Protein 9WLP (pdb70)

Radius of gyration: 29.11 Å; Cα contacts (8 Å, |Δi|>4): 1128; chains: 6; bounding box: 83×74×90 Å

Organism: Monkeypox virus (NCBI:txid10244)

Nearest PDB structures (foldseek):
  8gqo-assembly1_A  TM=7.089E-01  e=2.204E-12  Vaccinia virus WR
  4gl9-assembly1_E  TM=3.227E-01  e=1.413E+00  Mus musculus
  6gz4-assembly1_Ag  TM=1.878E-01  e=4.663E+00  Oryctolagus cuniculus
  8gqo-assembly1_A  TM=6.929E-01  e=1.423E-12  Vaccinia virus WR
  8qfd-assembly1_g  TM=1.644E-01  e=2.831E+00  Homo sapiens

Secondary structure (DSSP, 8-state):
---HHHHHHHHHHHHHHHHHHHHHHHHHHHHHHTTT-TTTTS-EEEE-SSEEEEEEE-TTT--EEEEB-TTSSB--EE-SSSS-HHHHHHHHHHHHHSTTSEEETTHHHHHHHS--SSSSSS-HHHHH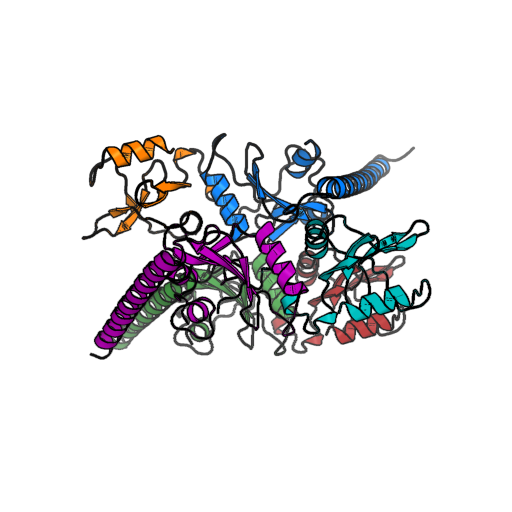HH-/-------TTS--GGGT---GGGS-EEEE-SSSSEEEEETTEEEEEE-TTS-EEE--BSSHHHHHHHHTS-----EEE-TTSSSS--HHHHHHHHHH-/-HHHHHHHHHHHHHHHHHHHHHHHHHHHH-SSTTS-EEEE-SSEEEEEEE-TTT--EEEEB-TTSSB--EE-SSSS-HHHHHHHHHHHHHSTTSEEETTHHHHHHHS--SSSSSS-HHHHHH-/----TTS--GGGT---GGGS-EEEE-TTS-EEEEETTEEEEEE-TTS-EEE--BSSHHHHHHHHTSSS----EE-TTSSSS--HHHHHHHHHH-/-HHHHHHHHHHHHHHHHHHHHHHHHHHHHHHHSS-TTTTS-EEEE-SSEEEEEEE-TTT--EEEEB-TTSSB--EE-SSSS-HHHHHHHHHHHHHSTTSEEETTHHHHHHHS--SSSSSS-HHHHHH-/----TTS--GGGT--SGGGS-EEEE-TTSSEEEEETTEEEEEEETTTEEEE--BSSHHHHHHHHTSSS----EE-TTSSSS--HHHHHHHHHH-

B-factor: mean 54.7, std 18.81, range [21.96, 144.3]

Foldseek 3Di:
DDDPVVVVVVVVVVVVVVLVVVLLVQLVVLCVVVVDDPCQQAWDWDDPQQWIWTWHADPPRSFIKTQCDDLDGTDTQGAPDSDRVPRRVVNVVCSVPRRVRMATAGVRCCVRPVDRQCPDPPGPRVVVVVD/DDDDDDDPVDDDPVPPDPDPQQAWAWDQPPVAGIFTAGLQATWWDQDDDRHTDHDHDNDSVVRVVVRPDPDDPIDHDALCDPDNNDPVSNVVRVVVD/DVVVVVVVVVVLVVVLLVQLVVLVVVVVPDDCQQAWDWDDPQQWIWTWHADPVRSFIKTQCDPLDGTDTQGAPDSDRVPRRVVNVVCSVPRVPHMATAGPRCCVRPNHRQCPDPPGPRVVVVD/DDDDCVDDDPVVPDPDPQQAWAWDQDVPFAIFTAGPQATQFDQDPPRDTDTDHDNYRVVRVCVRPDPDDGDHHDHQCDDDNHDPVSNVVRVVVD/DVVVVVVVVVVVVVVVLVVVLLVQLVVLVVVPVPDPCQQAWDWDDPQQWIWTWHADPVRSFIKTQCDPLDGTDTQGAPDSDRVPRRVVNVVCSVPRRPRMATAGPRCCVRPVDRQCPDPPGPRVVVVD/DDDDVVDDDPVPPDPPPQQAWAWDQPVVAAIFTAGPQATQFDQDDVRDTHTDHDNHNVVRVCVRPDPDDRDDGDHCCDPDNNDPVSNVVRVVVD

Sequence (667 aa):
ELTRYMRIKNTVNDWKSLTDSKTKLESDRGRLLAAGKDDIFEFKCVDFGAYFIAMRLDKKTYLPQAIRRGTGDAWMVKKAAKVDPSAQQFCQYLIKHKSNNVITCGNEMLNELGYSGYFMSPHWCSDLSNMGGTPALDRRVQDVNDTISDVKQKWRCVVYPGNGFVSASIFGFQAEVGPNNTRSIRKFNTMRQCIDFTFSDVINIDIYNPCIAPNINNTECQFLKSVLIKNTVNDWKSLTDSKTKLESDRGRLLAAGKDDIFEFKCVDFGAYFIAMRLDKKTYLPQAIRRGTGDAWMVKKAAKVDPSAQQFCQYLIKHKSNNVITCGNEMLNELGYSGYFMSPHWCSDLSNPALDRRVQDVNDTISDVKQKWRCVVYPGNGFVSASIFGFQAEVGPNNTRSIRKFNTMRQCIDFTFSDVINIDIYNPCIAPNINNTECQFLKSVLTRYMRIKNTVNDWKSLTDSKTKLESDRGRLLAAGKDDIFEFKCVDFGAYFIAMRLDKKTYLPQAIRRGTGDAWMVKKAAKVDPSAQQFCQYLIKHKSNNVITCGNEMLNELGYSGYFMSPHWCSDLSNPALDRRVQDVNDTISDVKQKWRCVVYPGNGFVSASIFGFQAEVGPNNTRSIRKFNTMRQCIDFTFSDVINIDIYNPCIAPNINNTECQFLKSVL

InterPro domains:
  IPR005023 Viral late protein H2 [PF03356] (1-187)

Solvent-accessible surface area: 36953 Å² total; per-residue (Å²): 202,70,72,186,158,100,121,89,122,62,72,84,88,88,135,136,68,82,13,55,69,36,22,142,90,15,19,66,89,6,134,144,87,12,88,74,108,73,74,24,21,88,25,83,34,50,74,40,48,69,33,18,0,0,15,74,16,27,90,144,54,23,7,13,5,0,1,7,8,14,36,4,2,5,10,40,0,98,20,29,41,183,104,5,46,4,0,50,12,20,0,69,15,1,48,52,18,62,42,143,36,9,0,4,1,0,60,24,0,69,106,50,35,59,43,9,1,12,73,10,81,105,4,0,0,6,42,33,20,117,172,85,49,119,59,38,92,14,178,124,40,154,13,110,6,42,118,40,95,68,29,97,70,5,57,7,3,22,86,26,105,62,84,30,42,0,1,0,0,74,99,0,0,8,2,75,110,11,136,115,147,51,110,40,12,59,97,26,114,41,70,76,36,0,10,33,36,17,35,15,82,32,117,144,43,60,67,21,40,0,39,93,77,107,90,102,57,111,101,36,11,126,40,2,136,83,48,55,151,168,96,73,86,101,93,135,138,67,82,14,56,71,37,21,142,89,17,13,64,96,4,113,144,98,17,71,32,112,22,32,30,28,27,26,104,28,46,74,38,48,68,31,12,0,2,21,48,12,3,27,144,53,40,4,12,4,0,0,23,8,21,86,4,2,6,11,52,0,96,18,30,40,185,116,4,48,4,0,67,14,18,0,79,25,0,47,49,50,87,37,92,56,41,0,3,1,0,80,61,0,73,131,93,38,57,47,9,1,12,90,50,97,110,4,0,0,6,54,63,18,151,114,40,97,15,176,186,41,150,12,106,7,41,115,42,98,67,27,88,70,4,57,6,3,21,87,27,92,78,80,27,28,0,1,0,0,76,99,0,0,4,1,64,108,8,136,125,144,49,100,42,19,64,90,24,106,22,66,61,24,0,11,26,46,16,33,35,137,107,158,46,145,40,59,21,42,0,38,107,73,120,75,96,56,114,98,29,15,125,37,3,135,85,49,45,119,188,154,111,163,77,111,62,60,86,88,87,139,136,67,80,14,53,70,38,27,134,90,16,12,58,100,9,122,144,101,14,78,85,116,142,60,18,58,111,26,92,30,44,71,41,48,67,33,15,0,1,16,67,16,20,150,174,52,48,6,17,12,0,1,14,8,20,35,4,2,5,11,49,0,114,16,33,40,190,119,4,45,3,0,56,13,19,0,63,11,1,49,97,50,61,44,146,53,43,0,6,1,0,75,62,0,76,76,14,19,56,43,10,1,11,85,48,100,114,4,0,0,10,54,64,18,152,122,38,85,16,189,133,41,153,13,102,4,63,118,46,94,71,24,90,73,5,56,5,3,23,82,28,106,57,77,33,43,0,0,0,0,75,105,0,0,3,0,71,99,1,139,118,132,66,118,46,15,65,98,25,129,60,66,145,81,0,9,35,48,10,32,36,80,70,108,45,137,36,63,23,49,0,45,106,71,109,86,98,60,110,98,30,13,124,38,2,136,80,45,46

Structure (mmCIF, N/CA/C/O backbone):
data_9WLP
#
_entry.id   9WLP
#
_cell.length_a   60.410
_cell.length_b   116.210
_cell.length_c   125.190
_cell.angle_alpha   90.00
_cell.angle_beta   90.00
_cell.angle_gamma   90.00
#
_symmetry.space_group_name_H-M   'P 2 21 21'
#
loop_
_entity.id
_entity.type
_entity.pdbx_description
1 polymer MPXVgp092
2 polymer 'Envelope protein OPG155'
3 water water
#
loop_
_atom_site.group_PDB
_atom_site.id
_atom_site.type_symbol
_atom_site.label_atom_id
_atom_site.label_alt_id
_atom_site.label_comp_id
_atom_site.label_asym_id
_atom_site.label_entity_id
_atom_site.label_seq_id
_atom_site.pdbx_PDB_ins_code
_atom_site.Cartn_x
_atom_site.Cartn_y
_atom_site.Cartn_z
_atom_site.occupancy
_atom_site.B_iso_or_equiv
_atom_site.auth_seq_id
_atom_site.auth_comp_id
_atom_site.auth_asym_id
_atom_site.auth_atom_id
_atom_site.pdbx_PDB_model_num
ATOM 1 N N . GLU A 1 12 ? -11.519 -42.760 -17.157 1.00 79.58 58 GLU A N 1
ATOM 2 C CA . GLU A 1 12 ? -10.859 -41.848 -16.185 1.00 77.41 58 GLU A CA 1
ATOM 3 C C . GLU A 1 12 ? -11.082 -42.387 -14.769 1.00 93.42 58 GLU A C 1
ATOM 4 O O . GLU A 1 12 ? -10.586 -43.490 -14.486 1.00 79.59 58 GLU A O 1
ATOM 10 N N . LEU A 1 13 ? -11.830 -41.661 -13.933 1.00 87.55 59 LEU A N 1
ATOM 11 C CA . LEU A 1 13 ? -11.977 -42.049 -12.507 1.00 83.79 59 LEU A CA 1
ATOM 12 C C . LEU A 1 13 ? -13.145 -43.018 -12.327 1.00 75.77 59 LEU A C 1
ATOM 13 O O . LEU A 1 13 ? -14.091 -42.955 -13.126 1.00 75.54 59 LEU A O 1
ATOM 18 N N . THR A 1 14 ? -13.063 -43.877 -11.312 1.00 68.09 60 THR A N 1
ATOM 19 C CA . THR A 1 14 ? -14.191 -44.789 -11.001 1.00 69.07 60 THR A CA 1
ATOM 20 C C . THR A 1 14 ? -15.277 -43.975 -10.303 1.00 63.05 60 THR A C 1
ATOM 21 O O . THR A 1 14 ? -14.959 -42.906 -9.769 1.00 56.27 60 THR A O 1
ATOM 25 N N . ARG A 1 15 ? -16.506 -44.473 -10.315 1.00 56.47 61 ARG A N 1
ATOM 26 C CA . ARG A 1 15 ? -17.593 -43.781 -9.629 1.00 64.90 61 ARG A CA 1
ATOM 27 C C . ARG A 1 15 ? -17.236 -43.488 -8.177 1.00 57.13 61 ARG A C 1
ATOM 28 O O . ARG A 1 15 ? -17.605 -42.432 -7.641 1.00 61.36 61 ARG A O 1
ATOM 36 N N . TYR A 1 16 ? -16.479 -44.389 -7.543 1.00 58.71 62 TYR A N 1
ATOM 37 C CA . TYR A 1 16 ? -16.093 -44.213 -6.146 1.00 63.17 62 TYR A CA 1
ATOM 38 C C . TYR A 1 16 ? -15.150 -43.026 -5.966 1.00 59.11 62 TYR A C 1
ATOM 39 O O . TYR A 1 16 ? -15.312 -42.232 -5.027 1.00 54.00 62 TYR A O 1
ATOM 48 N N . MET A 1 17 ? -14.156 -42.892 -6.847 1.00 55.98 63 MET A N 1
ATOM 49 C CA . MET A 1 17 ? -13.235 -41.763 -6.752 1.00 62.89 63 MET A CA 1
ATOM 50 C C . MET A 1 17 ? -13.965 -40.437 -6.929 1.00 53.16 63 MET A C 1
ATOM 51 O O . MET A 1 17 ? -13.662 -39.458 -6.237 1.00 53.57 63 MET A O 1
ATOM 56 N N . ARG A 1 18 ? -14.949 -40.391 -7.833 1.00 46.17 64 ARG A N 1
ATOM 57 C CA . ARG A 1 18 ? -15.707 -39.158 -8.027 1.00 56.74 64 ARG A CA 1
ATOM 58 C C . ARG A 1 18 ? -16.575 -38.847 -6.811 1.00 55.00 64 ARG A C 1
ATOM 59 O O . ARG A 1 18 ? -16.714 -37.679 -6.415 1.00 58.00 64 ARG A O 1
ATOM 67 N N . ILE A 1 19 ? -17.161 -39.881 -6.198 1.00 55.72 65 ILE A N 1
ATOM 68 C CA . ILE A 1 19 ? -17.929 -39.674 -4.972 1.00 55.00 65 ILE A CA 1
ATOM 69 C C . ILE A 1 19 ? -17.035 -39.082 -3.880 1.00 54.95 65 ILE A C 1
ATOM 70 O O . ILE A 1 19 ? -17.408 -38.107 -3.203 1.00 45.35 65 ILE A O 1
ATOM 75 N N . LYS A 1 20 ? -15.819 -39.625 -3.725 1.00 45.53 66 LYS A N 1
ATOM 76 C CA . LYS A 1 20 ? -14.915 -39.084 -2.710 1.00 49.35 66 LYS A CA 1
ATOM 77 C C . LYS A 1 20 ? -14.515 -37.652 -3.045 1.00 46.48 66 LYS A C 1
ATOM 78 O O . LYS A 1 20 ? -14.371 -36.814 -2.142 1.00 49.08 66 LYS A O 1
ATOM 84 N N . ASN A 1 21 ? -14.326 -37.354 -4.337 1.00 47.66 67 ASN A N 1
ATOM 85 C CA . ASN A 1 21 ? -14.053 -35.977 -4.730 1.00 47.60 67 ASN A CA 1
ATOM 86 C C . ASN A 1 21 ? -15.175 -35.067 -4.262 1.00 50.99 67 ASN A C 1
ATOM 87 O O . ASN A 1 21 ? -14.927 -33.959 -3.774 1.00 51.70 67 ASN A O 1
ATOM 92 N N . THR A 1 22 ? -16.417 -35.549 -4.332 1.00 44.17 68 THR A N 1
ATOM 93 C CA . THR A 1 22 ? -17.515 -34.681 -3.926 1.00 51.26 68 THR A CA 1
ATOM 94 C C . THR A 1 22 ? -17.578 -34.518 -2.412 1.00 49.83 68 THR A C 1
ATOM 95 O O . THR A 1 22 ? -17.994 -33.457 -1.930 1.00 47.41 68 THR A O 1
ATOM 99 N N . VAL A 1 23 ? -17.097 -35.498 -1.641 1.00 40.29 69 VAL A N 1
ATOM 100 C CA . VAL A 1 23 ? -17.123 -35.258 -0.195 1.00 46.75 69 VAL A CA 1
ATOM 101 C C . VAL A 1 23 ? -15.996 -34.299 0.200 1.00 44.15 69 VAL A C 1
ATOM 102 O O . VAL A 1 23 ? -16.175 -33.434 1.073 1.00 51.04 69 VAL A O 1
ATOM 106 N N . ASN A 1 24 ? -14.837 -34.397 -0.461 1.00 47.86 70 ASN A N 1
ATOM 107 C CA . ASN A 1 24 ? -13.804 -33.373 -0.274 1.00 49.83 70 ASN A CA 1
ATOM 108 C C . ASN A 1 24 ? -14.316 -31.989 -0.661 1.00 48.33 70 ASN A C 1
ATOM 109 O O . ASN A 1 24 ? -14.011 -30.991 0.009 1.00 50.13 70 ASN A O 1
ATOM 114 N N . ASP A 1 25 ? -15.117 -31.917 -1.729 1.00 41.47 71 ASP A N 1
ATOM 115 C CA . ASP A 1 25 ? -15.652 -30.636 -2.170 1.00 44.73 71 ASP A CA 1
ATOM 116 C C . ASP A 1 25 ? -16.618 -30.074 -1.143 1.00 51.80 71 ASP A C 1
ATOM 117 O O . ASP A 1 25 ? -16.622 -28.865 -0.887 1.00 49.83 71 ASP A O 1
ATOM 122 N N . TRP A 1 26 ? -17.456 -30.936 -0.559 1.00 44.81 72 TRP A N 1
ATOM 123 C CA . TRP A 1 26 ? -18.336 -30.490 0.516 1.00 50.35 72 TRP A CA 1
ATOM 124 C C . TRP A 1 26 ? -17.538 -29.946 1.692 1.00 48.56 72 TRP A C 1
ATOM 125 O O . TRP A 1 26 ? -17.903 -28.915 2.269 1.00 46.35 72 TRP A O 1
ATOM 136 N N . LYS A 1 27 ? -16.441 -30.615 2.057 1.00 48.54 73 LYS A N 1
ATOM 137 C CA . LYS A 1 27 ? -15.627 -30.109 3.160 1.00 47.64 73 LYS A CA 1
ATOM 138 C C . LYS A 1 27 ? -15.094 -28.715 2.841 1.00 50.85 73 LYS A C 1
ATOM 139 O O . LYS A 1 27 ? -15.186 -27.793 3.665 1.00 43.82 73 LYS A O 1
ATOM 145 N N . SER A 1 28 ? -14.530 -28.546 1.642 1.00 46.19 74 SER A N 1
ATOM 146 C CA . SER A 1 28 ? -13.979 -27.244 1.269 1.00 47.46 74 SER A CA 1
ATOM 147 C C . SER A 1 28 ? -15.067 -26.169 1.222 1.00 40.84 74 SER A C 1
ATOM 148 O O . SER A 1 28 ? -14.842 -25.024 1.640 1.00 40.85 74 SER A O 1
ATOM 151 N N . LEU A 1 29 ? -16.263 -26.530 0.751 1.00 48.29 75 LEU A N 1
ATOM 152 C CA . LEU A 1 29 ? -17.359 -25.568 0.661 1.00 47.15 75 LEU A CA 1
ATOM 153 C C . LEU A 1 29 ? -17.838 -25.145 2.042 1.00 42.57 75 LEU A C 1
ATOM 154 O O . LEU A 1 29 ? -18.078 -23.959 2.290 1.00 43.51 75 LEU A O 1
ATOM 159 N N . THR A 1 30 ? -18.012 -26.114 2.947 1.00 46.29 76 THR A N 1
ATOM 160 C CA . THR A 1 30 ? -18.429 -25.801 4.309 1.00 41.32 76 THR A CA 1
ATOM 161 C C . THR A 1 30 ? -17.402 -24.922 5.009 1.00 44.27 76 THR A C 1
ATOM 162 O O . THR A 1 30 ? -17.768 -23.969 5.708 1.00 42.26 76 THR A O 1
ATOM 166 N N . ASP A 1 31 ? -16.112 -25.234 4.846 1.00 48.53 77 ASP A N 1
ATOM 167 C CA . ASP A 1 31 ? -15.068 -24.390 5.426 1.00 48.78 77 ASP A CA 1
ATOM 168 C C . ASP A 1 31 ? -15.144 -22.963 4.883 1.00 39.00 77 ASP A C 1
ATOM 169 O O . ASP A 1 31 ? -15.089 -21.990 5.649 1.00 56.87 77 ASP A O 1
ATOM 174 N N . SER A 1 32 ? -15.287 -22.821 3.559 1.00 39.41 78 SER A N 1
ATOM 175 C CA . SER A 1 32 ? -15.390 -21.493 2.955 1.00 39.88 78 SER A CA 1
ATOM 176 C C . SER A 1 32 ? -16.592 -20.727 3.496 1.00 49.01 78 SER A C 1
ATOM 177 O O . SER A 1 32 ? -16.499 -19.526 3.797 1.00 48.10 78 SER A O 1
ATOM 180 N N . LYS A 1 33 ? -17.726 -21.415 3.643 1.00 45.69 79 LYS A N 1
ATOM 181 C CA . LYS A 1 33 ? -18.945 -20.772 4.117 1.00 47.19 79 LYS A CA 1
ATOM 182 C C . LYS A 1 33 ? -18.800 -20.322 5.563 1.00 44.67 79 LYS A C 1
ATOM 183 O O . LYS A 1 33 ? -19.189 -19.203 5.920 1.00 45.26 79 LYS A O 1
ATOM 189 N N . THR A 1 34 ? -18.257 -21.196 6.412 1.00 42.65 80 THR A N 1
ATOM 190 C CA . THR A 1 34 ? -18.016 -20.835 7.805 1.00 47.50 80 THR A CA 1
ATOM 191 C C . THR A 1 34 ? -17.111 -19.614 7.921 1.00 54.23 80 THR A C 1
ATOM 192 O O . THR A 1 34 ? -17.388 -18.706 8.712 1.00 47.03 80 THR A O 1
ATOM 196 N N . LYS A 1 35 ? -16.016 -19.572 7.148 1.00 47.71 81 LYS A N 1
ATOM 197 C CA . LYS A 1 35 ? -15.123 -18.417 7.258 1.00 55.18 81 LYS A CA 1
ATOM 198 C C . LYS A 1 35 ? -15.809 -17.136 6.791 1.00 51.65 81 LYS A C 1
ATOM 199 O O . LYS A 1 35 ? -15.669 -16.076 7.425 1.00 51.12 81 LYS A O 1
ATOM 205 N N . LEU A 1 36 ? -16.564 -17.216 5.691 1.00 53.11 82 LEU A N 1
ATOM 206 C CA . LEU A 1 36 ? -17.292 -16.044 5.220 1.00 57.66 82 LEU A CA 1
ATOM 207 C C . LEU A 1 36 ? -18.264 -15.546 6.282 1.00 51.77 82 LEU A C 1
ATOM 208 O O . LEU A 1 36 ? -18.356 -14.341 6.540 1.00 52.56 82 LEU A O 1
ATOM 213 N N . GLU A 1 37 ? -19.007 -16.464 6.904 1.00 56.84 83 GLU A N 1
ATOM 214 C CA . GLU A 1 37 ? -19.994 -16.055 7.899 1.00 59.95 83 GLU A CA 1
ATOM 215 C C . GLU A 1 37 ? -19.329 -15.512 9.160 1.00 55.90 83 GLU A C 1
ATOM 216 O O . GLU A 1 37 ? -19.859 -14.593 9.792 1.00 49.54 83 GLU A O 1
ATOM 222 N N . SER A 1 38 ? -18.172 -16.058 9.541 1.00 45.78 84 SER A N 1
ATOM 223 C CA . SER A 1 38 ? -17.396 -15.470 10.632 1.00 51.96 84 SER A CA 1
ATOM 224 C C . SER A 1 38 ? -17.055 -14.011 10.339 1.00 62.09 84 SER A C 1
ATOM 225 O O . SER A 1 38 ? -17.254 -13.125 11.187 1.00 56.67 84 SER A O 1
ATOM 228 N N . ASP A 1 39 ? -16.526 -13.756 9.146 1.00 59.58 85 ASP A N 1
ATOM 229 C CA . ASP A 1 39 ? -16.088 -12.384 8.793 1.00 62.72 85 ASP A CA 1
ATOM 230 C C . ASP A 1 39 ? -17.308 -11.462 8.734 1.00 56.71 85 ASP A C 1
ATOM 231 O O . ASP A 1 39 ? -17.203 -10.317 9.178 1.00 69.76 85 ASP A O 1
ATOM 236 N N . ARG A 1 40 ? -18.418 -11.959 8.210 1.00 51.12 86 ARG A N 1
ATOM 237 C CA . ARG A 1 40 ? -19.640 -11.128 8.111 1.00 70.06 86 ARG A CA 1
ATOM 238 C C . ARG A 1 40 ? -20.132 -10.832 9.527 1.00 62.18 86 ARG A C 1
ATOM 239 O O . ARG A 1 40 ? -20.619 -9.717 9.753 1.00 62.40 86 ARG A O 1
ATOM 247 N N . GLY A 1 41 ? -19.934 -11.758 10.459 1.00 54.78 87 GLY A N 1
ATOM 248 C CA . GLY A 1 41 ? -20.319 -11.510 11.859 1.00 61.30 87 GLY A CA 1
ATOM 249 C C . GLY A 1 41 ? -19.519 -10.376 12.465 1.00 70.81 87 GLY A C 1
ATOM 250 O O . GLY A 1 41 ? -20.124 -9.492 13.089 1.00 61.74 87 GLY A O 1
ATOM 251 N N . ARG A 1 42 ? -18.200 -10.407 12.293 1.00 71.94 88 ARG A N 1
ATOM 252 C CA . ARG A 1 42 ? -17.353 -9.290 12.773 1.00 71.28 88 ARG A CA 1
ATOM 253 C C . ARG A 1 42 ? -17.885 -7.993 12.151 1.00 70.92 88 ARG A C 1
ATOM 254 O O . ARG A 1 42 ? -18.005 -7.002 12.883 1.00 77.36 88 ARG A O 1
ATOM 262 N N . LEU A 1 43 ? -18.204 -8.009 10.857 1.00 65.96 89 LEU A N 1
ATOM 263 C CA . LEU A 1 43 ? -18.674 -6.776 10.231 1.00 72.13 89 LEU A CA 1
ATOM 264 C C . LEU A 1 43 ? -20.005 -6.330 10.823 1.00 82.86 89 LEU A C 1
ATOM 265 O O . LEU A 1 43 ? -20.244 -5.130 11.003 1.00 86.51 89 LEU A O 1
ATOM 270 N N . LEU A 1 44 ? -20.831 -7.297 11.210 1.00 79.52 90 LEU A N 1
ATOM 271 C CA . LEU A 1 44 ? -22.154 -6.973 11.797 1.00 83.32 90 LEU A CA 1
ATOM 272 C C . LEU A 1 44 ? -21.964 -6.498 13.238 1.00 85.49 90 LEU A C 1
ATOM 273 O O . LEU A 1 44 ? -22.653 -5.547 13.629 1.00 89.25 90 LEU A O 1
ATOM 278 N N . ALA A 1 45 ? -21.044 -7.110 13.980 1.00 71.26 91 ALA A N 1
ATOM 279 C CA . ALA A 1 45 ? -20.874 -6.768 15.411 1.00 78.01 91 ALA A CA 1
ATOM 280 C C . ALA A 1 45 ? -19.958 -5.554 15.581 1.00 93.05 91 ALA A C 1
ATOM 281 O O . ALA A 1 45 ? -19.566 -5.269 16.725 1.00 92.70 91 ALA A O 1
ATOM 283 N N . ALA A 1 46 ? -19.628 -4.864 14.494 1.00 94.55 92 ALA A N 1
ATOM 284 C CA . ALA A 1 46 ? -18.662 -3.748 14.584 1.00 97.02 92 ALA A CA 1
ATOM 285 C C . ALA A 1 46 ? -19.093 -2.744 15.650 1.00 105.47 92 ALA A C 1
ATOM 286 O O . ALA A 1 46 ? -18.315 -2.525 16.597 1.00 114.74 92 ALA A O 1
ATOM 288 N N . GLY A 1 47 ? -20.280 -2.154 15.502 1.00 97.53 93 GLY A N 1
ATOM 289 C CA . GLY A 1 47 ? -20.682 -1.097 16.447 1.00 97.48 93 GLY A CA 1
ATOM 290 C C . GLY A 1 47 ? -22.023 -1.390 17.075 1.00 97.44 93 GLY A C 1
ATOM 291 O O . GLY A 1 47 ? -22.950 -0.584 16.886 1.00 99.50 93 GLY A O 1
ATOM 292 N N . LYS A 1 48 ? -22.116 -2.500 17.804 1.00 98.61 94 LYS A N 1
ATOM 293 C CA . LYS A 1 48 ? -23.424 -2.900 18.374 1.00 97.96 94 LYS A CA 1
ATOM 294 C C . LYS A 1 48 ? -23.226 -3.524 19.753 1.00 96.16 94 LYS A C 1
ATOM 295 O O . LYS A 1 48 ? -22.562 -4.570 19.826 1.00 95.65 94 LYS A O 1
ATOM 301 N N . ASP A 1 49 ? -23.748 -2.890 20.808 1.00 93.37 95 ASP A N 1
ATOM 302 C CA . ASP A 1 49 ? -23.708 -3.521 22.104 1.00 93.96 95 ASP A CA 1
ATOM 303 C C . ASP A 1 49 ? -24.737 -4.647 22.047 1.00 94.56 95 ASP A C 1
ATOM 304 O O . ASP A 1 49 ? -25.394 -4.853 21.023 1.00 95.61 95 ASP A O 1
ATOM 309 N N . ASP A 1 50 ? -24.807 -5.429 23.123 1.00 85.32 96 ASP A N 1
ATOM 310 C CA . ASP A 1 50 ? -25.693 -6.583 23.315 1.00 83.05 96 ASP A CA 1
ATOM 311 C C . ASP A 1 50 ? -25.693 -7.561 22.128 1.00 81.10 96 ASP A C 1
ATOM 312 O O . ASP A 1 50 ? -26.569 -8.432 22.046 1.00 72.36 96 ASP A O 1
ATOM 317 N N . ILE A 1 51 ? -24.709 -7.473 21.218 1.00 80.70 97 ILE A N 1
ATOM 318 C CA . ILE A 1 51 ? -24.646 -8.424 20.111 1.00 60.35 97 ILE A CA 1
ATOM 319 C C . ILE A 1 51 ? -24.335 -9.816 20.629 1.00 64.26 97 ILE A C 1
ATOM 320 O O . ILE A 1 51 ? -24.734 -10.810 20.017 1.00 70.93 97 ILE A O 1
ATOM 325 N N . PHE A 1 52 ? -23.595 -9.919 21.740 1.00 62.78 98 PHE A N 1
ATOM 326 C CA . PHE A 1 52 ? -23.216 -11.204 22.322 1.00 60.56 98 PHE A CA 1
ATOM 327 C C . PHE A 1 52 ? -24.203 -11.683 23.381 1.00 52.47 98 PHE A C 1
ATOM 328 O O . PHE A 1 52 ? -23.921 -12.664 24.077 1.00 50.40 98 PHE A O 1
ATOM 336 N N . GLU A 1 53 ? -25.346 -11.017 23.515 1.00 49.80 99 GLU A N 1
ATOM 337 C CA . GLU A 1 53 ? -26.351 -11.346 24.516 1.00 64.35 99 GLU A CA 1
ATOM 338 C C . GLU A 1 53 ? -27.598 -11.885 23.828 1.00 55.06 99 GLU A C 1
ATOM 339 O O . GLU A 1 53 ? -27.998 -11.388 22.771 1.00 45.64 99 GLU A O 1
ATOM 345 N N . PHE A 1 54 ? -28.198 -12.908 24.433 1.00 53.80 100 PHE A N 1
ATOM 346 C CA . PHE A 1 54 ? -29.338 -13.591 23.836 1.00 42.67 100 PHE A CA 1
ATOM 347 C C . PHE A 1 54 ? -30.522 -12.655 23.654 1.00 50.62 100 PHE A C 1
ATOM 348 O O . PHE A 1 54 ? -30.890 -11.905 24.562 1.00 52.86 100 PHE A O 1
ATOM 356 N N . LYS A 1 55 ? -31.112 -12.710 22.466 1.00 51.77 101 LYS A N 1
ATOM 357 C CA . LYS A 1 55 ? -32.329 -11.997 22.126 1.00 47.66 101 LYS A CA 1
ATOM 358 C C . LYS A 1 55 ? -33.281 -12.988 21.477 1.00 48.78 101 LYS A C 1
ATOM 359 O O . LYS A 1 55 ? -32.844 -13.907 20.774 1.00 47.16 101 LYS A O 1
ATOM 365 N N . CYS A 1 56 ? -34.575 -12.818 21.731 1.00 40.26 102 CYS A N 1
ATOM 366 C CA . CYS A 1 56 ? -35.580 -13.666 21.104 1.00 43.02 102 CYS A CA 1
ATOM 367 C C . CYS A 1 56 ? -35.913 -13.121 19.728 1.00 41.98 102 CYS A C 1
ATOM 368 O O . CYS A 1 56 ? -36.396 -11.991 19.598 1.00 51.23 102 CYS A O 1
ATOM 371 N N . VAL A 1 57 ? -35.662 -13.926 18.704 1.00 47.43 103 VAL A N 1
ATOM 372 C CA . VAL A 1 57 ? -35.845 -13.523 17.321 1.00 59.18 103 VAL A CA 1
ATOM 373 C C . VAL A 1 57 ? -36.991 -14.329 16.731 1.00 49.94 103 VAL A C 1
ATOM 374 O O . VAL A 1 57 ? -37.084 -15.552 16.925 1.00 41.88 103 VAL A O 1
ATOM 378 N N . ASP A 1 58 ? -37.854 -13.629 16.001 1.00 55.25 104 ASP A N 1
ATOM 379 C CA . ASP A 1 58 ? -39.028 -14.203 15.362 1.00 43.97 104 ASP A CA 1
ATOM 380 C C . ASP A 1 58 ? -38.650 -14.642 13.955 1.00 49.97 104 ASP A C 1
ATOM 381 O O . ASP A 1 58 ? -38.248 -13.816 13.128 1.00 49.87 104 ASP A O 1
ATOM 386 N N . PHE A 1 59 ? -38.754 -15.942 13.694 1.00 48.07 105 PHE A N 1
ATOM 387 C CA . PHE A 1 59 ? -38.501 -16.491 12.371 1.00 41.01 105 PHE A CA 1
ATOM 388 C C . PHE A 1 59 ? -39.787 -16.778 11.609 1.00 48.72 105 PHE A C 1
ATOM 389 O O . PHE A 1 59 ? -39.758 -17.493 10.603 1.00 49.50 105 PHE A O 1
ATOM 397 N N . GLY A 1 60 ? -40.912 -16.236 12.063 1.00 44.02 106 GLY A N 1
ATOM 398 C CA . GLY A 1 60 ? -42.175 -16.493 11.409 1.00 44.72 106 GLY A CA 1
ATOM 399 C C . GLY A 1 60 ? -42.909 -17.639 12.066 1.00 44.04 106 GLY A C 1
ATOM 400 O O . GLY A 1 60 ? -43.900 -17.430 12.771 1.00 52.93 106 GLY A O 1
ATOM 401 N N . ALA A 1 61 ? -42.418 -18.859 11.851 1.00 38.19 107 ALA A N 1
ATOM 402 C CA . ALA A 1 61 ? -43.053 -20.048 12.405 1.00 44.10 107 ALA A CA 1
ATOM 403 C C . ALA A 1 61 ? -42.612 -20.364 13.827 1.00 39.99 107 ALA A C 1
ATOM 404 O O . ALA A 1 61 ? -43.271 -21.168 14.498 1.00 39.06 107 ALA A O 1
ATOM 406 N N . TYR A 1 62 ? -41.522 -19.764 14.301 1.00 38.44 108 TYR A N 1
ATOM 407 C CA . TYR A 1 62 ? -40.994 -20.105 15.614 1.00 40.31 108 TYR A CA 1
ATOM 408 C C . TYR A 1 62 ? -40.126 -18.963 16.121 1.00 38.78 108 TYR A C 1
ATOM 409 O O . TYR A 1 62 ? -39.659 -18.120 15.349 1.00 34.77 108 TYR A O 1
ATOM 418 N N . PHE A 1 63 ? -39.919 -18.949 17.435 1.00 38.44 109 PHE A N 1
ATOM 419 C CA . PHE A 1 63 ? -38.924 -18.082 18.046 1.00 42.09 109 PHE A CA 1
ATOM 420 C C . PHE A 1 63 ? -37.646 -18.855 18.331 1.00 46.80 109 PHE A C 1
ATOM 421 O O . PHE A 1 63 ? -37.668 -20.065 18.578 1.00 39.02 109 PHE A O 1
ATOM 429 N N . ILE A 1 64 ? -36.529 -18.135 18.307 1.00 40.33 110 ILE A N 1
ATOM 430 C CA . ILE A 1 64 ? -35.242 -18.694 18.703 1.00 37.65 110 ILE A CA 1
ATOM 431 C C . ILE A 1 64 ? -34.509 -17.659 19.540 1.00 44.99 110 ILE A C 1
ATOM 432 O O . ILE A 1 64 ? -34.468 -16.476 19.186 1.00 46.63 110 ILE A O 1
ATOM 437 N N . ALA A 1 65 ? -33.926 -18.101 20.651 1.00 34.68 111 ALA A N 1
ATOM 438 C CA . ALA A 1 65 ? -33.082 -17.238 21.470 1.00 37.31 111 ALA A CA 1
ATOM 439 C C . ALA A 1 65 ? -31.657 -17.338 20.940 1.00 40.94 111 ALA A C 1
ATOM 440 O O . ALA A 1 65 ? -31.026 -18.397 21.037 1.00 44.73 111 ALA A O 1
ATOM 442 N N . MET A 1 66 ? -31.144 -16.243 20.377 1.00 40.81 112 MET A N 1
ATOM 443 C CA . MET A 1 66 ? -29.851 -16.298 19.704 1.00 50.15 112 MET A CA 1
ATOM 444 C C . MET A 1 66 ? -29.010 -15.065 20.011 1.00 47.43 112 MET A C 1
ATOM 445 O O . MET A 1 66 ? -29.501 -14.040 20.492 1.00 44.82 112 MET A O 1
ATOM 450 N N . ARG A 1 67 ? -27.727 -15.189 19.691 1.00 37.53 113 ARG A N 1
ATOM 451 C CA . ARG A 1 67 ? -26.722 -14.144 19.839 1.00 42.17 113 ARG A CA 1
ATOM 452 C C . ARG A 1 67 ? -25.580 -14.489 18.890 1.00 44.97 113 ARG A C 1
ATOM 453 O O . ARG A 1 67 ? -25.667 -15.440 18.106 1.00 51.72 113 ARG A O 1
ATOM 461 N N . LEU A 1 68 ? -24.493 -13.739 18.977 1.00 51.05 114 LEU A N 1
ATOM 462 C CA . LEU A 1 68 ? -23.269 -14.095 18.279 1.00 55.67 114 LEU A CA 1
ATOM 463 C C . LEU A 1 68 ? -22.292 -14.734 19.261 1.00 54.09 114 LEU A C 1
ATOM 464 O O . LEU A 1 68 ? -22.156 -14.278 20.401 1.00 44.42 114 LEU A O 1
ATOM 469 N N . ASP A 1 69 ? -21.652 -15.823 18.833 1.00 44.95 115 ASP A N 1
ATOM 470 C CA . ASP A 1 69 ? -20.570 -16.407 19.617 1.00 50.54 115 ASP A CA 1
ATOM 471 C C . ASP A 1 69 ? -19.409 -15.420 19.712 1.00 56.57 115 ASP A C 1
ATOM 472 O O . ASP A 1 69 ? -19.101 -14.703 18.755 1.00 58.05 115 ASP A O 1
ATOM 477 N N . LYS A 1 70 ? -18.782 -15.356 20.887 1.00 55.98 116 LYS A N 1
ATOM 478 C CA . LYS A 1 70 ? -17.726 -14.367 21.074 1.00 66.10 116 LYS A CA 1
ATOM 479 C C . LYS A 1 70 ? -16.407 -14.784 20.434 1.00 56.51 116 LYS A C 1
ATOM 480 O O . LYS A 1 70 ? -15.638 -13.916 20.000 1.00 57.22 116 LYS A O 1
ATOM 486 N N . LYS A 1 71 ? -16.107 -16.089 20.390 1.00 51.87 117 LYS A N 1
ATOM 487 C CA . LYS A 1 71 ? -14.899 -16.537 19.699 1.00 65.40 117 LYS A CA 1
ATOM 488 C C . LYS A 1 71 ? -15.046 -16.431 18.181 1.00 67.22 117 LYS A C 1
ATOM 489 O O . LYS A 1 71 ? -14.233 -15.783 17.514 1.00 68.35 117 LYS A O 1
ATOM 495 N N . THR A 1 72 ? -16.088 -17.045 17.615 1.00 58.07 118 THR A N 1
ATOM 496 C CA . THR A 1 72 ? -16.176 -17.216 16.167 1.00 54.04 118 THR A CA 1
ATOM 497 C C . THR A 1 72 ? -17.024 -16.158 15.467 1.00 64.52 118 THR A C 1
ATOM 498 O O . THR A 1 72 ? -16.934 -16.034 14.239 1.00 66.52 118 THR A O 1
ATOM 502 N N . TYR A 1 73 ? -17.847 -15.408 16.206 1.00 58.64 119 TYR A N 1
ATOM 503 C CA . TYR A 1 73 ? -18.771 -14.426 15.631 1.00 62.41 119 TYR A CA 1
ATOM 504 C C . TYR A 1 73 ? -19.819 -15.093 14.745 1.00 58.94 119 TYR A C 1
ATOM 505 O O . TYR A 1 73 ? -20.353 -14.474 13.824 1.00 54.11 119 TYR A O 1
ATOM 514 N N . LEU A 1 74 ? -20.116 -16.356 15.015 1.00 47.70 120 LEU A N 1
ATOM 515 C CA . LEU A 1 74 ? -21.125 -17.118 14.301 1.00 51.64 120 LEU A CA 1
ATOM 516 C C . LEU A 1 74 ? -22.426 -17.133 15.091 1.00 47.15 120 LEU A C 1
ATOM 517 O O . LEU A 1 74 ? -22.423 -16.963 16.313 1.00 47.19 120 LEU A O 1
ATOM 522 N N . PRO A 1 75 ? -23.565 -17.324 14.429 1.00 53.35 121 PRO A N 1
ATOM 523 C CA . PRO A 1 75 ? -24.837 -17.345 15.161 1.00 46.27 121 PRO A CA 1
ATOM 524 C C . PRO A 1 75 ? -24.870 -18.491 16.157 1.00 46.03 121 PRO A C 1
ATOM 525 O O . PRO A 1 75 ? -24.355 -19.582 15.899 1.00 52.70 121 PRO A O 1
ATOM 529 N N . GLN A 1 76 ? -25.493 -18.236 17.302 1.00 41.99 122 GLN A N 1
ATOM 530 C CA . GLN A 1 76 ? -25.492 -19.188 18.401 1.00 49.59 122 GLN A CA 1
ATOM 531 C C . GLN A 1 76 ? -26.836 -19.104 19.101 1.00 42.42 122 GLN A C 1
ATOM 532 O O . GLN A 1 76 ? -27.292 -18.007 19.433 1.00 45.38 122 GLN A O 1
ATOM 538 N N . ALA A 1 77 ? -27.463 -20.253 19.328 1.00 35.04 123 ALA A N 1
ATOM 539 C CA . ALA A 1 77 ? -28.796 -20.304 19.902 1.00 37.47 123 ALA A CA 1
ATOM 540 C C . ALA A 1 77 ? -28.816 -21.140 21.173 1.00 41.30 123 ALA A C 1
ATOM 541 O O . ALA A 1 77 ? -27.961 -22.003 21.400 1.00 42.14 123 ALA A O 1
ATOM 543 N N . ILE A 1 78 ? -29.817 -20.859 22.007 1.00 33.69 124 ILE A N 1
ATOM 544 C CA . ILE A 1 78 ? -30.125 -21.757 23.107 1.00 32.18 124 ILE A CA 1
ATOM 545 C C . ILE A 1 78 ? -30.572 -23.088 22.533 1.00 40.22 124 ILE A C 1
ATOM 546 O O . ILE A 1 78 ? -31.452 -23.148 21.666 1.00 45.02 124 ILE A O 1
ATOM 551 N N . ARG A 1 79 ? -29.964 -24.163 23.014 1.00 38.36 125 ARG A N 1
ATOM 552 C CA . ARG A 1 79 ? -30.131 -25.487 22.441 1.00 39.72 125 ARG A CA 1
ATOM 553 C C . ARG A 1 79 ? -31.208 -26.257 23.195 1.00 35.17 125 ARG A C 1
ATOM 554 O O . ARG A 1 79 ? -31.408 -26.068 24.397 1.00 43.85 125 ARG A O 1
ATOM 562 N N . ARG A 1 80 ? -31.902 -27.131 22.478 1.00 38.56 126 ARG A N 1
ATOM 563 C CA . ARG A 1 80 ? -32.948 -27.965 23.065 1.00 41.94 126 ARG A CA 1
ATOM 564 C C . ARG A 1 80 ? -32.377 -29.364 23.276 1.00 38.17 126 ARG A C 1
ATOM 565 O O . ARG A 1 80 ? -32.331 -30.176 22.350 1.00 38.16 126 ARG A O 1
ATOM 573 N N . GLY A 1 81 ? -31.930 -29.629 24.501 1.00 43.87 127 GLY A N 1
ATOM 574 C CA . GLY A 1 81 ? -31.367 -30.929 24.833 1.00 36.44 127 GLY A CA 1
ATOM 575 C C . GLY A 1 81 ? -30.081 -31.185 24.072 1.00 38.11 127 GLY A C 1
ATOM 576 O O . GLY A 1 81 ? -29.142 -30.384 24.101 1.00 43.34 127 GLY A O 1
ATOM 577 N N . THR A 1 82 ? -30.040 -32.311 23.364 1.00 34.62 128 THR A N 1
ATOM 578 C CA . THR A 1 82 ? -28.903 -32.672 22.528 1.00 51.06 128 THR A CA 1
ATOM 579 C C . THR A 1 82 ? -29.200 -32.483 21.048 1.00 44.91 128 THR A C 1
ATOM 580 O O . THR A 1 82 ? -28.382 -32.866 20.207 1.00 44.51 128 THR A O 1
ATOM 584 N N . GLY A 1 83 ? -30.349 -31.906 20.715 1.00 42.63 129 GLY A N 1
ATOM 585 C CA . GLY A 1 83 ? -30.729 -31.633 19.344 1.00 42.82 129 GLY A CA 1
ATOM 586 C C . GLY A 1 83 ? -30.277 -30.269 18.867 1.00 43.43 129 GLY A C 1
ATOM 587 O O . GLY A 1 83 ? -29.218 -29.763 19.253 1.00 38.11 129 GLY A O 1
ATOM 588 N N . ASP A 1 84 ? -31.095 -29.669 18.008 1.00 38.49 130 ASP A N 1
ATOM 589 C CA . ASP A 1 84 ? -30.795 -28.389 17.387 1.00 40.53 130 ASP A CA 1
ATOM 590 C C . ASP A 1 84 ? -31.247 -27.251 18.307 1.00 32.16 130 ASP A C 1
ATOM 591 O O . ASP A 1 84 ? -31.567 -27.458 19.480 1.00 35.99 130 ASP A O 1
ATOM 596 N N . ALA A 1 85 ? -31.255 -26.028 17.785 1.00 34.94 131 ALA A N 1
ATOM 597 C CA . ALA A 1 85 ? -31.733 -24.885 18.548 1.00 35.29 131 ALA A CA 1
ATOM 598 C C . ALA A 1 85 ? -33.159 -25.117 19.038 1.00 39.61 131 ALA A C 1
ATOM 599 O O . ALA A 1 85 ? -33.969 -25.777 18.379 1.00 39.05 131 ALA A O 1
ATOM 601 N N . TRP A 1 86 ? -33.460 -24.571 20.215 1.00 37.75 132 TRP A N 1
ATOM 602 C CA . TRP A 1 86 ? -34.816 -24.622 20.756 1.00 40.49 132 TRP A CA 1
ATOM 603 C C . TRP A 1 86 ? -35.714 -23.678 19.966 1.00 41.42 132 TRP A C 1
ATOM 604 O O . TRP A 1 86 ? -35.618 -22.454 20.101 1.00 39.19 132 TRP A O 1
ATOM 615 N N . MET A 1 87 ? -36.576 -24.247 19.129 1.00 33.06 133 MET A N 1
ATOM 616 C CA . MET A 1 87 ? -37.498 -23.484 18.298 1.00 41.42 133 MET A CA 1
ATOM 617 C C . MET A 1 87 ? -38.875 -23.525 18.951 1.00 39.43 133 MET A C 1
ATOM 618 O O . MET A 1 87 ? -39.529 -24.573 18.967 1.00 45.16 133 MET A O 1
ATOM 623 N N . VAL A 1 88 ? -39.308 -22.396 19.508 1.00 43.23 134 VAL A N 1
ATOM 624 C CA . VAL A 1 88 ? -40.590 -22.328 20.204 1.00 42.18 134 VAL A CA 1
ATOM 625 C C . VAL A 1 88 ? -41.689 -22.159 19.159 1.00 34.64 134 VAL A C 1
ATOM 626 O O . VAL A 1 88 ? -41.822 -21.096 18.548 1.00 36.03 134 VAL A O 1
ATOM 630 N N . LYS A 1 89 ? -42.475 -23.209 18.946 1.00 34.61 135 LYS A N 1
ATOM 631 C CA . LYS A 1 89 ? -43.469 -23.184 17.881 1.00 46.97 135 LYS A CA 1
ATOM 632 C C . LYS A 1 89 ? -44.520 -22.115 18.158 1.00 48.18 135 LYS A C 1
ATOM 633 O O . LYS A 1 89 ? -45.104 -22.062 19.244 1.00 44.52 135 LYS A O 1
ATOM 639 N N . LYS A 1 90 ? -44.746 -21.255 17.174 1.00 36.24 136 LYS A N 1
ATOM 640 C CA . LYS A 1 90 ? -45.816 -20.274 17.228 1.00 42.08 136 LYS A CA 1
ATOM 641 C C . LYS A 1 90 ? -47.100 -20.878 16.668 1.00 46.86 136 LYS A C 1
ATOM 642 O O . LYS A 1 90 ? -47.065 -21.678 15.730 1.00 40.97 136 LYS A O 1
ATOM 648 N N . ALA A 1 91 ? -48.236 -20.490 17.242 1.00 41.88 137 ALA A N 1
ATOM 649 C CA . ALA A 1 91 ? -49.526 -20.965 16.759 1.00 39.29 137 ALA A CA 1
ATOM 650 C C . ALA A 1 91 ? -50.264 -19.916 15.937 1.00 49.03 137 ALA A C 1
ATOM 651 O O . ALA A 1 91 ? -51.387 -20.170 15.494 1.00 36.28 137 ALA A O 1
ATOM 653 N N . ALA A 1 92 ? -49.653 -18.757 15.711 1.00 36.92 138 ALA A N 1
ATOM 654 C CA . ALA A 1 92 ? -50.245 -17.687 14.922 1.00 36.13 138 ALA A CA 1
ATOM 655 C C . ALA A 1 92 ? -49.144 -16.679 14.632 1.00 46.22 138 ALA A C 1
ATOM 656 O O . ALA A 1 92 ? -48.075 -16.713 15.248 1.00 46.78 138 ALA A O 1
ATOM 658 N N . LYS A 1 93 ? -49.426 -15.766 13.695 1.00 44.86 139 LYS A N 1
ATOM 659 C CA . LYS A 1 93 ? -48.461 -14.722 13.358 1.00 45.76 139 LYS A CA 1
ATOM 660 C C . LYS A 1 93 ? -48.030 -13.945 14.592 1.00 53.03 139 LYS A C 1
ATOM 661 O O . LYS A 1 93 ? -46.850 -13.613 14.752 1.00 54.89 139 LYS A O 1
ATOM 667 N N . VAL A 1 94 ? -48.971 -13.658 15.480 1.00 43.27 140 VAL A N 1
ATOM 668 C CA . VAL A 1 94 ? -48.695 -12.985 16.739 1.00 45.24 140 VAL A CA 1
ATOM 669 C C . VAL A 1 94 ? -48.959 -13.996 17.843 1.00 48.61 140 VAL A C 1
ATOM 670 O O . VAL A 1 94 ? -50.090 -14.473 18.000 1.00 49.12 140 VAL A O 1
ATOM 674 N N . ASP A 1 95 ? -47.909 -14.355 18.580 1.00 35.51 141 ASP A N 1
ATOM 675 C CA . ASP A 1 95 ? -47.988 -15.394 19.606 1.00 40.91 141 ASP A CA 1
ATOM 676 C C . ASP A 1 95 ? -47.196 -14.922 20.821 1.00 43.24 141 ASP A C 1
ATOM 677 O O . ASP A 1 95 ? -46.046 -15.314 21.026 1.00 40.71 141 ASP A O 1
ATOM 682 N N . PRO A 1 96 ? -47.812 -14.083 21.660 1.00 43.17 142 PRO A N 1
ATOM 683 C CA . PRO A 1 96 ? -47.070 -13.541 22.813 1.00 39.40 142 PRO A CA 1
ATOM 684 C C . PRO A 1 96 ? -46.624 -14.605 23.796 1.00 34.70 142 PRO A C 1
ATOM 685 O O . PRO A 1 96 ? -45.592 -14.435 24.457 1.00 39.94 142 PRO A O 1
ATOM 689 N N . SER A 1 97 ? -47.354 -15.714 23.886 1.00 33.91 143 SER A N 1
ATOM 690 C CA . SER A 1 97 ? -46.974 -16.792 24.793 1.00 42.69 143 SER A CA 1
ATOM 691 C C . SER A 1 97 ? -45.674 -17.460 24.364 1.00 42.40 143 SER A C 1
ATOM 692 O O . SER A 1 97 ? -44.805 -17.736 25.198 1.00 39.41 143 SER A O 1
ATOM 695 N N . ALA A 1 98 ? -45.552 -17.788 23.074 1.00 33.90 144 ALA A N 1
ATOM 696 C CA . ALA A 1 98 ? -44.318 -18.388 22.572 1.00 41.48 144 ALA A CA 1
ATOM 697 C C . ALA A 1 98 ? -43.122 -17.462 22.778 1.00 38.38 144 ALA A C 1
ATOM 698 O O . ALA A 1 98 ? -42.041 -17.911 23.182 1.00 36.43 144 ALA A O 1
ATOM 700 N N . GLN A 1 99 ? -43.291 -16.169 22.493 1.00 31.50 145 GLN A N 1
ATOM 701 C CA . GLN A 1 99 ? -42.220 -15.206 22.734 1.00 42.75 145 GLN A CA 1
ATOM 702 C C . GLN A 1 99 ? -41.853 -15.140 24.220 1.00 43.76 145 GLN A C 1
ATOM 703 O O . GLN A 1 99 ? -40.671 -15.025 24.576 1.00 50.93 145 GLN A O 1
ATOM 709 N N . GLN A 1 100 ? -42.847 -15.221 25.107 1.00 35.23 146 GLN A N 1
ATOM 710 C CA . GLN A 1 100 ? -42.532 -15.137 26.527 1.00 48.01 146 GLN A CA 1
ATOM 711 C C . GLN A 1 100 ? -41.845 -16.407 27.018 1.00 41.36 146 GLN A C 1
ATOM 712 O O . GLN A 1 100 ? -40.975 -16.341 27.893 1.00 46.46 146 GLN A O 1
ATOM 718 N N . PHE A 1 101 ? -42.218 -17.565 26.474 1.00 34.06 147 PHE A N 1
ATOM 719 C CA . PHE A 1 101 ? -41.487 -18.790 26.784 1.00 37.17 147 PHE A CA 1
ATOM 720 C C . PHE A 1 101 ? -40.052 -18.710 26.282 1.00 36.31 147 PHE A C 1
ATOM 721 O O . PHE A 1 101 ? -39.131 -19.235 26.917 1.00 37.75 147 PHE A O 1
ATOM 729 N N . CYS A 1 102 ? -39.846 -18.075 25.129 1.00 33.56 148 CYS A N 1
ATOM 730 C CA . CYS A 1 102 ? -38.487 -17.835 24.658 1.00 40.64 148 CYS A CA 1
ATOM 731 C C . CYS A 1 102 ? -37.706 -16.961 25.644 1.00 45.19 148 CYS A C 1
ATOM 732 O O . CYS A 1 102 ? -36.523 -17.215 25.921 1.00 42.29 148 CYS A O 1
ATOM 735 N N . GLN A 1 103 ? -38.357 -15.932 26.194 1.00 41.87 149 GLN A N 1
ATOM 736 C CA . GLN A 1 103 ? -37.712 -15.128 27.233 1.00 41.18 149 GLN A CA 1
ATOM 737 C C . GLN A 1 103 ? -37.372 -15.980 28.453 1.00 41.41 149 GLN A C 1
ATOM 738 O O . GLN A 1 103 ? -36.287 -15.848 29.040 1.00 40.93 149 GLN A O 1
ATOM 744 N N . TYR A 1 104 ? -38.296 -16.859 28.846 1.00 35.36 150 TYR A N 1
ATOM 745 C CA . TYR A 1 104 ? -38.042 -17.791 29.941 1.00 32.93 150 TYR A CA 1
ATOM 746 C C . TYR A 1 104 ? -36.824 -18.665 29.650 1.00 42.40 150 TYR A C 1
ATOM 747 O O . TYR A 1 104 ? -36.017 -18.938 30.545 1.00 40.29 150 TYR A O 1
ATOM 756 N N . LEU A 1 105 ? -36.692 -19.134 28.408 1.00 38.42 151 LEU A N 1
ATOM 757 C CA . LEU A 1 105 ? -35.499 -19.878 28.017 1.00 40.81 151 LEU A CA 1
ATOM 758 C C . LEU A 1 105 ? -34.244 -19.044 28.219 1.00 43.37 151 LEU A C 1
ATOM 759 O O . LEU A 1 105 ? -33.229 -19.547 28.717 1.00 36.20 151 LEU A O 1
ATOM 764 N N . ILE A 1 106 ? -34.287 -17.772 27.814 1.00 45.41 152 ILE A N 1
ATOM 765 C CA . ILE A 1 106 ? -33.124 -16.906 28.008 1.00 41.71 152 ILE A CA 1
ATOM 766 C C . ILE A 1 106 ? -32.773 -16.823 29.489 1.00 45.66 152 ILE A C 1
ATOM 767 O O . ILE A 1 106 ? -31.596 -16.842 29.869 1.00 36.96 152 ILE A O 1
ATOM 772 N N . LYS A 1 107 ? -33.791 -16.791 30.346 1.00 40.07 153 LYS A N 1
ATOM 773 C CA . LYS A 1 107 ? -33.554 -16.626 31.776 1.00 41.56 153 LYS A CA 1
ATOM 774 C C . LYS A 1 107 ? -33.060 -17.906 32.454 1.00 42.22 153 LYS A C 1
ATOM 775 O O . LYS A 1 107 ? -32.230 -17.831 33.367 1.00 45.17 153 LYS A O 1
ATOM 781 N N . HIS A 1 108 ? -33.531 -19.081 32.026 1.00 35.72 154 HIS A N 1
ATOM 782 C CA . HIS A 1 108 ? -33.328 -20.314 32.779 1.00 33.02 154 HIS A CA 1
ATOM 783 C C . HIS A 1 108 ? -32.552 -21.408 32.053 1.00 44.47 154 HIS A C 1
ATOM 784 O O . HIS A 1 108 ? -32.082 -22.338 32.719 1.00 39.72 154 HIS A O 1
ATOM 791 N N . LYS A 1 109 ? -32.426 -21.352 30.722 1.00 40.37 155 LYS A N 1
ATOM 792 C CA . LYS A 1 109 ? -31.880 -22.474 29.961 1.00 36.11 155 LYS A CA 1
ATOM 793 C C . LYS A 1 109 ? -30.699 -22.066 29.086 1.00 33.80 155 LYS A C 1
ATOM 794 O O . LYS A 1 109 ? -30.366 -22.785 28.141 1.00 39.38 155 LYS A O 1
ATOM 800 N N . SER A 1 110 ? -30.050 -20.943 29.381 1.00 35.92 156 SER A N 1
ATOM 801 C CA . SER A 1 110 ? -29.107 -20.344 28.444 1.00 36.26 156 SER A CA 1
ATOM 802 C C . SER A 1 110 ? -27.716 -20.976 28.467 1.00 42.43 156 SER A C 1
ATOM 803 O O . SER A 1 110 ? -26.848 -20.536 27.706 1.00 45.50 156 SER A O 1
ATOM 806 N N . ASN A 1 111 ? -27.468 -21.982 29.298 1.00 42.23 157 ASN A N 1
ATOM 807 C CA . ASN A 1 111 ? -26.146 -22.590 29.346 1.00 51.90 157 ASN A CA 1
ATOM 808 C C . ASN A 1 111 ? -26.015 -23.819 28.447 1.00 59.09 157 ASN A C 1
ATOM 809 O O . ASN A 1 111 ? -24.921 -24.387 28.355 1.00 53.67 157 ASN A O 1
ATOM 814 N N . ASN A 1 112 ? -27.091 -24.248 27.788 1.00 44.84 158 ASN A N 1
ATOM 815 C CA . ASN A 1 112 ? -27.021 -25.288 26.767 1.00 40.71 158 ASN A CA 1
ATOM 816 C C . ASN A 1 112 ? -27.194 -24.604 25.415 1.00 44.10 158 ASN A C 1
ATOM 817 O O . ASN A 1 112 ? -28.312 -24.233 25.044 1.00 42.29 158 ASN A O 1
ATOM 822 N N . VAL A 1 113 ? -26.091 -24.450 24.673 1.00 48.61 159 VAL A N 1
ATOM 823 C CA . VAL A 1 113 ? -26.080 -23.656 23.451 1.00 41.20 159 VAL A CA 1
ATOM 824 C C . VAL A 1 113 ? -25.581 -24.494 22.281 1.00 43.35 159 VAL A C 1
ATOM 825 O O . VAL A 1 113 ? -24.974 -25.554 22.449 1.00 45.47 159 VAL A O 1
ATOM 829 N N . ILE A 1 114 ? -25.860 -23.996 21.078 1.00 39.54 160 ILE A N 1
ATOM 830 C CA . ILE A 1 114 ? -25.463 -24.645 19.833 1.00 41.39 160 ILE A CA 1
ATOM 831 C C . ILE A 1 114 ? -25.109 -23.556 18.825 1.00 44.81 160 ILE A C 1
ATOM 832 O O . ILE A 1 114 ? -25.771 -22.515 18.759 1.00 43.67 160 ILE A O 1
ATOM 837 N N . THR A 1 115 ? -24.043 -23.779 18.062 1.00 50.31 161 THR A N 1
ATOM 838 C CA . THR A 1 115 ? -23.503 -22.775 17.152 1.00 50.53 161 THR A CA 1
ATOM 839 C C . THR A 1 115 ? -23.518 -23.298 15.722 1.00 39.48 161 THR A C 1
ATOM 840 O O . THR A 1 115 ? -23.125 -24.442 15.474 1.00 51.89 161 THR A O 1
ATOM 844 N N . CYS A 1 116 ? -23.972 -22.458 14.792 1.00 48.77 162 CYS A N 1
ATOM 845 C CA . CYS A 1 116 ? -23.874 -22.773 13.372 1.00 49.38 162 CYS A CA 1
ATOM 846 C C . CYS A 1 116 ? -22.429 -23.068 12.983 1.00 50.50 162 CYS A C 1
ATOM 847 O O . CYS A 1 116 ? -21.478 -22.554 13.582 1.00 55.62 162 CYS A O 1
ATOM 850 N N . GLY A 1 117 ? -22.270 -23.916 11.971 1.00 49.14 163 GLY A N 1
ATOM 851 C CA . GLY A 1 117 ? -20.961 -24.193 11.422 1.00 44.59 163 GLY A CA 1
ATOM 852 C C . GLY A 1 117 ? -20.386 -25.541 11.800 1.00 55.81 163 GLY A C 1
ATOM 853 O O . GLY A 1 117 ? -21.099 -26.552 11.835 1.00 50.84 163 GLY A O 1
ATOM 854 N N . ASN A 1 118 ? -19.078 -25.558 12.075 1.00 58.00 164 ASN A N 1
ATOM 855 C CA . ASN A 1 118 ? -18.390 -26.813 12.353 1.00 63.58 164 ASN A CA 1
ATOM 856 C C . ASN A 1 118 ? -18.843 -27.417 13.672 1.00 56.08 164 ASN A C 1
ATOM 857 O O . ASN A 1 118 ? -18.824 -28.642 13.822 1.00 53.82 164 ASN A O 1
ATOM 862 N N . GLU A 1 119 ? -19.211 -26.585 14.649 1.00 50.47 165 GLU A N 1
ATOM 863 C CA . GLU A 1 119 ? -19.752 -27.121 15.894 1.00 49.25 165 GLU A CA 1
ATOM 864 C C . GLU A 1 119 ? -21.012 -27.930 15.632 1.00 56.63 165 GLU A C 1
ATOM 865 O O . GLU A 1 119 ? -21.115 -29.093 16.040 1.00 57.19 165 GLU A O 1
ATOM 871 N N . MET A 1 120 ? -21.990 -27.323 14.957 1.00 54.31 166 MET A N 1
ATOM 872 C CA . MET A 1 120 ? -23.219 -28.038 14.642 1.00 50.82 166 MET A CA 1
ATOM 873 C C . MET A 1 120 ? -22.935 -29.229 13.737 1.00 49.23 166 MET A C 1
ATOM 874 O O . MET A 1 120 ? -23.655 -30.229 13.786 1.00 57.30 166 MET A O 1
ATOM 879 N N . LEU A 1 121 ? -21.872 -29.156 12.934 1.00 49.17 167 LEU A N 1
ATOM 880 C CA . LEU A 1 121 ? -21.508 -30.279 12.076 1.00 56.43 167 LEU A CA 1
ATOM 881 C C . LEU A 1 121 ? -21.014 -31.464 12.898 1.00 61.21 167 LEU A C 1
ATOM 882 O O . LEU A 1 121 ? -21.460 -32.601 12.697 1.00 60.20 167 LEU A O 1
ATOM 887 N N . ASN A 1 122 ? -20.066 -31.221 13.806 1.00 54.58 168 ASN A N 1
ATOM 888 C CA . ASN A 1 122 ? -19.614 -32.265 14.720 1.00 54.63 168 ASN A CA 1
ATOM 889 C C . ASN A 1 122 ? -20.765 -32.820 15.550 1.00 65.76 168 ASN A C 1
ATOM 890 O O . ASN A 1 122 ? -20.852 -34.034 15.769 1.00 68.07 168 ASN A O 1
ATOM 895 N N . GLU A 1 123 ? -21.658 -31.950 16.028 1.00 60.93 169 GLU A N 1
ATOM 896 C CA . GLU A 1 123 ? -22.625 -32.393 17.026 1.00 47.69 169 GLU A CA 1
ATOM 897 C C . GLU A 1 123 ? -23.839 -33.065 16.399 1.00 50.19 169 GLU A C 1
ATOM 898 O O . GLU A 1 123 ? -24.416 -33.974 17.004 1.00 69.79 169 GLU A O 1
ATOM 904 N N . LEU A 1 124 ? -24.255 -32.631 15.212 1.00 52.14 170 LEU A N 1
ATOM 905 C CA . LEU A 1 124 ? -25.507 -33.088 14.628 1.00 48.62 170 LEU A CA 1
ATOM 906 C C . LEU A 1 124 ? -25.365 -33.650 13.222 1.00 53.77 170 LEU A C 1
ATOM 907 O O . LEU A 1 124 ? -26.325 -34.248 12.721 1.00 53.58 170 LEU A O 1
ATOM 912 N N . GLY A 1 125 ? -24.217 -33.487 12.573 1.00 51.26 171 GLY A N 1
ATOM 913 C CA . GLY A 1 125 ? -24.030 -33.998 11.234 1.00 66.00 171 GLY A CA 1
ATOM 914 C C . GLY A 1 125 ? -24.484 -33.073 10.129 1.00 68.73 171 GLY A C 1
ATOM 915 O O . GLY A 1 125 ? -24.602 -33.520 8.981 1.00 60.46 171 GLY A O 1
ATOM 916 N N . TYR A 1 126 ? -24.753 -31.805 10.436 1.00 53.34 172 TYR A N 1
ATOM 917 C CA . TYR A 1 126 ? -25.010 -30.806 9.411 1.00 53.26 172 TYR A CA 1
ATOM 918 C C . TYR A 1 126 ? -24.579 -29.452 9.951 1.00 48.86 172 TYR A C 1
ATOM 919 O O . TYR A 1 126 ? -24.575 -29.226 11.163 1.00 58.27 172 TYR A O 1
ATOM 928 N N . SER A 1 127 ? -24.200 -28.557 9.043 1.00 48.98 173 SER A N 1
ATOM 929 C CA . SER A 1 127 ? -23.650 -27.268 9.442 1.00 47.23 173 SER A CA 1
ATOM 930 C C . SER A 1 127 ? -24.718 -26.206 9.659 1.00 50.63 173 SER A C 1
ATOM 931 O O . SER A 1 127 ? -24.451 -25.205 10.335 1.00 40.46 173 SER A O 1
ATOM 934 N N . GLY A 1 128 ? -25.903 -26.385 9.083 1.00 53.28 174 GLY A N 1
ATOM 935 C CA . GLY A 1 128 ? -26.983 -25.440 9.208 1.00 38.92 174 GLY A CA 1
ATOM 936 C C . GLY A 1 128 ? -27.099 -24.481 8.046 1.00 46.54 174 GLY A C 1
ATOM 937 O O . GLY A 1 128 ? -28.149 -23.852 7.877 1.00 51.36 174 GLY A O 1
ATOM 938 N N . TYR A 1 129 ? -26.055 -24.372 7.229 1.00 49.63 175 TYR A N 1
ATOM 939 C CA . TYR A 1 129 ? -25.964 -23.328 6.223 1.00 59.76 175 TYR A CA 1
ATOM 940 C C . TYR A 1 129 ? -26.417 -23.794 4.848 1.00 63.09 175 TYR A C 1
ATOM 941 O O . TYR A 1 129 ? -26.585 -22.959 3.950 1.00 51.76 175 TYR A O 1
ATOM 950 N N . PHE A 1 130 ? -26.601 -25.101 4.659 1.00 44.58 176 PHE A N 1
ATOM 951 C CA . PHE A 1 130 ? -26.998 -25.644 3.368 1.00 63.53 176 PHE A CA 1
ATOM 952 C C . PHE A 1 130 ? -28.300 -26.440 3.454 1.00 57.70 176 PHE A C 1
ATOM 953 O O . PHE A 1 130 ? -28.491 -27.407 2.713 1.00 56.17 176 PHE A O 1
ATOM 961 N N . MET A 1 131 ? -29.204 -26.047 4.353 1.00 55.33 177 MET A N 1
ATOM 962 C CA . MET A 1 131 ? -30.543 -26.620 4.397 1.00 71.03 177 MET A CA 1
ATOM 963 C C . MET A 1 131 ? -31.554 -25.506 4.601 1.00 58.60 177 MET A C 1
ATOM 964 O O . MET A 1 131 ? -31.345 -24.601 5.414 1.00 59.02 177 MET A O 1
ATOM 969 N N . SER A 1 132 ? -32.641 -25.569 3.842 1.00 68.27 178 SER A N 1
ATOM 970 C CA . SER A 1 132 ? -33.718 -24.622 3.988 1.00 62.23 178 SER A CA 1
ATOM 971 C C . SER A 1 132 ? -35.017 -25.363 4.273 1.00 60.17 178 SER A C 1
ATOM 972 O O . SER A 1 132 ? -35.282 -26.401 3.656 1.00 70.47 178 SER A O 1
ATOM 975 N N . PRO A 1 133 ? -35.831 -24.879 5.223 1.00 60.56 179 PRO A N 1
ATOM 976 C CA . PRO A 1 133 ? -35.511 -23.724 6.067 1.00 62.25 179 PRO A CA 1
ATOM 977 C C . PRO A 1 133 ? -34.658 -24.107 7.276 1.00 57.99 179 PRO A C 1
ATOM 978 O O . PRO A 1 133 ? -34.771 -25.217 7.796 1.00 61.46 179 PRO A O 1
ATOM 982 N N . HIS A 1 134 ? -33.798 -23.190 7.705 1.00 56.97 180 HIS A N 1
ATOM 983 C CA . HIS A 1 134 ? -32.997 -23.388 8.903 1.00 48.45 180 HIS A CA 1
ATOM 984 C C . HIS A 1 134 ? -32.519 -22.020 9.360 1.00 53.39 180 HIS A C 1
ATOM 985 O O . HIS A 1 134 ? -32.181 -21.171 8.531 1.00 63.36 180 HIS A O 1
ATOM 992 N N . TRP A 1 135 ? -32.532 -21.804 10.677 1.00 46.99 181 TRP A N 1
ATOM 993 C CA . TRP A 1 135 ? -32.250 -20.476 11.212 1.00 47.63 181 TRP A CA 1
ATOM 994 C C . TRP A 1 135 ? -30.895 -19.951 10.743 1.00 39.87 181 TRP A C 1
ATOM 995 O O . TRP A 1 135 ? -30.759 -18.757 10.443 1.00 45.47 181 TRP A O 1
ATOM 1006 N N . CYS A 1 136 ? -29.896 -20.831 10.625 1.00 46.92 182 CYS A N 1
ATOM 1007 C CA . CYS A 1 136 ? -28.585 -20.408 10.133 1.00 55.33 182 CYS A CA 1
ATOM 1008 C C . CYS A 1 136 ? -28.690 -19.863 8.707 1.00 59.24 182 CYS A C 1
ATOM 1009 O O . CYS A 1 136 ? -28.221 -18.753 8.409 1.00 63.72 182 CYS A O 1
ATOM 1012 N N . SER A 1 137 ? -29.329 -20.627 7.812 1.00 62.75 183 SER A N 1
ATOM 1013 C CA . SER A 1 137 ? -29.504 -20.180 6.430 1.00 59.35 183 SER A CA 1
ATOM 1014 C C . SER A 1 137 ? -30.374 -18.931 6.350 1.00 57.60 183 SER A C 1
ATOM 1015 O O . SER A 1 137 ? -30.101 -18.026 5.550 1.00 58.71 183 SER A O 1
ATOM 1018 N N . ASP A 1 138 ? -31.413 -18.851 7.188 1.00 51.84 184 ASP A N 1
ATOM 1019 C CA . ASP A 1 138 ? -32.297 -17.691 7.137 1.00 59.73 184 ASP A CA 1
ATOM 1020 C C . ASP A 1 138 ? -31.550 -16.426 7.539 1.00 63.21 184 ASP A C 1
ATOM 1021 O O . ASP A 1 138 ? -31.758 -15.362 6.945 1.00 68.02 184 ASP A O 1
ATOM 1026 N N . LEU A 1 139 ? -30.665 -16.523 8.534 1.00 63.14 185 LEU A N 1
ATOM 1027 C CA . LEU A 1 139 ? -29.832 -15.374 8.871 1.00 66.23 185 LEU A CA 1
ATOM 1028 C C . LEU A 1 139 ? -28.867 -15.045 7.738 1.00 69.82 185 LEU A C 1
ATOM 1029 O O . LEU A 1 139 ? -28.631 -13.868 7.438 1.00 76.10 185 LEU A O 1
ATOM 1034 N N . SER A 1 140 ? -28.301 -16.075 7.093 1.00 71.78 186 SER A N 1
ATOM 1035 C CA . SER A 1 140 ? -27.375 -15.827 5.988 1.00 75.58 186 SER A CA 1
ATOM 1036 C C . SER A 1 140 ? -28.063 -15.120 4.823 1.00 73.22 186 SER A C 1
ATOM 1037 O O . SER A 1 140 ? -27.403 -14.403 4.062 1.00 75.68 186 SER A O 1
ATOM 1040 N N . ASN A 1 141 ? -29.383 -15.291 4.670 1.00 79.04 187 ASN A N 1
ATOM 1041 C CA . ASN A 1 141 ? -30.071 -14.609 3.572 1.00 74.00 187 ASN A CA 1
ATOM 1042 C C . ASN A 1 141 ? -30.408 -13.163 3.918 1.00 76.67 187 ASN A C 1
ATOM 1043 O O . ASN A 1 141 ? -30.469 -12.315 3.020 1.00 84.29 187 ASN A O 1
ATOM 1048 N N . MET A 1 142 ? -30.632 -12.862 5.196 1.00 77.52 188 MET A N 1
ATOM 1049 C CA . MET A 1 142 ? -30.929 -11.494 5.630 1.00 91.23 188 MET A CA 1
ATOM 1050 C C . MET A 1 142 ? -29.901 -10.487 5.114 1.00 95.59 188 MET A C 1
ATOM 1051 O O . MET A 1 142 ? -28.776 -10.420 5.614 1.00 93.20 188 MET A O 1
ATOM 1056 N N . GLY B 2 23 ? -31.405 -29.174 1.494 1.00 30.00 50 GLY B N 1
ATOM 1057 C CA . GLY B 2 23 ? -32.436 -29.236 2.542 1.00 30.00 50 GLY B CA 1
ATOM 1058 C C . GLY B 2 23 ? -32.105 -30.296 3.572 1.00 30.00 50 GLY B C 1
ATOM 1059 O O . GLY B 2 23 ? -30.959 -30.780 3.571 1.00 30.00 50 GLY B O 1
ATOM 1060 N N . GLY B 2 24 ? -33.071 -30.643 4.422 1.00 30.00 51 GLY B N 1
ATOM 1061 C CA . GLY B 2 24 ? -32.838 -31.629 5.492 1.00 30.00 51 GLY B CA 1
ATOM 1062 C C . GLY B 2 24 ? -33.774 -31.357 6.652 1.00 30.00 51 GLY B C 1
ATOM 1063 O O . GLY B 2 24 ? -34.499 -30.348 6.592 1.00 30.00 51 GLY B O 1
ATOM 1064 N N . THR B 2 25 ? -33.773 -32.225 7.662 1.00 30.00 52 THR B N 1
ATOM 1065 C CA . THR B 2 25 ? -34.703 -32.058 8.807 1.00 30.00 52 THR B CA 1
ATOM 1066 C C . THR B 2 25 ? -33.894 -31.740 10.061 1.00 30.00 52 THR B C 1
ATOM 1067 O O . THR B 2 25 ? -32.907 -32.440 10.325 1.00 30.00 52 THR B O 1
ATOM 1071 N N . PRO B 2 26 ? -34.287 -30.717 10.835 1.00 53.81 53 PRO B N 1
ATOM 1072 C CA . PRO B 2 26 ? -33.545 -30.362 12.022 1.00 51.44 53 PRO B CA 1
ATOM 1073 C C . PRO B 2 26 ? -33.640 -31.472 13.072 1.00 51.12 53 PRO B C 1
ATOM 1074 O O . PRO B 2 26 ? -34.702 -32.017 13.246 1.00 53.55 53 PRO B O 1
ATOM 1078 N N . ALA B 2 27 ? -32.525 -31.780 13.727 1.00 47.05 54 ALA B N 1
ATOM 1079 C CA . ALA B 2 27 ? -32.527 -32.780 14.813 1.00 46.88 54 ALA B CA 1
ATOM 1080 C C . ALA B 2 27 ? -33.378 -32.258 15.966 1.00 49.25 54 ALA B C 1
ATOM 1081 O O . ALA B 2 27 ? -33.269 -31.072 16.291 1.00 56.39 54 ALA B O 1
ATOM 1083 N N . LEU B 2 28 ? -34.204 -33.121 16.542 1.00 53.54 55 LEU B N 1
ATOM 1084 C CA . LEU B 2 28 ? -35.119 -32.660 17.579 1.00 53.24 55 LEU B CA 1
ATOM 1085 C C . LEU B 2 28 ? -35.055 -33.624 18.753 1.00 57.55 55 LEU B C 1
ATOM 1086 O O . LEU B 2 28 ? -35.347 -34.814 18.602 1.00 47.24 55 LEU B O 1
ATOM 1091 N N . ASP B 2 29 ? -34.679 -33.109 19.920 1.00 48.55 56 ASP B N 1
ATOM 1092 C CA . ASP B 2 29 ? -34.601 -33.915 21.134 1.00 41.05 56 ASP B CA 1
ATOM 1093 C C . ASP B 2 29 ? -35.950 -33.798 21.835 1.00 44.27 56 ASP B C 1
ATOM 1094 O O . ASP B 2 29 ? -36.216 -32.818 22.531 1.00 52.24 56 ASP B O 1
ATOM 1099 N N . ARG B 2 30 ? -36.808 -34.803 21.657 1.00 53.24 57 ARG B N 1
ATOM 1100 C CA . ARG B 2 30 ? -38.147 -34.769 22.239 1.00 53.21 57 ARG B CA 1
ATOM 1101 C C . ARG B 2 30 ? -38.170 -35.202 23.705 1.00 54.76 57 ARG B C 1
ATOM 1102 O O . ARG B 2 30 ? -39.238 -35.162 24.323 1.00 56.48 57 ARG B O 1
ATOM 1110 N N . ARG B 2 31 ? -37.037 -35.635 24.272 1.00 53.10 58 ARG B N 1
ATOM 1111 C CA . ARG B 2 31 ? -36.969 -35.868 25.715 1.00 52.43 58 ARG B CA 1
ATOM 1112 C C . ARG B 2 31 ? -37.217 -34.584 26.495 1.00 53.54 58 ARG B C 1
ATOM 1113 O O . ARG B 2 31 ? -37.685 -34.629 27.639 1.00 48.32 58 ARG B O 1
ATOM 1121 N N . VAL B 2 32 ? -36.859 -33.443 25.909 1.00 42.28 59 VAL B N 1
ATOM 1122 C CA . VAL B 2 32 ? -37.100 -32.129 26.496 1.00 53.08 59 VAL B CA 1
ATOM 1123 C C . VAL B 2 32 ? -38.524 -31.679 26.182 1.00 54.69 59 VAL B C 1
ATOM 1124 O O . VAL B 2 32 ? -38.902 -31.562 25.011 1.00 49.89 59 VAL B O 1
ATOM 1128 N N . GLN B 2 33 ? -39.311 -31.412 27.227 1.00 55.17 60 GLN B N 1
ATOM 1129 C CA . GLN B 2 33 ? -40.713 -31.035 27.081 1.00 48.60 60 GLN B CA 1
ATOM 1130 C C . GLN B 2 33 ? -40.854 -29.578 26.655 1.00 45.64 60 GLN B C 1
ATOM 1131 O O . GLN B 2 33 ? -40.072 -28.710 27.058 1.00 55.58 60 GLN B O 1
ATOM 1137 N N . ASP B 2 34 ? -41.882 -29.310 25.850 1.00 47.27 61 ASP B N 1
ATOM 1138 C CA . ASP B 2 34 ? -42.239 -27.940 25.484 1.00 47.38 61 ASP B CA 1
ATOM 1139 C C . ASP B 2 34 ? -43.731 -27.902 25.197 1.00 50.35 61 ASP B C 1
ATOM 1140 O O . ASP B 2 34 ? -44.198 -28.558 24.261 1.00 55.15 61 ASP B O 1
ATOM 1145 N N . VAL B 2 35 ? -44.472 -27.141 26.007 1.00 45.62 62 VAL B N 1
ATOM 1146 C CA . VAL B 2 35 ? -45.923 -27.062 25.861 1.00 46.46 62 VAL B CA 1
ATOM 1147 C C . VAL B 2 35 ? -46.315 -26.525 24.487 1.00 53.76 62 VAL B C 1
ATOM 1148 O O . VAL B 2 35 ? -47.362 -26.897 23.941 1.00 45.99 62 VAL B O 1
ATOM 1152 N N . ASN B 2 36 ? -45.476 -25.675 23.891 1.00 45.57 63 ASN B N 1
ATOM 1153 C CA . ASN B 2 36 ? -45.791 -25.054 22.610 1.00 37.11 63 ASN B CA 1
ATOM 1154 C C . ASN B 2 36 ? -45.817 -26.039 21.448 1.00 45.37 63 ASN B C 1
ATOM 1155 O O . ASN B 2 36 ? -46.336 -25.695 20.379 1.00 44.76 63 ASN B O 1
ATOM 1160 N N . ASP B 2 37 ? -45.287 -27.249 21.630 1.00 54.23 64 ASP B N 1
ATOM 1161 C CA . ASP B 2 37 ? -45.283 -28.229 20.550 1.00 48.31 64 ASP B CA 1
ATOM 1162 C C . ASP B 2 37 ? -46.697 -28.594 20.125 1.00 49.91 64 ASP B C 1
ATOM 1163 O O . ASP B 2 37 ? -47.008 -28.625 18.929 1.00 57.00 64 ASP B O 1
ATOM 1168 N N . THR B 2 38 ? -47.572 -28.854 21.092 1.00 57.20 65 THR B N 1
ATOM 1169 C CA . THR B 2 38 ? -48.879 -29.429 20.806 1.00 57.41 65 THR B CA 1
ATOM 1170 C C . THR B 2 38 ? -49.995 -28.401 20.701 1.00 66.38 65 THR B C 1
ATOM 1171 O O . THR B 2 38 ? -50.907 -28.585 19.888 1.00 73.94 65 THR B O 1
ATOM 1175 N N . ILE B 2 39 ? -49.950 -27.327 21.488 1.00 67.18 66 ILE B N 1
ATOM 1176 C CA . ILE B 2 39 ? -51.033 -26.347 21.489 1.00 52.57 66 ILE B CA 1
ATOM 1177 C C . ILE B 2 39 ? -51.038 -25.624 20.147 1.00 53.48 66 ILE B C 1
ATOM 1178 O O . ILE B 2 39 ? -50.127 -24.847 19.843 1.00 52.94 66 ILE B O 1
ATOM 1183 N N . SER B 2 40 ? -52.085 -25.857 19.353 1.00 55.45 67 SER B N 1
ATOM 1184 C CA . SER B 2 40 ? -52.209 -25.250 18.037 1.00 51.87 67 SER B CA 1
ATOM 1185 C C . SER B 2 40 ? -53.113 -24.027 18.022 1.00 45.55 67 SER B C 1
ATOM 1186 O O . SER B 2 40 ? -52.999 -23.206 17.104 1.00 54.66 67 SER B O 1
ATOM 1189 N N . ASP B 2 41 ? -53.993 -23.878 19.008 1.00 44.81 68 ASP B N 1
ATOM 1190 C CA . ASP B 2 41 ? -54.836 -22.694 19.113 1.00 47.19 68 ASP B CA 1
ATOM 1191 C C . ASP B 2 41 ? -54.105 -21.656 19.955 1.00 39.85 68 ASP B C 1
ATOM 1192 O O . ASP B 2 41 ? -53.806 -21.899 21.129 1.00 43.79 68 ASP B O 1
ATOM 1197 N N . VAL B 2 42 ? -53.795 -20.510 19.347 1.00 38.93 69 VAL B N 1
ATOM 1198 C CA . VAL B 2 42 ? -52.977 -19.516 20.027 1.00 42.32 69 VAL B CA 1
ATOM 1199 C C . VAL B 2 42 ? -53.698 -18.923 21.230 1.00 42.02 69 VAL B C 1
ATOM 1200 O O . VAL B 2 42 ? -53.044 -18.488 22.184 1.00 50.79 69 VAL B O 1
ATOM 1204 N N . LYS B 2 43 ? -55.031 -18.925 21.237 1.00 48.87 70 LYS B N 1
ATOM 1205 C CA . LYS B 2 43 ? -55.762 -18.375 22.372 1.00 45.54 70 LYS B CA 1
ATOM 1206 C C . LYS B 2 43 ? -55.758 -19.311 23.570 1.00 38.41 70 LYS B C 1
ATOM 1207 O O . LYS B 2 43 ? -56.140 -18.888 24.667 1.00 35.42 70 LYS B O 1
ATOM 1213 N N . GLN B 2 44 ? -55.325 -20.558 23.392 1.00 39.58 71 GLN B N 1
ATOM 1214 C CA . GLN B 2 44 ? -55.236 -21.515 24.486 1.00 42.09 71 GLN B CA 1
ATOM 1215 C C . GLN B 2 44 ? -53.920 -21.428 25.238 1.00 35.77 71 GLN B C 1
ATOM 1216 O O . GLN B 2 44 ? -53.758 -22.104 26.257 1.00 45.44 71 GLN B O 1
ATOM 1222 N N . LYS B 2 45 ? -52.980 -20.630 24.758 1.00 43.22 72 LYS B N 1
ATOM 1223 C CA . LYS B 2 45 ? -51.692 -20.491 25.414 1.00 42.91 72 LYS B CA 1
ATOM 1224 C C . LYS B 2 45 ? -51.777 -19.418 26.486 1.00 37.82 72 LYS B C 1
ATOM 1225 O O . LYS B 2 45 ? -52.377 -18.358 26.274 1.00 36.26 72 LYS B O 1
ATOM 1231 N N . TRP B 2 46 ? -51.195 -19.714 27.646 1.00 41.31 73 TRP B N 1
ATOM 1232 C CA . TRP B 2 46 ? -51.041 -18.718 28.696 1.00 30.20 73 TRP B CA 1
ATOM 1233 C C . TRP B 2 46 ? -50.029 -17.666 28.266 1.00 32.02 73 TRP B C 1
ATOM 1234 O O . TRP B 2 46 ? -48.935 -17.997 27.802 1.00 36.05 73 TRP B O 1
ATOM 1245 N N . ARG B 2 47 ? -50.382 -16.398 28.435 1.00 24.66 74 ARG B N 1
ATOM 1246 C CA . ARG B 2 47 ? -49.421 -15.323 28.256 1.00 32.83 74 ARG B CA 1
ATOM 1247 C C . ARG B 2 47 ? -49.661 -14.302 29.354 1.00 37.66 74 ARG B C 1
ATOM 1248 O O . ARG B 2 47 ? -50.763 -14.206 29.896 1.00 36.96 74 ARG B O 1
ATOM 1256 N N . CYS B 2 48 ? -48.608 -13.582 29.716 1.00 44.26 75 CYS B N 1
ATOM 1257 C CA . CYS B 2 48 ? -48.698 -12.580 30.767 1.00 42.66 75 CYS B CA 1
ATOM 1258 C C . CYS B 2 48 ? -49.062 -11.223 30.188 1.00 46.01 75 CYS B C 1
ATOM 1259 O O . CYS B 2 48 ? -48.455 -10.771 29.209 1.00 41.50 75 CYS B O 1
ATOM 1262 N N . VAL B 2 49 ? -50.042 -10.568 30.813 1.00 38.56 76 VAL B N 1
ATOM 1263 C CA . VAL B 2 49 ? -50.528 -9.274 30.361 1.00 41.29 76 VAL B CA 1
ATOM 1264 C C . VAL B 2 49 ? -50.638 -8.329 31.548 1.00 44.03 76 VAL B C 1
ATOM 1265 O O . VAL B 2 49 ? -50.760 -8.742 32.705 1.00 45.05 76 VAL B O 1
ATOM 1269 N N . VAL B 2 50 ? -50.596 -7.035 31.237 1.00 50.19 77 VAL B N 1
ATOM 1270 C CA . VAL B 2 50 ? -50.847 -6.019 32.246 1.00 44.99 77 VAL B CA 1
ATOM 1271 C C . VAL B 2 50 ? -52.306 -6.103 32.658 1.00 32.64 77 VAL B C 1
ATOM 1272 O O . VAL B 2 50 ? -53.205 -6.100 31.809 1.00 45.39 77 VAL B O 1
ATOM 1276 N N . TYR B 2 51 ? -52.541 -6.245 33.949 1.00 42.96 78 TYR B N 1
ATOM 1277 C CA . TYR B 2 51 ? -53.875 -6.140 34.517 1.00 53.25 78 TYR B CA 1
ATOM 1278 C C . TYR B 2 51 ? -53.998 -4.685 34.945 1.00 52.42 78 TYR B C 1
ATOM 1279 O O . TYR B 2 51 ? -53.464 -4.302 35.995 1.00 52.85 78 TYR B O 1
ATOM 1288 N N . PRO B 2 52 ? -54.679 -3.847 34.143 1.00 53.26 79 PRO B N 1
ATOM 1289 C CA . PRO B 2 52 ? -54.664 -2.389 34.358 1.00 54.39 79 PRO B CA 1
ATOM 1290 C C . PRO B 2 52 ? -54.829 -1.935 35.800 1.00 58.43 79 PRO B C 1
ATOM 1291 O O . PRO B 2 52 ? -54.162 -0.990 36.239 1.00 69.24 79 PRO B O 1
ATOM 1295 N N . GLY B 2 53 ? -55.699 -2.618 36.523 1.00 56.67 80 GLY B N 1
ATOM 1296 C CA . GLY B 2 53 ? -55.884 -2.260 37.931 1.00 69.89 80 GLY B CA 1
ATOM 1297 C C . GLY B 2 53 ? -54.720 -2.702 38.789 1.00 72.93 80 GLY B C 1
ATOM 1298 O O . GLY B 2 53 ? -54.093 -1.836 39.411 1.00 87.65 80 GLY B O 1
ATOM 1299 N N . ASN B 2 54 ? -54.401 -3.993 38.777 1.00 71.17 81 ASN B N 1
ATOM 1300 C CA . ASN B 2 54 ? -53.380 -4.496 39.726 1.00 64.61 81 ASN B CA 1
ATOM 1301 C C . ASN B 2 54 ? -52.274 -5.314 39.048 1.00 50.49 81 ASN B C 1
ATOM 1302 O O . ASN B 2 54 ? -52.359 -6.545 39.074 1.00 47.32 81 ASN B O 1
ATOM 1307 N N . GLY B 2 55 ? -51.293 -4.652 38.442 1.00 45.48 82 GLY B N 1
ATOM 1308 C CA . GLY B 2 55 ? -50.089 -5.336 37.937 1.00 42.55 82 GLY B CA 1
ATOM 1309 C C . GLY B 2 55 ? -50.211 -6.258 36.750 1.00 47.87 82 GLY B C 1
ATOM 1310 O O . GLY B 2 55 ? -50.547 -5.773 35.673 1.00 61.16 82 GLY B O 1
ATOM 1311 N N . PHE B 2 56 ? -49.833 -7.523 36.927 1.00 42.62 83 PHE B N 1
ATOM 1312 C CA . PHE B 2 56 ? -49.787 -8.458 35.778 1.00 47.85 83 PHE B CA 1
ATOM 1313 C C . PHE B 2 56 ? -50.483 -9.775 36.104 1.00 47.23 83 PHE B C 1
ATOM 1314 O O . PHE B 2 56 ? -50.418 -10.221 37.250 1.00 47.37 83 PHE B O 1
ATOM 1322 N N . VAL B 2 57 ? -51.125 -10.367 35.100 1.00 44.79 84 VAL B N 1
ATOM 1323 C CA . VAL B 2 57 ? -51.849 -11.620 35.273 1.00 39.64 84 VAL B CA 1
ATOM 1324 C C . VAL B 2 57 ? -51.532 -12.570 34.123 1.00 44.79 84 VAL B C 1
ATOM 1325 O O . VAL B 2 57 ? -51.098 -12.163 33.040 1.00 33.00 84 VAL B O 1
ATOM 1329 N N . SER B 2 58 ? -51.761 -13.863 34.380 1.00 37.06 85 SER B N 1
ATOM 1330 C CA . SER B 2 58 ? -51.524 -14.935 33.415 1.00 31.17 85 SER B CA 1
ATOM 1331 C C . SER B 2 58 ? -52.853 -15.351 32.789 1.00 35.89 85 SER B C 1
ATOM 1332 O O . SER B 2 58 ? -53.698 -15.958 33.458 1.00 36.76 85 SER B O 1
ATOM 1335 N N . ALA B 2 59 ? -53.012 -15.093 31.491 1.00 35.97 86 ALA B N 1
ATOM 1336 C CA . ALA B 2 59 ? -54.308 -15.193 30.837 1.00 39.50 86 ALA B CA 1
ATOM 1337 C C . ALA B 2 59 ? -54.283 -16.140 29.643 1.00 38.63 86 ALA B C 1
ATOM 1338 O O . ALA B 2 59 ? -53.259 -16.309 28.971 1.00 44.82 86 ALA B O 1
ATOM 1340 N N . SER B 2 60 ? -55.439 -16.757 29.395 1.00 39.42 87 SER B N 1
ATOM 1341 C CA . SER B 2 60 ? -55.714 -17.494 28.170 1.00 41.85 87 SER B CA 1
ATOM 1342 C C . SER B 2 60 ? -57.218 -17.437 27.939 1.00 39.81 87 SER B C 1
ATOM 1343 O O . SER B 2 60 ? -57.949 -16.782 28.688 1.00 44.20 87 SER B O 1
ATOM 1346 N N . ILE B 2 61 ? -57.689 -18.143 26.904 1.00 39.36 88 ILE B N 1
ATOM 1347 C CA . ILE B 2 61 ? -59.124 -18.181 26.637 1.00 31.49 88 ILE B CA 1
ATOM 1348 C C . ILE B 2 61 ? -59.870 -18.835 27.793 1.00 38.18 88 ILE B C 1
ATOM 1349 O O . ILE B 2 61 ? -61.061 -18.574 27.990 1.00 35.60 88 ILE B O 1
ATOM 1354 N N . PHE B 2 62 ? -59.186 -19.660 28.587 1.00 39.70 89 PHE B N 1
ATOM 1355 C CA . PHE B 2 62 ? -59.823 -20.344 29.704 1.00 46.27 89 PHE B CA 1
ATOM 1356 C C . PHE B 2 62 ? -60.022 -19.438 30.907 1.00 40.81 89 PHE B C 1
ATOM 1357 O O . PHE B 2 62 ? -60.750 -19.811 31.833 1.00 40.30 89 PHE B O 1
ATOM 1365 N N . GLY B 2 63 ? -59.414 -18.257 30.910 1.00 33.82 90 GLY B N 1
ATOM 1366 C CA . GLY B 2 63 ? -59.539 -17.361 32.040 1.00 33.77 90 GLY B CA 1
ATOM 1367 C C . GLY B 2 63 ? -58.204 -16.908 32.586 1.00 43.67 90 GLY B C 1
ATOM 1368 O O . GLY B 2 63 ? -57.238 -16.726 31.835 1.00 35.62 90 GLY B O 1
ATOM 1369 N N . PHE B 2 64 ? -58.145 -16.700 33.894 1.00 40.89 91 PHE B N 1
ATOM 1370 C CA . PHE B 2 64 ? -56.924 -16.291 34.563 1.00 34.01 91 PHE B CA 1
ATOM 1371 C C . PHE B 2 64 ? -56.474 -17.403 35.499 1.00 38.98 91 PHE B C 1
ATOM 1372 O O . PHE B 2 64 ? -57.296 -18.126 36.071 1.00 43.45 91 PHE B O 1
ATOM 1380 N N . GLN B 2 65 ? -55.163 -17.545 35.650 1.00 38.50 92 GLN B N 1
ATOM 1381 C CA . GLN B 2 65 ? -54.650 -18.471 36.648 1.00 50.19 92 GLN B CA 1
ATOM 1382 C C . GLN B 2 65 ? -54.954 -17.910 38.034 1.00 45.98 92 GLN B C 1
ATOM 1383 O O . GLN B 2 65 ? -54.804 -16.710 38.276 1.00 49.87 92 GLN B O 1
ATOM 1389 N N . ALA B 2 66 ? -55.406 -18.774 38.942 1.00 43.39 93 ALA B N 1
ATOM 1390 C CA . ALA B 2 66 ? -56.044 -18.326 40.173 1.00 43.18 93 ALA B CA 1
ATOM 1391 C C . ALA B 2 66 ? -55.382 -18.926 41.408 1.00 52.53 93 ALA B C 1
ATOM 1392 O O . ALA B 2 66 ? -54.558 -19.839 41.330 1.00 69.24 93 ALA B O 1
ATOM 1394 N N . GLU B 2 67 ? -55.749 -18.361 42.559 1.00 57.51 94 GLU B N 1
ATOM 1395 C CA . GLU B 2 67 ? -55.394 -18.850 43.884 1.00 67.54 94 GLU B CA 1
ATOM 1396 C C . GLU B 2 67 ? -56.670 -19.036 44.699 1.00 69.95 94 GLU B C 1
ATOM 1397 O O . GLU B 2 67 ? -57.745 -18.573 44.316 1.00 63.53 94 GLU B O 1
ATOM 1403 N N . VAL B 2 68 ? -56.554 -19.772 45.807 1.00 75.72 95 VAL B N 1
ATOM 1404 C CA . VAL B 2 68 ? -57.711 -20.016 46.664 1.00 82.02 95 VAL B CA 1
ATOM 1405 C C . VAL B 2 68 ? -58.240 -18.705 47.238 1.00 89.33 95 VAL B C 1
ATOM 1406 O O . VAL B 2 68 ? -57.498 -17.912 47.833 1.00 84.13 95 VAL B O 1
ATOM 1410 N N . GLY B 2 69 ? -59.538 -18.472 47.040 1.00 99.69 96 GLY B N 1
ATOM 1411 C CA . GLY B 2 69 ? -60.248 -17.303 47.513 1.00 102.01 96 GLY B CA 1
ATOM 1412 C C . GLY B 2 69 ? -60.622 -17.385 48.982 1.00 114.19 96 GLY B C 1
ATOM 1413 O O . GLY B 2 69 ? -60.108 -18.227 49.726 1.00 109.66 96 GLY B O 1
ATOM 1414 N N . PRO B 2 70 ? -61.470 -16.452 49.444 1.00 122.95 97 PRO B N 1
ATOM 1415 C CA . PRO B 2 70 ? -61.796 -16.403 50.885 1.00 117.93 97 PRO B CA 1
ATOM 1416 C C . PRO B 2 70 ? -62.204 -17.736 51.515 1.00 116.86 97 PRO B C 1
ATOM 1417 O O . PRO B 2 70 ? -61.594 -18.142 52.513 1.00 111.59 97 PRO B O 1
ATOM 1421 N N . ASN B 2 71 ? -63.223 -18.424 50.977 1.00 118.65 98 ASN B N 1
ATOM 1422 C CA . ASN B 2 71 ? -63.670 -19.726 51.502 1.00 112.63 98 ASN B CA 1
ATOM 1423 C C . ASN B 2 71 ? -63.812 -20.758 50.375 1.00 112.57 98 ASN B C 1
ATOM 1424 O O . ASN B 2 71 ? -64.904 -20.957 49.830 1.00 102.87 98 ASN B O 1
ATOM 1429 N N . ASN B 2 72 ? -62.697 -21.395 50.009 1.00 116.06 99 ASN B N 1
ATOM 1430 C CA . ASN B 2 72 ? -62.679 -22.405 48.946 1.00 112.09 99 ASN B CA 1
ATOM 1431 C C . ASN B 2 72 ? -63.192 -21.824 47.634 1.00 111.32 99 ASN B C 1
ATOM 1432 O O . ASN B 2 72 ? -63.829 -22.518 46.833 1.00 108.29 99 ASN B O 1
ATOM 1437 N N . THR B 2 73 ? -62.934 -20.543 47.418 1.00 107.10 100 THR B N 1
ATOM 1438 C CA . THR B 2 73 ? -63.312 -19.873 46.191 1.00 99.79 100 THR B CA 1
ATOM 1439 C C . THR B 2 73 ? -62.079 -19.709 45.297 1.00 98.43 100 THR B C 1
ATOM 1440 O O . THR B 2 73 ? -61.070 -20.405 45.473 1.00 95.48 100 THR B O 1
ATOM 1444 N N . ARG B 2 74 ? -62.157 -18.786 44.335 1.00 90.42 101 ARG B N 1
ATOM 1445 C CA . ARG B 2 74 ? -61.111 -18.571 43.337 1.00 75.10 101 ARG B CA 1
ATOM 1446 C C . ARG B 2 74 ? -60.862 -17.077 43.166 1.00 71.41 101 ARG B C 1
ATOM 1447 O O . ARG B 2 74 ? -61.779 -16.339 42.798 1.00 80.31 101 ARG B O 1
ATOM 1455 N N . SER B 2 75 ? -59.626 -16.636 43.395 1.00 65.48 102 SER B N 1
ATOM 1456 C CA . SER B 2 75 ? -59.220 -15.251 43.202 1.00 54.14 102 SER B CA 1
ATOM 1457 C C . SER B 2 75 ? -58.155 -15.160 42.113 1.00 58.55 102 SER B C 1
ATOM 1458 O O . SER B 2 75 ? -57.328 -16.061 41.962 1.00 55.13 102 SER B O 1
ATOM 1461 N N . ILE B 2 76 ? -58.190 -14.095 41.317 1.00 52.61 103 ILE B N 1
ATOM 1462 C CA . ILE B 2 76 ? -57.181 -13.913 40.235 1.00 44.90 103 ILE B CA 1
ATOM 1463 C C . ILE B 2 76 ? -55.793 -13.770 40.859 1.00 52.69 103 ILE B C 1
ATOM 1464 O O . ILE B 2 76 ? -55.648 -12.960 41.783 1.00 51.74 103 ILE B O 1
ATOM 1469 N N . ARG B 2 77 ? -54.820 -14.536 40.363 1.00 50.51 104 ARG B N 1
ATOM 1470 C CA . ARG B 2 77 ? -53.426 -14.456 40.867 1.00 48.52 104 ARG B CA 1
ATOM 1471 C C . ARG B 2 77 ? -52.741 -13.256 40.220 1.00 53.65 104 ARG B C 1
ATOM 1472 O O . ARG B 2 77 ? -52.694 -13.189 38.985 1.00 50.87 104 ARG B O 1
ATOM 1480 N N . LYS B 2 78 ? -52.238 -12.344 41.041 1.00 47.26 105 LYS B N 1
ATOM 1481 C CA . LYS B 2 78 ? -51.629 -11.118 40.486 1.00 51.18 105 LYS B CA 1
ATOM 1482 C C . LYS B 2 78 ? -50.120 -11.133 40.722 1.00 50.73 105 LYS B C 1
ATOM 1483 O O . LYS B 2 78 ? -49.679 -11.818 41.647 1.00 48.24 105 LYS B O 1
ATOM 1489 N N . PHE B 2 79 ? -49.376 -10.433 39.875 1.00 40.63 106 PHE B N 1
ATOM 1490 C CA . PHE B 2 79 ? -47.929 -10.327 40.005 1.00 42.90 106 PHE B CA 1
ATOM 1491 C C . PHE B 2 79 ? -47.512 -8.876 39.807 1.00 40.23 106 PHE B C 1
ATOM 1492 O O . PHE B 2 79 ? -48.120 -8.147 39.019 1.00 46.63 106 PHE B O 1
ATOM 1500 N N . ASN B 2 80 ? -46.421 -8.479 40.457 1.00 48.46 107 ASN B N 1
ATOM 1501 C CA . ASN B 2 80 ? -45.964 -7.066 40.393 1.00 59.46 107 ASN B CA 1
ATOM 1502 C C . ASN B 2 80 ? -45.046 -6.839 39.191 1.00 56.37 107 ASN B C 1
ATOM 1503 O O . ASN B 2 80 ? -44.930 -5.688 38.762 1.00 51.98 107 ASN B O 1
ATOM 1508 N N . THR B 2 81 ? -44.423 -7.900 38.685 1.00 44.93 108 THR B N 1
ATOM 1509 C CA . THR B 2 81 ? -43.554 -7.769 37.493 1.00 48.87 108 THR B CA 1
ATOM 1510 C C . THR B 2 81 ? -43.948 -8.789 36.426 1.00 49.94 108 THR B C 1
ATOM 1511 O O . THR B 2 81 ? -44.502 -9.833 36.792 1.00 43.92 108 THR B O 1
ATOM 1515 N N . MET B 2 82 ? -43.671 -8.471 35.162 1.00 49.26 109 MET B N 1
ATOM 1516 C CA . MET B 2 82 ? -43.925 -9.421 34.055 1.00 44.50 109 MET B CA 1
ATOM 1517 C C . MET B 2 82 ? -43.039 -10.645 34.288 1.00 48.11 109 MET B C 1
ATOM 1518 O O . MET B 2 82 ? -43.491 -11.762 34.013 1.00 46.61 109 MET B O 1
ATOM 1523 N N . ARG B 2 83 ? -41.842 -10.423 34.828 1.00 50.26 110 ARG B N 1
ATOM 1524 C CA . ARG B 2 83 ? -40.899 -11.541 35.084 1.00 46.90 110 ARG B CA 1
ATOM 1525 C C . ARG B 2 83 ? -41.505 -12.576 36.031 1.00 52.57 110 ARG B C 1
ATOM 1526 O O . ARG B 2 83 ? -41.400 -13.770 35.739 1.00 55.52 110 ARG B O 1
ATOM 1534 N N . GLN B 2 84 ? -42.079 -12.126 37.138 1.00 48.17 111 GLN B N 1
ATOM 1535 C CA . GLN B 2 84 ? -42.652 -13.072 38.122 1.00 48.03 111 GLN B CA 1
ATOM 1536 C C . GLN B 2 84 ? -43.822 -13.806 37.471 1.00 45.22 111 GLN B C 1
ATOM 1537 O O . GLN B 2 84 ? -43.972 -15.002 37.733 1.00 46.26 111 GLN B O 1
ATOM 1543 N N . CYS B 2 85 ? -44.604 -13.100 36.652 1.00 47.06 112 CYS B N 1
ATOM 1544 C CA . CYS B 2 85 ? -45.707 -13.754 35.962 1.00 50.09 112 CYS B CA 1
ATOM 1545 C C . CYS B 2 85 ? -45.197 -14.782 34.959 1.00 45.91 112 CYS B C 1
ATOM 1546 O O . CYS B 2 85 ? -45.748 -15.883 34.860 1.00 35.05 112 CYS B O 1
ATOM 1549 N N . ILE B 2 86 ? -44.128 -14.455 34.227 1.00 35.74 113 ILE B N 1
ATOM 1550 C CA . ILE B 2 86 ? -43.582 -15.398 33.254 1.00 36.65 113 ILE B CA 1
ATOM 1551 C C . ILE B 2 86 ? -42.952 -16.598 33.960 1.00 45.52 113 ILE B C 1
ATOM 1552 O O . ILE B 2 86 ? -43.195 -17.754 33.584 1.00 40.78 113 ILE B O 1
ATOM 1557 N N . ASP B 2 87 ? -42.126 -16.342 34.986 1.00 39.38 114 ASP B N 1
ATOM 1558 C CA . ASP B 2 87 ? -41.530 -17.428 35.763 1.00 39.73 114 ASP B CA 1
ATOM 1559 C C . ASP B 2 87 ? -42.587 -18.367 36.323 1.00 38.90 114 ASP B C 1
ATOM 1560 O O . ASP B 2 87 ? -42.389 -19.587 36.354 1.00 49.68 114 ASP B O 1
ATOM 1565 N N . PHE B 2 88 ? -43.712 -17.823 36.791 1.00 45.15 115 PHE B N 1
ATOM 1566 C CA . PHE B 2 88 ? -44.759 -18.708 37.284 1.00 39.51 115 PHE B CA 1
ATOM 1567 C C . PHE B 2 88 ? -45.411 -19.458 36.131 1.00 50.20 115 PHE B C 1
ATOM 1568 O O . PHE B 2 88 ? -45.660 -20.667 36.226 1.00 50.68 115 PHE B O 1
ATOM 1576 N N . THR B 2 89 ? -45.683 -18.751 35.030 1.00 48.93 116 THR B N 1
ATOM 1577 C CA . THR B 2 89 ? -46.456 -19.314 33.933 1.00 42.54 116 THR B CA 1
ATOM 1578 C C . THR B 2 89 ? -45.732 -20.480 33.279 1.00 45.21 116 THR B C 1
ATOM 1579 O O . THR B 2 89 ? -46.355 -21.485 32.918 1.00 39.40 116 THR B O 1
ATOM 1583 N N . PHE B 2 90 ? -44.415 -20.389 33.144 1.00 40.03 117 PHE B N 1
ATOM 1584 C CA . PHE B 2 90 ? -43.703 -21.381 32.355 1.00 44.47 117 PHE B CA 1
ATOM 1585 C C . PHE B 2 90 ? -42.882 -22.325 33.216 1.00 52.48 117 PHE B C 1
ATOM 1586 O O . PHE B 2 90 ? -42.045 -23.063 32.690 1.00 62.80 117 PHE B O 1
ATOM 1594 N N . SER B 2 91 ? -43.099 -22.318 34.524 1.00 50.84 118 SER B N 1
ATOM 1595 C CA . SER B 2 91 ? -42.572 -23.389 35.344 1.00 62.40 118 SER B CA 1
ATOM 1596 C C . SER B 2 91 ? -43.554 -24.554 35.304 1.00 79.76 118 SER B C 1
ATOM 1597 O O . SER B 2 91 ? -44.740 -24.391 34.999 1.00 83.46 118 SER B O 1
ATOM 1600 N N . ASP B 2 92 ? -43.055 -25.729 35.601 1.00 92.85 119 ASP B N 1
ATOM 1601 C CA . ASP B 2 92 ? -43.911 -26.913 35.548 1.00 96.96 119 ASP B CA 1
ATOM 1602 C C . ASP B 2 92 ? -44.932 -26.954 36.665 1.00 92.09 119 ASP B C 1
ATOM 1603 O O . ASP B 2 92 ? -45.558 -28.019 36.766 1.00 89.00 119 ASP B O 1
ATOM 1608 N N . VAL B 2 93 ? -45.091 -25.924 37.504 1.00 88.78 120 VAL B N 1
ATOM 1609 C CA . VAL B 2 93 ? -46.065 -26.005 38.581 1.00 93.61 120 VAL B CA 1
ATOM 1610 C C . VAL B 2 93 ? -47.417 -26.391 37.999 1.00 94.28 120 VAL B C 1
ATOM 1611 O O . VAL B 2 93 ? -47.839 -25.883 36.955 1.00 103.42 120 VAL B O 1
ATOM 1615 N N . ILE B 2 94 ? -48.042 -27.347 38.678 1.00 89.19 121 ILE B N 1
ATOM 1616 C CA . ILE B 2 94 ? -49.385 -27.808 38.252 1.00 106.39 121 ILE B CA 1
ATOM 1617 C C . ILE B 2 94 ? -50.309 -27.657 39.461 1.00 110.07 121 ILE B C 1
ATOM 1618 O O . ILE B 2 94 ? -49.925 -26.933 40.396 1.00 97.53 121 ILE B O 1
ATOM 1623 N N . ASN B 2 95 ? -51.468 -28.316 39.451 1.00 123.55 122 ASN B N 1
ATOM 1624 C CA . ASN B 2 95 ? -52.466 -28.127 40.537 1.00 109.28 122 ASN B CA 1
ATOM 1625 C C . ASN B 2 95 ? -52.721 -26.622 40.661 1.00 95.69 122 ASN B C 1
ATOM 1626 O O . ASN B 2 95 ? -52.661 -26.105 41.789 1.00 88.35 122 ASN B O 1
ATOM 1631 N N . ILE B 2 96 ? -52.952 -25.955 39.527 1.00 88.52 123 ILE B N 1
ATOM 1632 C CA . ILE B 2 96 ? -53.267 -24.500 39.539 1.00 80.13 123 ILE B CA 1
ATOM 1633 C C . ILE B 2 96 ? -54.719 -24.351 39.100 1.00 85.31 123 ILE B C 1
ATOM 1634 O O . ILE B 2 96 ? -55.103 -24.965 38.095 1.00 95.07 123 ILE B O 1
ATOM 1639 N N . ASP B 2 97 ? -55.485 -23.565 39.841 1.00 64.28 124 ASP B N 1
ATOM 1640 C CA . ASP B 2 97 ? -56.916 -23.387 39.518 1.00 70.43 124 ASP B CA 1
ATOM 1641 C C . ASP B 2 97 ? -57.059 -22.216 38.548 1.00 66.07 124 ASP B C 1
ATOM 1642 O O . ASP B 2 97 ? -56.126 -21.406 38.459 1.00 55.87 124 ASP B O 1
ATOM 1647 N N . ILE B 2 98 ? -58.183 -22.157 37.841 1.00 50.91 125 ILE B N 1
ATOM 1648 C CA . ILE B 2 98 ? -58.383 -21.094 36.823 1.00 40.30 125 ILE B CA 1
ATOM 1649 C C . ILE B 2 98 ? -59.654 -20.321 37.161 1.00 49.10 125 ILE B C 1
ATOM 1650 O O . ILE B 2 98 ? -60.689 -20.957 37.372 1.00 43.00 125 ILE B O 1
ATOM 1655 N N . TYR B 2 99 ? -59.555 -18.999 37.249 1.00 39.71 126 TYR B N 1
ATOM 1656 C CA . TYR B 2 99 ? -60.778 -18.186 37.442 1.00 46.02 126 TYR B CA 1
ATOM 1657 C C . TYR B 2 99 ? -61.241 -17.713 36.070 1.00 40.02 126 TYR B C 1
ATOM 1658 O O . TYR B 2 99 ? -60.485 -17.027 35.381 1.00 44.72 126 TYR B O 1
ATOM 1667 N N . ASN B 2 100 ? -62.452 -18.097 35.695 1.00 45.56 127 ASN B N 1
ATOM 1668 C CA . ASN B 2 100 ? -62.994 -17.693 34.403 1.00 45.89 127 ASN B CA 1
ATOM 1669 C C . ASN B 2 100 ? -64.101 -16.677 34.630 1.00 45.21 127 ASN B C 1
ATOM 1670 O O . ASN B 2 100 ? -65.189 -17.043 35.099 1.00 49.54 127 ASN B O 1
ATOM 1675 N N . PRO B 2 101 ? -63.878 -15.396 34.322 1.00 43.69 128 PRO B N 1
ATOM 1676 C CA . PRO B 2 101 ? -64.888 -14.376 34.605 1.00 43.41 128 PRO B CA 1
ATOM 1677 C C . PRO B 2 101 ? -66.064 -14.386 33.646 1.00 42.68 128 PRO B C 1
ATOM 1678 O O . PRO B 2 101 ? -67.017 -13.629 33.856 1.00 44.75 128 PRO B O 1
ATOM 1682 N N . CYS B 2 102 ? -66.042 -15.226 32.617 1.00 49.36 129 CYS B N 1
ATOM 1683 C CA . CYS B 2 102 ? -67.078 -15.189 31.598 1.00 46.34 129 CYS B CA 1
ATOM 1684 C C . CYS B 2 102 ? -68.252 -16.110 31.898 1.00 52.61 129 CYS B C 1
ATOM 1685 O O . CYS B 2 102 ? -69.244 -16.079 31.164 1.00 55.51 129 CYS B O 1
ATOM 1688 N N . ILE B 2 103 ? -68.187 -16.893 32.976 1.00 5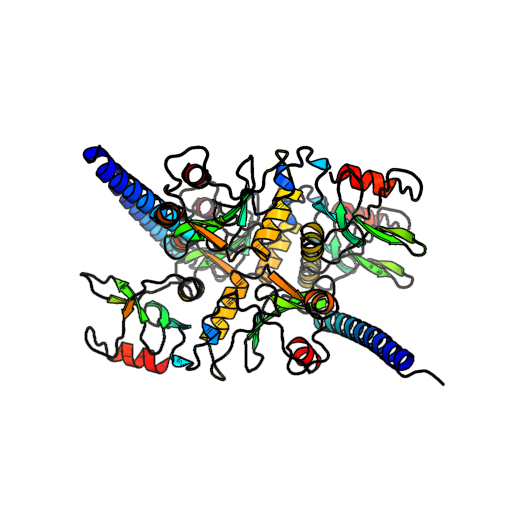0.39 130 ILE B N 1
ATOM 1689 C CA . ILE B 2 103 ? -69.232 -17.846 33.325 1.00 49.62 130 ILE B CA 1
ATOM 1690 C C . ILE B 2 103 ? -69.439 -17.858 34.832 1.00 62.89 130 ILE B C 1
ATOM 1691 O O . ILE B 2 103 ? -68.587 -17.420 35.609 1.00 65.28 130 ILE B O 1
ATOM 1696 N N . ALA B 2 104 ? -70.584 -18.384 35.235 1.00 71.54 131 ALA B N 1
ATOM 1697 C CA . ALA B 2 104 ? -70.841 -18.531 36.659 1.00 72.44 131 ALA B CA 1
ATOM 1698 C C . ALA B 2 104 ? -70.216 -19.836 37.152 1.00 81.39 131 ALA B C 1
ATOM 1699 O O . ALA B 2 104 ? -70.193 -20.828 36.416 1.00 85.82 131 ALA B O 1
ATOM 1701 N N . PRO B 2 105 ? -69.674 -19.878 38.381 1.00 83.84 132 PRO B N 1
ATOM 1702 C CA . PRO B 2 105 ? -69.800 -18.835 39.405 1.00 85.61 132 PRO B CA 1
ATOM 1703 C C . PRO B 2 105 ? -68.853 -17.654 39.215 1.00 85.75 132 PRO B C 1
ATOM 1704 O O . PRO B 2 105 ? -67.901 -17.744 38.432 1.00 90.21 132 PRO B O 1
ATOM 1708 N N . ASN B 2 106 ? -69.117 -16.568 39.940 1.00 84.79 133 ASN B N 1
ATOM 1709 C CA . ASN B 2 106 ? -68.301 -15.355 39.890 1.00 87.22 133 ASN B CA 1
ATOM 1710 C C . ASN B 2 106 ? -68.145 -14.837 38.455 1.00 82.16 133 ASN B C 1
ATOM 1711 O O . ASN B 2 106 ? -67.070 -14.879 37.853 1.00 69.24 133 ASN B O 1
ATOM 1716 N N . ILE B 2 107 ? -69.255 -14.343 37.925 1.00 65.66 134 ILE B N 1
ATOM 1717 C CA . ILE B 2 107 ? -69.275 -13.782 36.582 1.00 62.27 134 ILE B CA 1
ATOM 1718 C C . ILE B 2 107 ? -69.074 -12.281 36.725 1.00 65.11 134 ILE B C 1
ATOM 1719 O O . ILE B 2 107 ? -69.949 -11.560 37.217 1.00 75.59 134 ILE B O 1
ATOM 1724 N N . ASN B 2 108 ? -67.919 -11.799 36.253 1.00 56.21 135 ASN B N 1
ATOM 1725 C CA . ASN B 2 108 ? -67.634 -10.344 36.208 1.00 42.96 135 ASN B CA 1
ATOM 1726 C C . ASN B 2 108 ? -67.625 -9.962 34.734 1.00 43.51 135 ASN B C 1
ATOM 1727 O O . ASN B 2 108 ? -66.680 -10.359 34.047 1.00 51.73 135 ASN B O 1
ATOM 1732 N N . ASN B 2 109 ? -68.623 -9.214 34.275 1.00 38.88 136 ASN B N 1
ATOM 1733 C CA . ASN B 2 109 ? -68.748 -8.904 32.828 1.00 41.99 136 ASN B CA 1
ATOM 1734 C C . ASN B 2 109 ? -67.551 -8.099 32.318 1.00 40.50 136 ASN B C 1
ATOM 1735 O O . ASN B 2 109 ? -67.126 -8.355 31.189 1.00 47.07 136 ASN B O 1
ATOM 1740 N N . THR B 2 110 ? -67.041 -7.159 33.104 1.00 34.22 137 THR B N 1
ATOM 1741 C CA . THR B 2 110 ? -65.952 -6.276 32.612 1.00 41.66 137 THR B CA 1
ATOM 1742 C C . THR B 2 110 ? -64.654 -7.078 32.562 1.00 34.84 137 THR B C 1
ATOM 1743 O O . THR B 2 110 ? -63.924 -6.948 31.580 1.00 40.47 137 THR B O 1
ATOM 1747 N N . GLU B 2 111 ? -64.401 -7.877 33.591 1.00 40.98 138 GLU B N 1
ATOM 1748 C CA . GLU B 2 111 ? -63.224 -8.744 33.575 1.00 36.20 138 GLU B CA 1
ATOM 1749 C C . GLU B 2 111 ? -63.260 -9.695 32.381 1.00 44.19 138 GLU B C 1
ATOM 1750 O O . GLU B 2 111 ? -62.241 -9.904 31.708 1.00 38.04 138 GLU B O 1
ATOM 1756 N N . CYS B 2 112 ? -64.430 -10.280 32.110 1.00 42.77 139 CYS B N 1
ATOM 1757 C CA . CYS B 2 112 ? -64.600 -11.139 30.943 1.00 39.97 139 CYS B CA 1
ATOM 1758 C C . CYS B 2 112 ? -64.308 -10.381 29.652 1.00 41.74 139 CYS B C 1
ATOM 1759 O O . CYS B 2 112 ? -63.618 -10.887 28.754 1.00 47.76 139 CYS B O 1
ATOM 1762 N N . GLN B 2 113 ? -64.849 -9.169 29.534 1.00 40.64 140 GLN B N 1
ATOM 1763 C CA . GLN B 2 113 ? -64.618 -8.375 28.333 1.00 42.95 140 GLN B CA 1
ATOM 1764 C C . GLN B 2 113 ? -63.138 -8.031 28.163 1.00 47.65 140 GLN B C 1
ATOM 1765 O O . GLN B 2 113 ? -62.601 -8.098 27.050 1.00 46.12 140 GLN B O 1
ATOM 1771 N N . PHE B 2 114 ? -62.466 -7.659 29.257 1.00 37.94 141 PHE B N 1
ATOM 1772 C CA . PHE B 2 114 ? -61.026 -7.411 29.223 1.00 38.38 141 PHE B CA 1
ATOM 1773 C C . PHE B 2 114 ? -60.270 -8.636 28.716 1.00 45.29 141 PHE B C 1
ATOM 1774 O O . PHE B 2 114 ? -59.407 -8.536 27.828 1.00 44.25 141 PHE B O 1
ATOM 1782 N N . LEU B 2 115 ? -60.561 -9.798 29.308 1.00 36.70 142 LEU B N 1
ATOM 1783 C CA . LEU B 2 115 ? -59.959 -11.052 28.874 1.00 41.63 142 LEU B CA 1
ATOM 1784 C C . LEU B 2 115 ? -60.109 -11.244 27.371 1.00 49.03 142 LEU B C 1
ATOM 1785 O O . LEU B 2 115 ? -59.140 -11.563 26.670 1.00 43.92 142 LEU B O 1
ATOM 1790 N N . LYS B 2 116 ? -61.327 -11.046 26.860 1.00 39.92 143 LYS B N 1
ATOM 1791 C CA . LYS B 2 116 ? -61.555 -11.224 25.432 1.00 40.09 143 LYS B CA 1
ATOM 1792 C C . LYS B 2 116 ? -60.769 -10.207 24.615 1.00 44.77 143 LYS B C 1
ATOM 1793 O O . LYS B 2 116 ? -60.288 -10.525 23.522 1.00 47.36 143 LYS B O 1
ATOM 1799 N N . SER B 2 117 ? -60.612 -8.991 25.138 1.00 38.59 144 SER B N 1
ATOM 1800 C CA . SER B 2 117 ? -59.941 -7.932 24.394 1.00 45.58 144 SER B CA 1
ATOM 1801 C C . SER B 2 117 ? -58.428 -8.101 24.346 1.00 44.35 144 SER B C 1
ATOM 1802 O O . SER B 2 117 ? -57.793 -7.553 23.440 1.00 61.05 144 SER B O 1
ATOM 1805 N N . VAL B 2 118 ? -57.822 -8.821 25.297 1.00 46.31 145 VAL B N 1
ATOM 1806 C CA . VAL B 2 118 ? -56.362 -8.951 25.265 1.00 48.11 145 VAL B CA 1
ATOM 1807 C C . VAL B 2 118 ? -55.869 -10.181 24.514 1.00 52.18 145 VAL B C 1
ATOM 1808 O O . VAL B 2 118 ? -54.653 -10.321 24.316 1.00 54.95 145 VAL B O 1
ATOM 1812 N N . LEU B 2 119 ? -56.756 -11.074 24.089 1.00 52.66 146 LEU B N 1
ATOM 1813 C CA . LEU B 2 119 ? -56.314 -12.279 23.394 1.00 50.61 146 LEU B CA 1
ATOM 1814 C C . LEU B 2 119 ? -56.322 -12.098 21.878 1.00 65.40 146 LEU B C 1
ATOM 1815 O O . LEU B 2 119 ? -55.829 -12.956 21.147 1.00 66.71 146 LEU B O 1
ATOM 1821 N N . ILE C 1 19 ? -44.165 -53.388 65.314 1.00 80.24 65 ILE C N 1
ATOM 1822 C CA . ILE C 1 19 ? -45.551 -53.409 65.761 1.00 93.74 65 ILE C CA 1
ATOM 1823 C C . ILE C 1 19 ? -46.375 -52.406 64.949 1.00 106.18 65 ILE C C 1
ATOM 1824 O O . ILE C 1 19 ? -45.827 -51.491 64.328 1.00 98.77 65 ILE C O 1
ATOM 1829 N N . LYS C 1 20 ? -47.697 -52.600 64.953 1.00 112.34 66 LYS C N 1
ATOM 1830 C CA . LYS C 1 20 ? -48.598 -51.737 64.191 1.00 111.19 66 LYS C CA 1
ATOM 1831 C C . LYS C 1 20 ? -48.652 -50.323 64.758 1.00 105.81 66 LYS C C 1
ATOM 1832 O O . LYS C 1 20 ? -48.791 -49.352 64.004 1.00 103.70 66 LYS C O 1
ATOM 1838 N N . ASN C 1 21 ? -48.585 -50.192 66.084 1.00 109.13 67 ASN C N 1
ATOM 1839 C CA . ASN C 1 21 ? -48.697 -48.880 66.718 1.00 111.21 67 ASN C CA 1
ATOM 1840 C C . ASN C 1 21 ? -47.627 -47.904 66.233 1.00 103.86 67 ASN C C 1
ATOM 1841 O O . ASN C 1 21 ? -47.905 -46.713 66.050 1.00 100.89 67 ASN C O 1
ATOM 1846 N N . THR C 1 22 ? -46.400 -48.381 66.025 1.00 94.12 68 THR C N 1
ATOM 1847 C CA . THR C 1 22 ? -45.303 -47.503 65.625 1.00 91.74 68 THR C CA 1
ATOM 1848 C C . THR C 1 22 ? -45.268 -47.160 64.138 1.00 92.34 68 THR C C 1
ATOM 1849 O O . THR C 1 22 ? -44.684 -46.132 63.780 1.00 87.06 68 THR C O 1
ATOM 1853 N N . VAL C 1 23 ? -45.870 -47.967 63.261 1.00 89.14 69 VAL C N 1
ATOM 1854 C CA . VAL C 1 23 ? -45.756 -47.650 61.837 1.00 89.96 69 VAL C CA 1
ATOM 1855 C C . VAL C 1 23 ? -46.667 -46.492 61.427 1.00 84.57 69 VAL C C 1
ATOM 1856 O O . VAL C 1 23 ? -46.288 -45.680 60.570 1.00 83.13 69 VAL C O 1
ATOM 1860 N N . ASN C 1 24 ? -47.857 -46.410 62.013 1.00 84.93 70 ASN C N 1
ATOM 1861 C CA . ASN C 1 24 ? -48.743 -45.253 61.723 1.00 85.54 70 ASN C CA 1
ATOM 1862 C C . ASN C 1 24 ? -48.015 -43.979 62.142 1.00 81.13 70 ASN C C 1
ATOM 1863 O O . ASN C 1 24 ? -48.241 -42.938 61.509 1.00 77.17 70 ASN C O 1
ATOM 1868 N N . ASP C 1 25 ? -47.182 -44.075 63.179 1.00 81.24 71 ASP C N 1
ATOM 1869 C CA . ASP C 1 25 ? -46.413 -42.911 63.680 1.00 79.47 71 ASP C CA 1
ATOM 1870 C C . ASP C 1 25 ? -45.311 -42.573 62.673 1.00 70.03 71 ASP C C 1
ATOM 1871 O O . ASP C 1 25 ? -45.103 -41.384 62.420 1.00 64.51 71 ASP C O 1
ATOM 1876 N N . TRP C 1 26 ? -44.633 -43.584 62.136 1.00 68.96 72 TRP C N 1
ATOM 1877 C CA . TRP C 1 26 ? -43.617 -43.348 61.078 1.00 73.43 72 TRP C CA 1
ATOM 1878 C C . TRP C 1 26 ? -44.267 -42.626 59.896 1.00 66.50 72 TRP C C 1
ATOM 1879 O O . TRP C 1 26 ? -43.649 -41.687 59.381 1.00 62.87 72 TRP C O 1
ATOM 1890 N N . LYS C 1 27 ? -45.466 -43.047 59.495 1.00 68.11 73 LYS C N 1
ATOM 1891 C CA . LYS C 1 27 ? -46.148 -42.336 58.415 1.00 70.16 73 LYS C CA 1
ATOM 1892 C C . LYS C 1 27 ? -46.381 -40.875 58.777 1.00 61.48 73 LYS C C 1
ATOM 1893 O O . LYS C 1 27 ? -46.094 -39.972 57.981 1.00 65.99 73 LYS C O 1
ATOM 1899 N N . SER C 1 28 ? -46.925 -40.624 59.970 1.00 57.63 74 SER C N 1
ATOM 1900 C CA . SER C 1 28 ? -47.213 -39.247 60.365 1.00 57.20 74 SER C CA 1
ATOM 1901 C C . SER C 1 28 ? -45.932 -38.416 60.466 1.00 56.83 74 SER C C 1
ATOM 1902 O O . SER C 1 28 ? -45.906 -37.247 60.059 1.00 56.89 74 SER C O 1
ATOM 1905 N N . LEU C 1 29 ? -44.847 -39.017 60.963 1.00 54.05 75 LEU C N 1
ATOM 1906 C CA . LEU C 1 29 ? -43.584 -38.301 61.102 1.00 55.98 75 LEU C CA 1
ATOM 1907 C C . LEU C 1 29 ? -42.993 -37.971 59.739 1.00 52.66 75 LEU C C 1
ATOM 1908 O O . LEU C 1 29 ? -42.517 -36.850 59.508 1.00 50.88 75 LEU C O 1
ATOM 1913 N N . THR C 1 30 ? -43.009 -38.946 58.823 1.00 54.51 76 THR C N 1
ATOM 1914 C CA . THR C 1 30 ? -42.517 -38.710 57.471 1.00 47.15 76 THR C CA 1
ATOM 1915 C C . THR C 1 30 ? -43.326 -37.624 56.770 1.00 56.41 76 THR C C 1
ATOM 1916 O O . THR C 1 30 ? -42.756 -36.764 56.090 1.00 46.65 76 THR C O 1
ATOM 1920 N N . ASP C 1 31 ? -44.655 -37.660 56.903 1.00 48.32 77 ASP C N 1
ATOM 1921 C CA . ASP C 1 31 ? -45.493 -36.618 56.312 1.00 48.14 77 ASP C CA 1
ATOM 1922 C C . ASP C 1 31 ? -45.169 -35.239 56.885 1.00 49.15 77 ASP C C 1
ATOM 1923 O O . ASP C 1 31 ? -45.072 -34.256 56.138 1.00 51.46 77 ASP C O 1
ATOM 1928 N N . SER C 1 32 ? -45.025 -35.139 58.212 1.00 41.63 78 SER C N 1
ATOM 1929 C CA . SER C 1 32 ? -44.663 -33.858 58.818 1.00 40.28 78 SER C CA 1
ATOM 1930 C C . SER C 1 32 ? -43.320 -33.357 58.288 1.00 48.64 78 SER C C 1
ATOM 1931 O O . SER C 1 32 ? -43.166 -32.166 57.975 1.00 42.51 78 SER C O 1
ATOM 1934 N N . LYS C 1 33 ? -42.344 -34.260 58.155 1.00 40.10 79 LYS C N 1
ATOM 1935 C CA . LYS C 1 33 ? -41.027 -33.861 57.669 1.00 49.46 79 LYS C CA 1
ATOM 1936 C C . LYS C 1 33 ? -41.093 -33.417 56.210 1.00 42.64 79 LYS C C 1
ATOM 1937 O O . LYS C 1 33 ? -40.519 -32.387 55.835 1.00 45.22 79 LYS C O 1
ATOM 1943 N N . THR C 1 34 ? -41.789 -34.190 55.375 1.00 46.73 80 THR C N 1
ATOM 1944 C CA . THR C 1 34 ? -41.963 -33.838 53.970 1.00 43.52 80 THR C CA 1
ATOM 1945 C C . THR C 1 34 ? -42.624 -32.475 53.810 1.00 50.80 80 THR C C 1
ATOM 1946 O O . THR C 1 34 ? -42.185 -31.658 52.991 1.00 44.96 80 THR C O 1
ATOM 1950 N N . LYS C 1 35 ? -43.692 -32.211 54.573 1.00 41.96 81 LYS C N 1
ATOM 1951 C CA . LYS C 1 35 ? -44.372 -30.924 54.440 1.00 46.54 81 LYS C CA 1
ATOM 1952 C C . LYS C 1 35 ? -43.479 -29.777 54.895 1.00 52.99 81 LYS C C 1
ATOM 1953 O O . LYS C 1 35 ? -43.460 -28.706 54.265 1.00 49.63 81 LYS C O 1
ATOM 1959 N N . LEU C 1 36 ? -42.740 -29.976 55.991 1.00 46.77 82 LEU C N 1
ATOM 1960 C CA . LEU C 1 36 ? -41.804 -28.952 56.442 1.00 53.78 82 LEU C CA 1
ATOM 1961 C C . LEU C 1 36 ? -40.769 -28.649 55.364 1.00 47.81 82 LEU C C 1
ATOM 1962 O O . LEU C 1 36 ? -40.463 -27.482 55.088 1.00 45.15 82 LEU C O 1
ATOM 1967 N N . GLU C 1 37 ? -40.217 -29.696 54.746 1.00 39.32 83 GLU C N 1
ATOM 1968 C CA . GLU C 1 37 ? -39.187 -29.502 53.730 1.00 47.46 83 GLU C CA 1
ATOM 1969 C C . GLU C 1 37 ? -39.763 -28.855 52.475 1.00 50.20 83 GLU C C 1
ATOM 1970 O O . GLU C 1 37 ? -39.106 -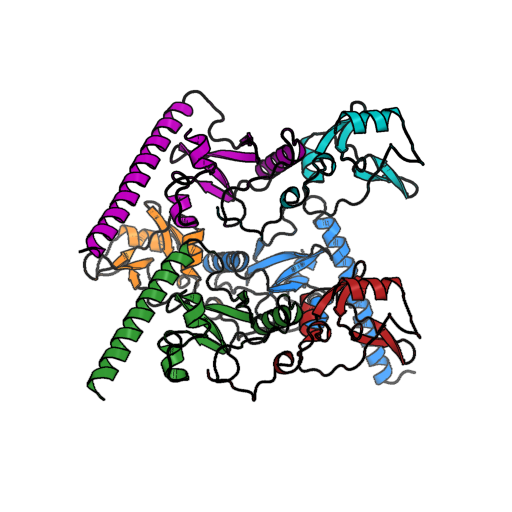28.024 51.839 1.00 42.58 83 GLU C O 1
ATOM 1976 N N . SER C 1 38 ? -40.999 -29.206 52.122 1.00 45.49 84 SER C N 1
ATOM 1977 C CA . SER C 1 38 ? -41.704 -28.534 51.037 1.00 42.15 84 SER C CA 1
ATOM 1978 C C . SER C 1 38 ? -41.819 -27.035 51.292 1.00 52.26 84 SER C C 1
ATOM 1979 O O . SER C 1 38 ? -41.509 -26.213 50.417 1.00 59.93 84 SER C O 1
ATOM 1982 N N . ASP C 1 39 ? -42.287 -26.657 52.484 1.00 46.97 85 ASP C N 1
ATOM 1983 C CA . ASP C 1 39 ? -42.476 -25.233 52.755 1.00 47.92 85 ASP C CA 1
ATOM 1984 C C . ASP C 1 39 ? -41.146 -24.497 52.869 1.00 42.46 85 ASP C C 1
ATOM 1985 O O . ASP C 1 39 ? -41.052 -23.326 52.479 1.00 53.47 85 ASP C O 1
ATOM 1990 N N . ARG C 1 40 ? -40.113 -25.149 53.404 1.00 47.33 86 ARG C N 1
ATOM 1991 C CA . ARG C 1 40 ? -38.797 -24.517 53.428 1.00 49.37 86 ARG C CA 1
ATOM 1992 C C . ARG C 1 40 ? -38.241 -24.347 52.018 1.00 54.94 86 ARG C C 1
ATOM 1993 O O . ARG C 1 40 ? -37.575 -23.342 51.729 1.00 58.87 86 ARG C O 1
ATOM 2001 N N . GLY C 1 41 ? -38.518 -25.305 51.128 1.00 50.62 87 GLY C N 1
ATOM 2002 C CA . GLY C 1 41 ? -38.176 -25.125 49.728 1.00 55.03 87 GLY C CA 1
ATOM 2003 C C . GLY C 1 41 ? -38.892 -23.938 49.116 1.00 61.82 87 GLY C C 1
ATOM 2004 O O . GLY C 1 41 ? -38.325 -23.211 48.301 1.00 58.97 87 GLY C O 1
ATOM 2005 N N . ARG C 1 42 ? -40.164 -23.752 49.468 1.00 56.49 88 ARG C N 1
ATOM 2006 C CA . ARG C 1 42 ? -40.872 -22.553 49.025 1.00 53.64 88 ARG C CA 1
ATOM 2007 C C . ARG C 1 42 ? -40.215 -21.282 49.555 1.00 65.97 88 ARG C C 1
ATOM 2008 O O . ARG C 1 42 ? -40.119 -20.278 48.838 1.00 72.76 88 ARG C O 1
ATOM 2016 N N . LEU C 1 43 ? -39.762 -21.301 50.810 1.00 50.20 89 LEU C N 1
ATOM 2017 C CA . LEU C 1 43 ? -39.101 -20.121 51.364 1.00 65.04 89 LEU C CA 1
ATOM 2018 C C . LEU C 1 43 ? -37.815 -19.789 50.618 1.00 74.29 89 LEU C C 1
ATOM 2019 O O . LEU C 1 43 ? -37.555 -18.624 50.297 1.00 80.82 89 LEU C O 1
ATOM 2024 N N . LEU C 1 44 ? -36.987 -20.800 50.348 1.00 77.01 90 LEU C N 1
ATOM 2025 C CA . LEU C 1 44 ? -35.725 -20.554 49.653 1.00 79.82 90 LEU C CA 1
ATOM 2026 C C . LEU C 1 44 ? -35.891 -20.316 48.154 1.00 83.58 90 LEU C C 1
ATOM 2027 O O . LEU C 1 44 ? -35.047 -19.639 47.556 1.00 87.19 90 LEU C O 1
ATOM 2032 N N . ALA C 1 45 ? -36.938 -20.858 47.527 1.00 83.65 91 ALA C N 1
ATOM 2033 C CA . ALA C 1 45 ? -37.090 -20.720 46.084 1.00 89.42 91 ALA C CA 1
ATOM 2034 C C . ALA C 1 45 ? -37.599 -19.346 45.666 1.00 101.23 91 ALA C C 1
ATOM 2035 O O . ALA C 1 45 ? -37.607 -19.046 44.466 1.00 103.19 91 ALA C O 1
ATOM 2037 N N . ALA C 1 46 ? -38.031 -18.514 46.619 1.00 105.39 92 ALA C N 1
ATOM 2038 C CA . ALA C 1 46 ? -38.443 -17.156 46.276 1.00 108.73 92 ALA C CA 1
ATOM 2039 C C . ALA C 1 46 ? -37.245 -16.314 45.849 1.00 105.22 92 ALA C C 1
ATOM 2040 O O . ALA C 1 46 ? -37.298 -15.616 44.828 1.00 92.76 92 ALA C O 1
ATOM 2042 N N . GLY C 1 47 ? -36.155 -16.375 46.612 1.00 91.60 93 GLY C N 1
ATOM 2043 C CA . GLY C 1 47 ? -35.003 -15.533 46.387 1.00 82.00 93 GLY C CA 1
ATOM 2044 C C . GLY C 1 47 ? -33.918 -16.110 45.512 1.00 95.32 93 GLY C C 1
ATOM 2045 O O . GLY C 1 47 ? -32.926 -15.425 45.244 1.00 87.96 93 GLY C O 1
ATOM 2046 N N . LYS C 1 48 ? -34.138 -17.322 44.961 1.00 97.45 94 LYS C N 1
ATOM 2047 C CA . LYS C 1 48 ? -33.168 -17.969 44.020 1.00 92.91 94 LYS C CA 1
ATOM 2048 C C . LYS C 1 48 ? -33.792 -18.101 42.622 1.00 90.14 94 LYS C C 1
ATOM 2049 O O . LYS C 1 48 ? -35.003 -18.361 42.555 1.00 92.90 94 LYS C O 1
ATOM 2055 N N . ASP C 1 49 ? -33.003 -17.977 41.549 1.00 85.52 95 ASP C N 1
ATOM 2056 C CA . ASP C 1 49 ? -33.552 -17.953 40.161 1.00 83.78 95 ASP C CA 1
ATOM 2057 C C . ASP C 1 49 ? -33.561 -19.341 39.521 1.00 89.56 95 ASP C C 1
ATOM 2058 O O . ASP C 1 49 ? -34.610 -19.736 38.998 1.00 103.44 95 ASP C O 1
ATOM 2063 N N . ASP C 1 50 ? -32.433 -20.043 39.544 1.00 75.61 96 ASP C N 1
ATOM 2064 C CA . ASP C 1 50 ? -32.360 -21.350 38.845 1.00 75.92 96 ASP C CA 1
ATOM 2065 C C . ASP C 1 50 ? -32.684 -22.470 39.835 1.00 69.25 96 ASP C C 1
ATOM 2066 O O . ASP C 1 50 ? -32.006 -23.499 39.807 1.00 50.03 96 ASP C O 1
ATOM 2071 N N . ILE C 1 51 ? -33.721 -22.268 40.650 1.00 74.06 97 ILE C N 1
ATOM 2072 C CA . ILE C 1 51 ? -34.013 -23.291 41.700 1.00 60.35 97 ILE C CA 1
ATOM 2073 C C . ILE C 1 51 ? -34.486 -24.601 41.064 1.00 53.31 97 ILE C C 1
ATOM 2074 O O . ILE C 1 51 ? -34.229 -25.655 41.647 1.00 49.80 97 ILE C O 1
ATOM 2079 N N . PHE C 1 52 ? -35.157 -24.531 39.923 1.00 41.03 98 PHE C N 1
ATOM 2080 C CA . PHE C 1 52 ? -35.730 -25.753 39.312 1.00 52.33 98 PHE C CA 1
ATOM 2081 C C . PHE C 1 52 ? -34.772 -26.300 38.256 1.00 47.75 98 PHE C C 1
ATOM 2082 O O . PHE C 1 52 ? -35.159 -27.209 37.522 1.00 45.27 98 PHE C O 1
ATOM 2090 N N . GLU C 1 53 ? -33.565 -25.751 38.200 1.00 36.31 99 GLU C N 1
ATOM 2091 C CA . GLU C 1 53 ? -32.575 -26.193 37.190 1.00 41.65 99 GLU C CA 1
ATOM 2092 C C . GLU C 1 53 ? -31.522 -27.061 37.877 1.00 43.11 99 GLU C C 1
ATOM 2093 O O . GLU C 1 53 ? -31.106 -26.709 38.983 1.00 37.38 99 GLU C O 1
ATOM 2099 N N . PHE C 1 54 ? -31.122 -28.155 37.230 1.00 36.06 100 PHE C N 1
ATOM 2100 C CA . PHE C 1 54 ? -30.115 -29.036 37.807 1.00 38.23 100 PHE C CA 1
ATOM 2101 C C . PHE C 1 54 ? -28.780 -28.314 37.942 1.00 38.12 100 PHE C C 1
ATOM 2102 O O . PHE C 1 54 ? -28.308 -27.673 36.999 1.00 37.32 100 PHE C O 1
ATOM 2110 N N . LYS C 1 55 ? -28.182 -28.420 39.127 1.00 43.15 101 LYS C N 1
ATOM 2111 C CA . LYS C 1 55 ? -26.847 -27.927 39.434 1.00 42.51 101 LYS C CA 1
ATOM 2112 C C . LYS C 1 55 ? -26.055 -29.022 40.139 1.00 47.19 101 LYS C C 1
ATOM 2113 O O . LYS C 1 55 ? -26.617 -29.848 40.869 1.00 39.83 101 LYS C O 1
ATOM 2119 N N . CYS C 1 56 ? -24.746 -29.037 39.904 1.00 30.92 102 CYS C N 1
ATOM 2120 C CA . CYS C 1 56 ? -23.877 -29.981 40.593 1.00 32.41 102 CYS C CA 1
ATOM 2121 C C . CYS C 1 56 ? -23.495 -29.414 41.953 1.00 45.27 102 CYS C C 1
ATOM 2122 O O . CYS C 1 56 ? -22.873 -28.351 42.043 1.00 36.92 102 CYS C O 1
ATOM 2125 N N . VAL C 1 57 ? -23.875 -30.126 43.005 1.00 37.18 103 VAL C N 1
ATOM 2126 C CA . VAL C 1 57 ? -23.674 -29.696 44.375 1.00 39.17 103 VAL C CA 1
ATOM 2127 C C . VAL C 1 57 ? -22.658 -30.635 45.004 1.00 35.17 103 VAL C C 1
ATOM 2128 O O . VAL C 1 57 ? -22.722 -31.860 44.819 1.00 44.27 103 VAL C O 1
ATOM 2132 N N . ASP C 1 58 ? -21.718 -30.046 45.739 1.00 38.29 104 ASP C N 1
ATOM 2133 C CA . ASP C 1 58 ? -20.636 -30.761 46.403 1.00 40.91 104 ASP C CA 1
ATOM 2134 C C . ASP C 1 58 ? -21.070 -31.126 47.820 1.00 39.29 104 ASP C C 1
ATOM 2135 O O . ASP C 1 58 ? -21.307 -30.242 48.649 1.00 44.53 104 ASP C O 1
ATOM 2140 N N . PHE C 1 59 ? -21.158 -32.425 48.100 1.00 42.00 105 PHE C N 1
ATOM 2141 C CA . PHE C 1 59 ? -21.498 -32.917 49.428 1.00 38.01 105 PHE C CA 1
ATOM 2142 C C . PHE C 1 59 ? -20.270 -33.361 50.217 1.00 43.18 105 PHE C C 1
ATOM 2143 O O . PHE C 1 59 ? -20.407 -34.073 51.219 1.00 43.30 105 PHE C O 1
ATOM 2151 N N . GLY C 1 60 ? -19.076 -32.969 49.778 1.00 39.47 106 GLY C N 1
ATOM 2152 C CA . GLY C 1 60 ? -17.856 -33.366 50.450 1.00 33.18 106 GLY C CA 1
ATOM 2153 C C . GLY C 1 60 ? -17.246 -34.601 49.826 1.00 38.69 106 GLY C C 1
ATOM 2154 O O . GLY C 1 60 ? -16.238 -34.521 49.117 1.00 45.40 106 GLY C O 1
ATOM 2155 N N . ALA C 1 61 ? -17.870 -35.752 50.061 1.00 36.02 107 ALA C N 1
ATOM 2156 C CA . ALA C 1 61 ? -17.372 -37.018 49.543 1.00 41.18 107 ALA C CA 1
ATOM 2157 C C . ALA C 1 61 ? -17.828 -37.303 48.119 1.00 41.85 107 ALA C C 1
ATOM 2158 O O . ALA C 1 61 ? -17.267 -38.195 47.472 1.00 41.44 107 ALA C O 1
ATOM 2160 N N . TYR C 1 62 ? -18.824 -36.579 47.616 1.00 37.00 108 TYR C N 1
ATOM 2161 C CA . TYR C 1 62 ? -19.380 -36.882 46.307 1.00 39.96 108 TYR C CA 1
ATOM 2162 C C . TYR C 1 62 ? -20.086 -35.648 45.766 1.00 40.67 108 TYR C C 1
ATOM 2163 O O . TYR C 1 62 ? -20.423 -34.721 46.511 1.00 33.16 108 TYR C O 1
ATOM 2172 N N . PHE C 1 63 ? -20.290 -35.649 44.451 1.00 32.77 109 PHE C N 1
ATOM 2173 C CA . PHE C 1 63 ? -21.150 -34.681 43.786 1.00 31.00 109 PHE C CA 1
ATOM 2174 C C . PHE C 1 63 ? -22.516 -35.286 43.507 1.00 37.83 109 PHE C C 1
ATOM 2175 O O . PHE C 1 63 ? -22.649 -36.493 43.283 1.00 37.35 109 PHE C O 1
ATOM 2183 N N . ILE C 1 64 ? -23.528 -34.424 43.485 1.00 37.12 110 ILE C N 1
ATOM 2184 C CA . ILE C 1 64 ? -24.874 -34.819 43.081 1.00 31.57 110 ILE C CA 1
ATOM 2185 C C . ILE C 1 64 ? -25.461 -33.728 42.202 1.00 27.60 110 ILE C C 1
ATOM 2186 O O . ILE C 1 64 ? -25.303 -32.539 42.484 1.00 42.96 110 ILE C O 1
ATOM 2191 N N . ALA C 1 65 ? -26.115 -34.127 41.117 1.00 28.23 111 ALA C N 1
ATOM 2192 C CA . ALA C 1 65 ? -26.842 -33.191 40.267 1.00 31.58 111 ALA C CA 1
ATOM 2193 C C . ALA C 1 65 ? -28.271 -33.086 40.789 1.00 39.99 111 ALA C C 1
ATOM 2194 O O . ALA C 1 65 ? -29.040 -34.049 40.709 1.00 37.08 111 ALA C O 1
ATOM 2196 N N . MET C 1 66 ? -28.636 -31.919 41.318 1.00 33.24 112 MET C N 1
ATOM 2197 C CA . MET C 1 66 ? -29.925 -31.786 41.982 1.00 44.72 112 MET C CA 1
ATOM 2198 C C . MET C 1 66 ? -30.582 -30.456 41.634 1.00 38.71 112 MET C C 1
ATOM 2199 O O . MET C 1 66 ? -29.955 -29.531 41.114 1.00 37.88 112 MET C O 1
ATOM 2204 N N . ARG C 1 67 ? -31.870 -30.392 41.948 1.00 31.92 113 ARG C N 1
ATOM 2205 C CA . ARG C 1 67 ? -32.728 -29.225 41.783 1.00 43.15 113 ARG C CA 1
ATOM 2206 C C . ARG C 1 67 ? -33.890 -29.396 42.756 1.00 43.57 113 ARG C C 1
ATOM 2207 O O . ARG C 1 67 ? -33.917 -30.339 43.554 1.00 45.82 113 ARG C O 1
ATOM 2215 N N . LEU C 1 68 ? -34.869 -28.510 42.678 1.00 46.04 114 LEU C N 1
ATOM 2216 C CA . LEU C 1 68 ? -36.098 -28.695 43.428 1.00 45.08 114 LEU C CA 1
ATOM 2217 C C . LEU C 1 68 ? -37.163 -29.238 42.492 1.00 42.49 114 LEU C C 1
ATOM 2218 O O . LEU C 1 68 ? -37.296 -28.775 41.356 1.00 43.50 114 LEU C O 1
ATOM 2223 N N . ASP C 1 69 ? -37.898 -30.241 42.962 1.00 43.13 115 ASP C N 1
ATOM 2224 C CA . ASP C 1 69 ? -39.032 -30.738 42.200 1.00 48.30 115 ASP C CA 1
ATOM 2225 C C . ASP C 1 69 ? -40.080 -29.641 42.072 1.00 53.75 115 ASP C C 1
ATOM 2226 O O . ASP C 1 69 ? -40.359 -28.907 43.022 1.00 50.88 115 ASP C O 1
ATOM 2231 N N . LYS C 1 70 ? -40.663 -29.536 40.884 1.00 68.19 116 LYS C N 1
ATOM 2232 C CA . LYS C 1 70 ? -41.646 -28.494 40.608 1.00 73.44 116 LYS C CA 1
ATOM 2233 C C . LYS C 1 70 ? -42.988 -28.833 41.231 1.00 63.74 116 LYS C C 1
ATOM 2234 O O . LYS C 1 70 ? -43.752 -27.933 41.597 1.00 54.75 116 LYS C O 1
ATOM 2240 N N . LYS C 1 71 ? -43.262 -30.127 41.373 1.00 67.32 117 LYS C N 1
ATOM 2241 C CA . LYS C 1 71 ? -44.492 -30.603 41.989 1.00 61.31 117 LYS C CA 1
ATOM 2242 C C . LYS C 1 71 ? -44.510 -30.276 43.477 1.00 66.82 117 LYS C C 1
ATOM 2243 O O . LYS C 1 71 ? -45.404 -29.578 43.970 1.00 54.55 117 LYS C O 1
ATOM 2249 N N . THR C 1 72 ? -43.501 -30.760 44.202 1.00 60.34 118 THR C N 1
ATOM 2250 C CA . THR C 1 72 ? -43.491 -30.756 45.656 1.00 44.65 118 THR C CA 1
ATOM 2251 C C . THR C 1 72 ? -42.620 -29.670 46.279 1.00 54.84 118 THR C C 1
ATOM 2252 O O . THR C 1 72 ? -42.775 -29.400 47.475 1.00 55.54 118 THR C O 1
ATOM 2256 N N . TYR C 1 73 ? -41.707 -29.058 45.514 1.00 53.47 119 TYR C N 1
ATOM 2257 C CA . TYR C 1 73 ? -40.675 -28.149 46.036 1.00 53.80 119 TYR C CA 1
ATOM 2258 C C . TYR C 1 73 ? -39.678 -28.865 46.951 1.00 51.98 119 TYR C C 1
ATOM 2259 O O . TYR C 1 73 ? -39.050 -28.238 47.809 1.00 51.79 119 TYR C O 1
ATOM 2268 N N . LEU C 1 74 ? -39.512 -30.178 46.757 1.00 49.80 120 LEU C N 1
ATOM 2269 C CA . LEU C 1 74 ? -38.604 -31.063 47.472 1.00 44.56 120 LEU C CA 1
ATOM 2270 C C . LEU C 1 74 ? -37.338 -31.319 46.658 1.00 43.96 120 LEU C C 1
ATOM 2271 O O . LEU C 1 74 ? -37.341 -31.205 45.430 1.00 46.27 120 LEU C O 1
ATOM 2276 N N . PRO C 1 75 ? -36.229 -31.672 47.308 1.00 48.52 121 PRO C N 1
ATOM 2277 C CA . PRO C 1 75 ? -34.995 -31.935 46.556 1.00 43.12 121 PRO C CA 1
ATOM 2278 C C . PRO C 1 75 ? -35.149 -33.123 45.619 1.00 42.47 121 PRO C C 1
ATOM 2279 O O . PRO C 1 75 ? -35.808 -34.115 45.939 1.00 43.12 121 PRO C O 1
ATOM 2283 N N . GLN C 1 76 ? -34.505 -33.020 44.459 1.00 42.47 122 GLN C N 1
ATOM 2284 C CA . GLN C 1 76 ? -34.631 -34.002 43.393 1.00 41.50 122 GLN C CA 1
ATOM 2285 C C . GLN C 1 76 ? -33.281 -34.127 42.700 1.00 43.16 122 GLN C C 1
ATOM 2286 O O . GLN C 1 76 ? -32.667 -33.117 42.349 1.00 39.14 122 GLN C O 1
ATOM 2292 N N . ALA C 1 77 ? -32.814 -35.354 42.516 1.00 35.31 123 ALA C N 1
ATOM 2293 C CA . ALA C 1 77 ? -31.501 -35.594 41.948 1.00 38.44 123 ALA C CA 1
ATOM 2294 C C . ALA C 1 77 ? -31.588 -36.472 40.706 1.00 40.90 123 ALA C C 1
ATOM 2295 O O . ALA C 1 77 ? -32.527 -37.255 40.531 1.00 43.51 123 ALA C O 1
ATOM 2297 N N . ILE C 1 78 ? -30.574 -36.346 39.844 1.00 36.63 124 ILE C N 1
ATOM 2298 C CA . ILE C 1 78 ? -30.400 -37.322 38.778 1.00 34.02 124 ILE C CA 1
ATOM 2299 C C . ILE C 1 78 ? -30.096 -38.675 39.400 1.00 30.94 124 ILE C C 1
ATOM 2300 O O . ILE C 1 78 ? -29.233 -38.801 40.279 1.00 39.45 124 ILE C O 1
ATOM 2305 N N . ARG C 1 79 ? -30.833 -39.686 38.970 1.00 46.74 125 ARG C N 1
ATOM 2306 C CA . ARG C 1 79 ? -30.820 -41.008 39.571 1.00 42.15 125 ARG C CA 1
ATOM 2307 C C . ARG C 1 79 ? -29.872 -41.919 38.804 1.00 33.59 125 ARG C C 1
ATOM 2308 O O . ARG C 1 79 ? -29.673 -41.760 37.598 1.00 39.05 125 ARG C O 1
ATOM 2316 N N . ARG C 1 80 ? -29.278 -42.868 39.514 1.00 40.70 126 ARG C N 1
ATOM 2317 C CA . ARG C 1 80 ? -28.350 -43.827 38.917 1.00 45.71 126 ARG C CA 1
ATOM 2318 C C . ARG C 1 80 ? -29.087 -45.153 38.735 1.00 52.80 126 ARG C C 1
ATOM 2319 O O . ARG C 1 80 ? -29.216 -45.943 39.675 1.00 43.71 126 ARG C O 1
ATOM 2327 N N . GLY C 1 81 ? -29.579 -45.392 37.521 1.00 52.62 127 GLY C N 1
ATOM 2328 C CA . GLY C 1 81 ? -30.315 -46.606 37.229 1.00 45.54 127 GLY C CA 1
ATOM 2329 C C . GLY C 1 81 ? -31.633 -46.673 37.971 1.00 61.49 127 GLY C C 1
ATOM 2330 O O . GLY C 1 81 ? -32.468 -45.769 37.851 1.00 61.02 127 GLY C O 1
ATOM 2331 N N . THR C 1 82 ? -31.838 -47.744 38.735 1.00 65.49 128 THR C N 1
ATOM 2332 C CA . THR C 1 82 ? -33.030 -47.897 39.558 1.00 66.02 128 THR C CA 1
ATOM 2333 C C . THR C 1 82 ? -32.744 -47.678 41.038 1.00 54.18 128 THR C C 1
ATOM 2334 O O . THR C 1 82 ? -33.646 -47.836 41.867 1.00 56.03 128 THR C O 1
ATOM 2338 N N . GLY C 1 83 ? -31.526 -47.283 41.381 1.00 47.48 129 GLY C N 1
ATOM 2339 C CA . GLY C 1 83 ? -31.144 -47.024 42.752 1.00 56.71 129 GLY C CA 1
ATOM 2340 C C . GLY C 1 83 ? -31.402 -45.597 43.180 1.00 59.61 129 GLY C C 1
ATOM 2341 O O . GLY C 1 83 ? -32.361 -44.949 42.743 1.00 47.75 129 GLY C O 1
ATOM 2342 N N . ASP C 1 84 ? -30.530 -45.097 44.052 1.00 56.80 130 ASP C N 1
ATOM 2343 C CA . ASP C 1 84 ? -30.679 -43.769 44.625 1.00 49.92 130 ASP C CA 1
ATOM 2344 C C . ASP C 1 84 ? -30.056 -42.742 43.680 1.00 49.12 130 ASP C C 1
ATOM 2345 O O . ASP C 1 84 ? -29.745 -43.038 42.522 1.00 54.38 130 ASP C O 1
ATOM 2350 N N . ALA C 1 85 ? -29.883 -41.513 44.167 1.00 45.74 131 ALA C N 1
ATOM 2351 C CA . ALA C 1 85 ? -29.243 -40.464 43.385 1.00 38.89 131 ALA C CA 1
ATOM 2352 C C . ALA C 1 85 ? -27.864 -40.907 42.910 1.00 39.98 131 ALA C C 1
ATOM 2353 O O . ALA C 1 85 ? -27.143 -41.624 43.610 1.00 44.02 131 ALA C O 1
ATOM 2355 N N . TRP C 1 86 ? -27.490 -40.457 41.713 1.00 33.56 132 TRP C N 1
ATOM 2356 C CA . TRP C 1 86 ? -26.152 -40.713 41.191 1.00 39.90 132 TRP C CA 1
ATOM 2357 C C . TRP C 1 86 ? -25.155 -39.870 41.971 1.00 38.72 132 TRP C C 1
ATOM 2358 O O . TRP C 1 86 ? -25.096 -38.648 41.805 1.00 43.99 132 TRP C O 1
ATOM 2369 N N . MET C 1 87 ? -24.384 -40.519 42.834 1.00 36.43 133 MET C N 1
ATOM 2370 C CA . MET C 1 87 ? -23.378 -39.857 43.655 1.00 45.98 133 MET C CA 1
ATOM 2371 C C . MET C 1 87 ? -22.018 -40.062 42.995 1.00 40.33 133 MET C C 1
ATOM 2372 O O . MET C 1 87 ? -21.493 -41.180 42.974 1.00 43.30 133 MET C O 1
ATOM 2377 N N . VAL C 1 88 ? -21.468 -38.994 42.422 1.00 42.40 134 VAL C N 1
ATOM 2378 C CA . VAL C 1 88 ? -20.185 -39.070 41.731 1.00 32.63 134 VAL C CA 1
ATOM 2379 C C . VAL C 1 88 ? -19.092 -38.981 42.789 1.00 30.31 134 VAL C C 1
ATOM 2380 O O . VAL C 1 88 ? -18.850 -37.911 43.350 1.00 37.87 134 VAL C O 1
ATOM 2384 N N . LYS C 1 89 ? -18.437 -40.107 43.067 1.00 38.50 135 LYS C N 1
ATOM 2385 C CA . LYS C 1 89 ? -17.468 -40.165 44.155 1.00 43.02 135 LYS C CA 1
ATOM 2386 C C . LYS C 1 89 ? -16.276 -39.258 43.866 1.00 48.07 135 LYS C C 1
ATOM 2387 O O . LYS C 1 89 ? -15.684 -39.312 42.783 1.00 37.52 135 LYS C O 1
ATOM 2393 N N . LYS C 1 90 ? -15.941 -38.410 44.832 1.00 42.87 136 LYS C N 1
ATOM 2394 C CA . LYS C 1 90 ? -14.743 -37.588 44.767 1.00 40.99 136 LYS C CA 1
ATOM 2395 C C . LYS C 1 90 ? -13.554 -38.338 45.361 1.00 47.51 136 LYS C C 1
ATOM 2396 O O . LYS C 1 90 ? -13.694 -39.109 46.314 1.00 45.67 136 LYS C O 1
ATOM 2402 N N . ALA C 1 91 ? -12.376 -38.108 44.781 1.00 40.07 137 ALA C N 1
ATOM 2403 C CA . ALA C 1 91 ? -11.144 -38.723 45.258 1.00 44.67 137 ALA C CA 1
ATOM 2404 C C . ALA C 1 91 ? -10.265 -37.755 46.031 1.00 40.38 137 ALA C C 1
ATOM 2405 O O . ALA C 1 91 ? -9.191 -38.146 46.497 1.00 44.25 137 ALA C O 1
ATOM 2407 N N . ALA C 1 92 ? -10.706 -36.516 46.203 1.00 41.53 138 ALA C N 1
ATOM 2408 C CA . ALA C 1 92 ? -9.979 -35.505 46.956 1.00 39.56 138 ALA C CA 1
ATOM 2409 C C . ALA C 1 92 ? -10.951 -34.363 47.202 1.00 44.14 138 ALA C C 1
ATOM 2410 O O . ALA C 1 92 ? -12.027 -34.305 46.601 1.00 46.89 138 ALA C O 1
ATOM 2412 N N . LYS C 1 93 ? -10.571 -33.462 48.108 1.00 46.26 139 LYS C N 1
ATOM 2413 C CA . LYS C 1 93 ? -11.448 -32.339 48.423 1.00 51.85 139 LYS C CA 1
ATOM 2414 C C . LYS C 1 93 ? -11.754 -31.523 47.169 1.00 41.52 139 LYS C C 1
ATOM 2415 O O . LYS C 1 93 ? -12.884 -31.060 46.978 1.00 47.33 139 LYS C O 1
ATOM 2421 N N . VAL C 1 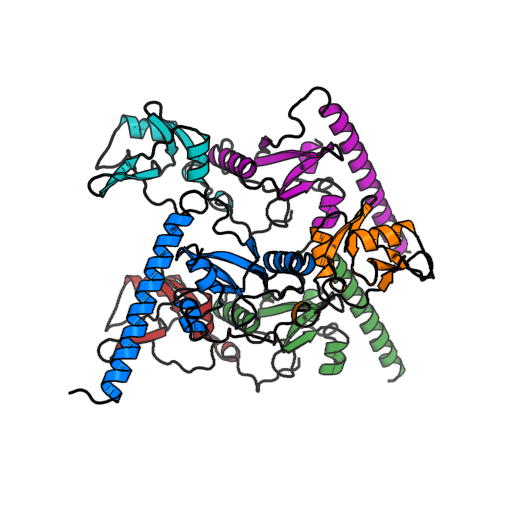94 ? -10.768 -31.353 46.295 1.00 50.15 140 VAL C N 1
ATOM 2422 C CA . VAL C 1 94 ? -10.954 -30.689 45.009 1.00 43.67 140 VAL C CA 1
ATOM 2423 C C . VAL C 1 94 ? -10.785 -31.743 43.923 1.00 38.10 140 VAL C C 1
ATOM 2424 O O . VAL C 1 94 ? -9.697 -32.309 43.760 1.00 47.73 140 VAL C O 1
ATOM 2428 N N . ASP C 1 95 ? -11.861 -32.010 43.184 1.00 42.19 141 ASP C N 1
ATOM 2429 C CA . ASP C 1 95 ? -11.898 -33.080 42.182 1.00 35.89 141 ASP C CA 1
ATOM 2430 C C . ASP C 1 95 ? -12.615 -32.557 40.948 1.00 31.79 141 ASP C C 1
ATOM 2431 O O . ASP C 1 95 ? -13.813 -32.793 40.757 1.00 34.47 141 ASP C O 1
ATOM 2436 N N . PRO C 1 96 ? -11.905 -31.842 40.075 1.00 35.41 142 PRO C N 1
ATOM 2437 C CA . PRO C 1 96 ? -12.567 -31.259 38.899 1.00 31.02 142 PRO C CA 1
ATOM 2438 C C . PRO C 1 96 ? -13.152 -32.302 37.969 1.00 37.64 142 PRO C C 1
ATOM 2439 O O . PRO C 1 96 ? -14.136 -32.018 37.271 1.00 32.55 142 PRO C O 1
ATOM 2443 N N . SER C 1 97 ? -12.573 -33.505 37.942 1.00 30.84 143 SER C N 1
ATOM 2444 C CA . SER C 1 97 ? -13.078 -34.567 37.078 1.00 33.40 143 SER C CA 1
ATOM 2445 C C . SER C 1 97 ? -14.447 -35.060 37.530 1.00 35.64 143 SER C C 1
ATOM 2446 O O . SER C 1 97 ? -15.346 -35.257 36.704 1.00 33.82 143 SER C O 1
ATOM 2449 N N . ALA C 1 98 ? -14.607 -35.325 38.830 1.00 29.28 144 ALA C N 1
ATOM 2450 C CA . ALA C 1 98 ? -15.912 -35.742 39.340 1.00 32.54 144 ALA C CA 1
ATOM 2451 C C . ALA C 1 98 ? -16.965 -34.675 39.076 1.00 30.50 144 ALA C C 1
ATOM 2452 O O . ALA C 1 98 ? -18.094 -34.985 38.672 1.00 37.50 144 ALA C O 1
ATOM 2454 N N . GLN C 1 99 ? -16.606 -33.408 39.294 1.00 25.87 145 GLN C N 1
ATOM 2455 C CA . GLN C 1 99 ? -17.512 -32.305 38.993 1.00 42.33 145 GLN C CA 1
ATOM 2456 C C . GLN C 1 99 ? -17.887 -32.275 37.509 1.00 27.59 145 GLN C C 1
ATOM 2457 O O . GLN C 1 99 ? -19.051 -32.040 37.155 1.00 39.55 145 GLN C O 1
ATOM 2463 N N . GLN C 1 100 ? -16.922 -32.525 36.623 1.00 32.14 146 GLN C N 1
ATOM 2464 C CA . GLN C 1 100 ? -17.221 -32.460 35.196 1.00 35.02 146 GLN C CA 1
ATOM 2465 C C . GLN C 1 100 ? -18.063 -33.647 34.752 1.00 36.80 146 GLN C C 1
ATOM 2466 O O . GLN C 1 100 ? -18.925 -33.506 33.877 1.00 33.99 146 GLN C O 1
ATOM 2472 N N . PHE C 1 101 ? -17.836 -34.822 35.341 1.00 29.86 147 PHE C N 1
ATOM 2473 C CA . PHE C 1 101 ? -18.728 -35.945 35.070 1.00 34.46 147 PHE C CA 1
ATOM 2474 C C . PHE C 1 101 ? -20.141 -35.665 35.571 1.00 33.82 147 PHE C C 1
ATOM 2475 O O . PHE C 1 101 ? -21.124 -36.103 34.960 1.00 34.83 147 PHE C O 1
ATOM 2483 N N . CYS C 1 102 ? -20.265 -34.968 36.701 1.00 34.01 148 CYS C N 1
ATOM 2484 C CA . CYS C 1 102 ? -21.590 -34.555 37.153 1.00 30.83 148 CYS C CA 1
ATOM 2485 C C . CYS C 1 102 ? -22.254 -33.628 36.130 1.00 29.79 148 CYS C C 1
ATOM 2486 O O . CYS C 1 102 ? -23.455 -33.759 35.845 1.00 33.42 148 CYS C O 1
ATOM 2489 N N . GLN C 1 103 ? -21.483 -32.705 35.543 1.00 30.51 149 GLN C N 1
ATOM 2490 C CA . GLN C 1 103 ? -22.029 -31.883 34.454 1.00 34.23 149 GLN C CA 1
ATOM 2491 C C . GLN C 1 103 ? -22.461 -32.744 33.264 1.00 39.39 149 GLN C C 1
ATOM 2492 O O . GLN C 1 103 ? -23.502 -32.490 32.637 1.00 35.51 149 GLN C O 1
ATOM 2498 N N . TYR C 1 104 ? -21.649 -33.744 32.916 1.00 35.16 150 TYR C N 1
ATOM 2499 C CA . TYR C 1 104 ? -22.013 -34.656 31.835 1.00 36.45 150 TYR C CA 1
ATOM 2500 C C . TYR C 1 104 ? -23.334 -35.355 32.131 1.00 39.86 150 TYR C C 1
ATOM 2501 O O . TYR C 1 104 ? -24.180 -35.510 31.242 1.00 39.80 150 TYR C O 1
ATOM 2510 N N . LEU C 1 105 ? -23.524 -35.782 33.381 1.00 37.72 151 LEU C N 1
ATOM 2511 C CA . LEU C 1 105 ? -24.801 -36.359 33.784 1.00 36.68 151 LEU C CA 1
ATOM 2512 C C . LEU C 1 105 ? -25.941 -35.380 33.551 1.00 42.89 151 LEU C C 1
ATOM 2513 O O . LEU C 1 105 ? -27.011 -35.766 33.063 1.00 39.67 151 LEU C O 1
ATOM 2518 N N . ILE C 1 106 ? -25.748 -34.095 33.817 1.00 40.54 152 ILE C N 1
ATOM 2519 C CA . ILE C 1 106 ? -26.880 -33.140 33.668 1.00 33.91 152 ILE C CA 1
ATOM 2520 C C . ILE C 1 106 ? -27.240 -33.048 32.186 1.00 39.35 152 ILE C C 1
ATOM 2521 O O . ILE C 1 106 ? -28.428 -32.947 31.875 1.00 42.55 152 ILE C O 1
ATOM 2526 N N . LYS C 1 107 ? -26.243 -33.112 31.313 1.00 38.76 153 LYS C N 1
ATOM 2527 C CA . LYS C 1 107 ? -26.489 -32.916 29.867 1.00 34.57 153 LYS C CA 1
ATOM 2528 C C . LYS C 1 107 ? -26.992 -34.194 29.203 1.00 45.44 153 LYS C C 1
ATOM 2529 O O . LYS C 1 107 ? -27.730 -34.078 28.225 1.00 46.05 153 LYS C O 1
ATOM 2535 N N . HIS C 1 108 ? -26.658 -35.361 29.737 1.00 35.12 154 HIS C N 1
ATOM 2536 C CA . HIS C 1 108 ? -27.019 -36.571 29.012 1.00 37.21 154 HIS C CA 1
ATOM 2537 C C . HIS C 1 108 ? -27.918 -37.548 29.763 1.00 50.75 154 HIS C C 1
ATOM 2538 O O . HIS C 1 108 ? -28.536 -38.401 29.113 1.00 41.40 154 HIS C O 1
ATOM 2545 N N . LYS C 1 109 ? -28.032 -37.445 31.093 1.00 44.93 155 LYS C N 1
ATOM 2546 C CA . LYS C 1 109 ? -28.704 -38.462 31.899 1.00 32.21 155 LYS C CA 1
ATOM 2547 C C . LYS C 1 109 ? -29.845 -37.878 32.723 1.00 27.51 155 LYS C C 1
ATOM 2548 O O . LYS C 1 109 ? -30.272 -38.487 33.707 1.00 41.69 155 LYS C O 1
ATOM 2554 N N . SER C 1 110 ? -30.354 -36.713 32.333 1.00 39.16 156 SER C N 1
ATOM 2555 C CA . SER C 1 110 ? -31.239 -35.928 33.185 1.00 42.70 156 SER C CA 1
ATOM 2556 C C . SER C 1 110 ? -32.689 -36.391 33.164 1.00 54.28 156 SER C C 1
ATOM 2557 O O . SER C 1 110 ? -33.519 -35.777 33.844 1.00 48.11 156 SER C O 1
ATOM 2560 N N . ASN C 1 111 ? -33.026 -37.439 32.412 1.00 54.23 157 ASN C N 1
ATOM 2561 C CA . ASN C 1 111 ? -34.409 -37.890 32.334 1.00 56.62 157 ASN C CA 1
ATOM 2562 C C . ASN C 1 111 ? -34.745 -38.984 33.339 1.00 52.42 157 ASN C C 1
ATOM 2563 O O . ASN C 1 111 ? -35.915 -39.368 33.442 1.00 62.93 157 ASN C O 1
ATOM 2568 N N . ASN C 1 112 ? -33.760 -39.485 34.077 1.00 48.00 158 ASN C N 1
ATOM 2569 C CA . ASN C 1 112 ? -33.966 -40.419 35.178 1.00 48.23 158 ASN C CA 1
ATOM 2570 C C . ASN C 1 112 ? -33.720 -39.683 36.495 1.00 47.43 158 ASN C C 1
ATOM 2571 O O . ASN C 1 112 ? -32.567 -39.417 36.852 1.00 44.08 158 ASN C O 1
ATOM 2576 N N . VAL C 1 113 ? -34.795 -39.354 37.217 1.00 43.04 159 VAL C N 1
ATOM 2577 C CA . VAL C 1 113 ? -34.695 -38.534 38.418 1.00 35.78 159 VAL C CA 1
ATOM 2578 C C . VAL C 1 113 ? -35.326 -39.262 39.602 1.00 41.76 159 VAL C C 1
ATOM 2579 O O . VAL C 1 113 ? -36.087 -40.220 39.448 1.00 49.20 159 VAL C O 1
ATOM 2583 N N . ILE C 1 114 ? -34.986 -38.791 40.802 1.00 44.01 160 ILE C N 1
ATOM 2584 C CA . ILE C 1 114 ? -35.505 -39.335 42.054 1.00 39.88 160 ILE C CA 1
ATOM 2585 C C . ILE C 1 114 ? -35.695 -38.181 43.030 1.00 43.87 160 ILE C C 1
ATOM 2586 O O . ILE C 1 114 ? -34.844 -37.292 43.133 1.00 48.49 160 ILE C O 1
ATOM 2591 N N . THR C 1 115 ? -36.812 -38.190 43.749 1.00 45.19 161 THR C N 1
ATOM 2592 C CA . THR C 1 115 ? -37.183 -37.077 44.611 1.00 46.66 161 THR C CA 1
ATOM 2593 C C . THR C 1 115 ? -37.313 -37.559 46.047 1.00 49.18 161 THR C C 1
ATOM 2594 O O . THR C 1 115 ? -37.950 -38.585 46.305 1.00 51.63 161 THR C O 1
ATOM 2598 N N . CYS C 1 116 ? -36.712 -36.814 46.975 1.00 40.51 162 CYS C N 1
ATOM 2599 C CA . CYS C 1 116 ? -36.879 -37.094 48.395 1.00 47.94 162 CYS C CA 1
ATOM 2600 C C . CYS C 1 116 ? -38.361 -37.091 48.763 1.00 59.30 162 CYS C C 1
ATOM 2601 O O . CYS C 1 116 ? -39.176 -36.382 48.162 1.00 44.04 162 CYS C O 1
ATOM 2604 N N . GLY C 1 117 ? -38.710 -37.892 49.766 1.00 58.59 163 GLY C N 1
ATOM 2605 C CA . GLY C 1 117 ? -40.074 -37.905 50.257 1.00 53.64 163 GLY C CA 1
ATOM 2606 C C . GLY C 1 117 ? -40.857 -39.132 49.842 1.00 50.95 163 GLY C C 1
ATOM 2607 O O . GLY C 1 117 ? -40.321 -40.245 49.831 1.00 55.76 163 GLY C O 1
ATOM 2608 N N . ASN C 1 118 ? -42.127 -38.933 49.479 1.00 53.40 164 ASN C N 1
ATOM 2609 C CA . ASN C 1 118 ? -43.003 -40.064 49.181 1.00 65.22 164 ASN C CA 1
ATOM 2610 C C . ASN C 1 118 ? -42.562 -40.807 47.923 1.00 60.42 164 ASN C C 1
ATOM 2611 O O . ASN C 1 118 ? -42.682 -42.037 47.852 1.00 63.01 164 ASN C O 1
ATOM 2616 N N . GLU C 1 119 ? -42.046 -40.084 46.926 1.00 55.41 165 GLU C N 1
ATOM 2617 C CA . GLU C 1 119 ? -41.571 -40.736 45.707 1.00 57.02 165 GLU C CA 1
ATOM 2618 C C . GLU C 1 119 ? -40.443 -41.718 46.006 1.00 56.59 165 GLU C C 1
ATOM 2619 O O . GLU C 1 119 ? -40.487 -42.882 45.587 1.00 55.14 165 GLU C O 1
ATOM 2625 N N . MET C 1 120 ? -39.408 -41.257 46.712 1.00 60.86 166 MET C N 1
ATOM 2626 C CA . MET C 1 120 ? -38.305 -42.145 47.054 1.00 58.84 166 MET C CA 1
ATOM 2627 C C . MET C 1 120 ? -38.778 -43.291 47.936 1.00 59.47 166 MET C C 1
ATOM 2628 O O . MET C 1 120 ? -38.191 -44.376 47.911 1.00 61.87 166 MET C O 1
ATOM 2633 N N . LEU C 1 121 ? -39.843 -43.072 48.709 1.00 63.32 167 LEU C N 1
ATOM 2634 C CA . LEU C 1 121 ? -40.395 -44.133 49.542 1.00 59.25 167 LEU C CA 1
ATOM 2635 C C . LEU C 1 121 ? -41.023 -45.227 48.686 1.00 62.88 167 LEU C C 1
ATOM 2636 O O . LEU C 1 121 ? -40.727 -46.415 48.866 1.00 58.63 167 LEU C O 1
ATOM 2641 N N . ASN C 1 122 ? -41.894 -44.844 47.744 1.00 60.60 168 ASN C N 1
ATOM 2642 C CA . ASN C 1 122 ? -42.452 -45.814 46.802 1.00 61.68 168 ASN C CA 1
ATOM 2643 C C . ASN C 1 122 ? -41.358 -46.540 46.023 1.00 59.87 168 ASN C C 1
ATOM 2644 O O . ASN C 1 122 ? -41.458 -47.749 45.782 1.00 66.32 168 ASN C O 1
ATOM 2649 N N . GLU C 1 123 ? -40.309 -45.823 45.614 1.00 57.16 169 GLU C N 1
ATOM 2650 C CA . GLU C 1 123 ? -39.332 -46.402 44.693 1.00 53.38 169 GLU C CA 1
ATOM 2651 C C . GLU C 1 123 ? -38.284 -47.255 45.399 1.00 48.09 169 GLU C C 1
ATOM 2652 O O . GLU C 1 123 ? -37.806 -48.236 44.822 1.00 56.99 169 GLU C O 1
ATOM 2658 N N . LEU C 1 124 ? -37.905 -46.901 46.626 1.00 48.49 170 LEU C N 1
ATOM 2659 C CA . LEU C 1 124 ? -36.809 -47.560 47.319 1.00 47.53 170 LEU C CA 1
ATOM 2660 C C . LEU C 1 124 ? -37.161 -48.044 48.718 1.00 52.54 170 LEU C C 1
ATOM 2661 O O . LEU C 1 124 ? -36.366 -48.782 49.309 1.00 57.34 170 LEU C O 1
ATOM 2666 N N . GLY C 1 125 ? -38.309 -47.658 49.264 1.00 58.27 171 GLY C N 1
ATOM 2667 C CA . GLY C 1 125 ? -38.708 -48.071 50.592 1.00 52.50 171 GLY C CA 1
ATOM 2668 C C . GLY C 1 125 ? -38.207 -47.196 51.717 1.00 63.99 171 GLY C C 1
ATOM 2669 O O . GLY C 1 125 ? -38.307 -47.599 52.883 1.00 66.17 171 GLY C O 1
ATOM 2670 N N . TYR C 1 126 ? -37.684 -46.010 51.414 1.00 57.94 172 TYR C N 1
ATOM 2671 C CA . TYR C 1 126 ? -37.322 -45.043 52.439 1.00 55.13 172 TYR C CA 1
ATOM 2672 C C . TYR C 1 126 ? -37.444 -43.646 51.851 1.00 65.29 172 TYR C C 1
ATOM 2673 O O . TYR C 1 126 ? -37.334 -43.449 50.637 1.00 61.05 172 TYR C O 1
ATOM 2682 N N . SER C 1 127 ? -37.680 -42.672 52.729 1.00 56.91 173 SER C N 1
ATOM 2683 C CA . SER C 1 127 ? -37.920 -41.306 52.284 1.00 51.96 173 SER C CA 1
ATOM 2684 C C . SER C 1 127 ? -36.637 -40.511 52.108 1.00 52.18 173 SER C C 1
ATOM 2685 O O . SER C 1 127 ? -36.650 -39.493 51.409 1.00 49.22 173 SER C O 1
ATOM 2688 N N . GLY C 1 128 ? -35.542 -40.940 52.736 1.00 52.30 174 GLY C N 1
ATOM 2689 C CA . GLY C 1 128 ? -34.278 -40.245 52.651 1.00 43.66 174 GLY C CA 1
ATOM 2690 C C . GLY C 1 128 ? -33.966 -39.349 53.830 1.00 50.28 174 GLY C C 1
ATOM 2691 O O . GLY C 1 128 ? -32.811 -38.928 53.975 1.00 51.47 174 GLY C O 1
ATOM 2692 N N . TYR C 1 129 ? -34.954 -39.055 54.678 1.00 54.28 175 TYR C N 1
ATOM 2693 C CA . TYR C 1 129 ? -34.842 -38.000 55.677 1.00 54.79 175 TYR C CA 1
ATOM 2694 C C . TYR C 1 129 ? -34.441 -38.482 57.066 1.00 67.49 175 TYR C C 1
ATOM 2695 O O . TYR C 1 129 ? -34.066 -37.650 57.902 1.00 67.41 175 TYR C O 1
ATOM 2704 N N . PHE C 1 130 ? -34.500 -39.781 57.346 1.00 47.82 176 PHE C N 1
ATOM 2705 C CA . PHE C 1 130 ? -34.165 -40.267 58.677 1.00 58.36 176 PHE C CA 1
ATOM 2706 C C . PHE C 1 130 ? -33.023 -41.276 58.628 1.00 65.57 176 PHE C C 1
ATOM 2707 O O . PHE C 1 130 ? -32.964 -42.211 59.430 1.00 68.05 176 PHE C O 1
ATOM 2715 N N . MET C 1 131 ? -32.111 -41.083 57.679 1.00 57.37 177 MET C N 1
ATOM 2716 C CA . MET C 1 131 ? -30.885 -41.859 57.598 1.00 68.23 177 MET C CA 1
ATOM 2717 C C . MET C 1 131 ? -29.739 -40.920 57.261 1.00 65.73 177 MET C C 1
ATOM 2718 O O . MET C 1 131 ? -29.866 -40.079 56.367 1.00 72.17 177 MET C O 1
ATOM 2723 N N . SER C 1 132 ? -28.637 -41.043 58.002 1.00 72.25 178 SER C N 1
ATOM 2724 C CA . SER C 1 132 ? -27.421 -40.275 57.804 1.00 64.59 178 SER C CA 1
ATOM 2725 C C . SER C 1 132 ? -26.225 -41.206 57.653 1.00 66.81 178 SER C C 1
ATOM 2726 O O . SER C 1 132 ? -26.125 -42.206 58.374 1.00 71.75 178 SER C O 1
ATOM 2729 N N . PRO C 1 133 ? -25.308 -40.923 56.716 1.00 68.94 179 PRO C N 1
ATOM 2730 C CA . PRO C 1 133 ? -25.431 -39.786 55.802 1.00 66.18 179 PRO C CA 1
ATOM 2731 C C . PRO C 1 133 ? -26.323 -40.094 54.608 1.00 59.86 179 PRO C C 1
ATOM 2732 O O . PRO C 1 133 ? -26.380 -41.227 54.129 1.00 67.86 179 PRO C O 1
ATOM 2736 N N . HIS C 1 134 ? -27.027 -39.070 54.143 1.00 63.46 180 HIS C N 1
ATOM 2737 C CA . HIS C 1 134 ? -27.857 -39.185 52.956 1.00 54.89 180 HIS C CA 1
ATOM 2738 C C . HIS C 1 134 ? -28.107 -37.777 52.449 1.00 50.51 180 HIS C C 1
ATOM 2739 O O . HIS C 1 134 ? -28.335 -36.863 53.246 1.00 55.68 180 HIS C O 1
ATOM 2746 N N . TRP C 1 135 ? -28.041 -37.607 51.130 1.00 49.26 181 TRP C N 1
ATOM 2747 C CA . TRP C 1 135 ? -28.109 -36.265 50.563 1.00 53.71 181 TRP C CA 1
ATOM 2748 C C . TRP C 1 135 ? -29.391 -35.541 50.974 1.00 47.70 181 TRP C C 1
ATOM 2749 O O . TRP C 1 135 ? -29.361 -34.335 51.255 1.00 51.22 181 TRP C O 1
ATOM 2760 N N . CYS C 1 136 ? -30.515 -36.263 51.060 1.00 44.09 182 CYS C N 1
ATOM 2761 C CA . CYS C 1 136 ? -31.761 -35.644 51.511 1.00 51.35 182 CYS C CA 1
ATOM 2762 C C . CYS C 1 136 ? -31.617 -35.112 52.935 1.00 50.37 182 CYS C C 1
ATOM 2763 O O . CYS C 1 136 ? -31.972 -33.963 53.221 1.00 56.69 182 CYS C O 1
ATOM 2766 N N . SER C 1 137 ? -31.106 -35.944 53.846 1.00 57.30 183 SER C N 1
ATOM 2767 C CA . SER C 1 137 ? -30.899 -35.501 55.222 1.00 46.96 183 SER C CA 1
ATOM 2768 C C . SER C 1 137 ? -29.870 -34.381 55.295 1.00 58.51 183 SER C C 1
ATOM 2769 O O . SER C 1 137 ? -30.012 -33.450 56.096 1.00 58.48 183 SER C O 1
ATOM 2772 N N . ASP C 1 138 ? -28.828 -34.451 54.460 1.00 56.07 184 ASP C N 1
ATOM 2773 C CA . ASP C 1 138 ? -27.770 -33.444 54.510 1.00 47.11 184 ASP C CA 1
ATOM 2774 C C . ASP C 1 138 ? -28.261 -32.069 54.068 1.00 53.98 184 ASP C C 1
ATOM 2775 O O . ASP C 1 138 ? -27.845 -31.056 54.642 1.00 64.05 184 ASP C O 1
ATOM 2780 N N . LEU C 1 139 ? -29.137 -31.996 53.055 1.00 57.89 185 LEU C N 1
ATOM 2781 C CA . LEU C 1 139 ? -29.688 -30.687 52.694 1.00 58.10 185 LEU C CA 1
ATOM 2782 C C . LEU C 1 139 ? -30.528 -30.090 53.821 1.00 60.42 185 LEU C C 1
ATOM 2783 O O . LEU C 1 139 ? -30.492 -28.874 54.043 1.00 69.72 185 LEU C O 1
ATOM 2788 N N . SER C 1 140 ? -31.290 -30.916 54.547 1.00 61.33 186 SER C N 1
ATOM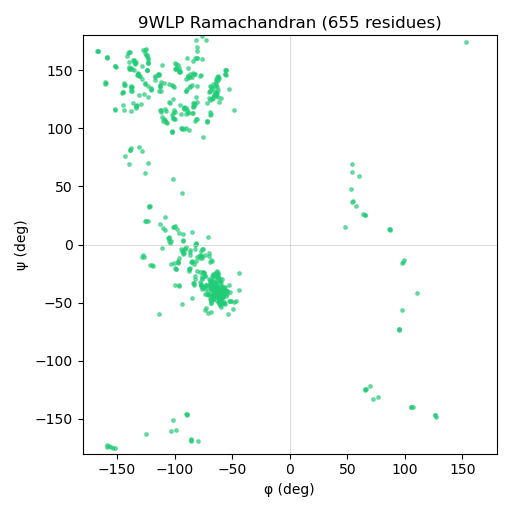 2789 C CA . SER C 1 140 ? -32.131 -30.364 55.609 1.00 69.04 186 SER C CA 1
ATOM 2790 C C . SER C 1 140 ? -31.303 -29.701 56.705 1.00 78.20 186 SER C C 1
ATOM 2791 O O . SER C 1 140 ? -31.770 -28.748 57.339 1.00 79.42 186 SER C O 1
ATOM 2794 N N . ASN C 1 141 ? -30.084 -30.181 56.943 1.00 72.30 187 ASN C N 1
ATOM 2795 C CA . ASN C 1 141 ? -29.203 -29.579 57.945 1.00 66.17 187 ASN C CA 1
ATOM 2796 C C . ASN C 1 141 ? -28.338 -28.451 57.373 1.00 70.37 187 ASN C C 1
ATOM 2797 O O . ASN C 1 141 ? -28.732 -27.747 56.441 1.00 68.79 187 ASN C O 1
ATOM 2802 N N . PRO D 2 26 ? -28.613 -47.361 51.552 1.00 63.99 53 PRO D N 1
ATOM 2803 C CA . PRO D 2 26 ? -28.563 -46.544 50.332 1.00 67.47 53 PRO D CA 1
ATOM 2804 C C . PRO D 2 26 ? -28.543 -47.401 49.071 1.00 70.80 53 PRO D C 1
ATOM 2805 O O . PRO D 2 26 ? -27.519 -48.021 48.773 1.00 78.43 53 PRO D O 1
ATOM 2809 N N . ALA D 2 27 ? -29.660 -47.432 48.345 1.00 65.97 54 ALA D N 1
ATOM 2810 C CA . ALA D 2 27 ? -29.770 -48.290 47.172 1.00 63.47 54 ALA D CA 1
ATOM 2811 C C . ALA D 2 27 ? -28.812 -47.833 46.081 1.00 62.98 54 ALA D C 1
ATOM 2812 O O . ALA D 2 27 ? -28.808 -46.663 45.687 1.00 69.44 54 ALA D O 1
ATOM 2814 N N . LEU D 2 28 ? -28.020 -48.773 45.571 1.00 65.60 55 LEU D N 1
ATOM 2815 C CA . LEU D 2 28 ? -27.002 -48.489 44.570 1.00 68.82 55 LEU D CA 1
ATOM 2816 C C . LEU D 2 28 ? -27.086 -49.525 43.462 1.00 68.82 55 LEU D C 1
ATOM 2817 O O . LEU D 2 28 ? -26.888 -50.720 43.706 1.00 75.16 55 LEU D O 1
ATOM 2822 N N . ASP D 2 29 ? -27.353 -49.069 42.244 1.00 71.27 56 ASP D N 1
ATOM 2823 C CA . ASP D 2 29 ? -27.399 -49.940 41.071 1.00 57.62 56 ASP D CA 1
ATOM 2824 C C . ASP D 2 29 ? -26.025 -49.913 40.411 1.00 59.71 56 ASP D C 1
ATOM 2825 O O . ASP D 2 29 ? -25.697 -48.982 39.674 1.00 64.06 56 ASP D O 1
ATOM 2830 N N . ARG D 2 30 ? -25.205 -50.934 40.678 1.00 61.34 57 ARG D N 1
ATOM 2831 C CA . ARG D 2 30 ? -23.872 -50.947 40.083 1.00 66.46 57 ARG D CA 1
ATOM 2832 C C . ARG D 2 30 ? -23.856 -51.474 38.658 1.00 57.60 57 ARG D C 1
ATOM 2833 O O . ARG D 2 30 ? -22.776 -51.555 38.065 1.00 64.25 57 ARG D O 1
ATOM 2841 N N . ARG D 2 31 ? -25.005 -51.871 38.111 1.00 55.70 58 ARG D N 1
ATOM 2842 C CA . ARG D 2 31 ? -25.074 -52.174 36.687 1.00 68.46 58 ARG D CA 1
ATOM 2843 C C . ARG D 2 31 ? -24.699 -50.953 35.860 1.00 71.35 58 ARG D C 1
ATOM 2844 O O . ARG D 2 31 ? -24.127 -51.086 34.773 1.00 71.11 58 ARG D O 1
ATOM 2852 N N . VAL D 2 32 ? -25.011 -49.760 36.363 1.00 64.66 59 VAL D N 1
ATOM 2853 C CA . VAL D 2 32 ? -24.612 -48.515 35.718 1.00 60.28 59 VAL D CA 1
ATOM 2854 C C . VAL D 2 32 ? -23.174 -48.214 36.123 1.00 58.29 59 VAL D C 1
ATOM 2855 O O . VAL D 2 32 ? -22.881 -48.012 37.306 1.00 62.00 59 VAL D O 1
ATOM 2859 N N . GLN D 2 33 ? -22.294 -48.112 35.138 1.00 65.85 60 GLN D N 1
ATOM 2860 C CA . GLN D 2 33 ? -20.854 -47.954 35.448 1.00 72.18 60 GLN D CA 1
ATOM 2861 C C . GLN D 2 33 ? -20.455 -46.495 35.664 1.00 58.61 60 GLN D C 1
ATOM 2862 O O . GLN D 2 33 ? -21.037 -45.623 35.005 1.00 61.26 60 GLN D O 1
ATOM 2868 N N . ASP D 2 34 ? -19.493 -46.261 36.556 1.00 63.73 61 ASP D N 1
ATOM 2869 C CA . ASP D 2 34 ? -18.938 -44.905 36.791 1.00 56.07 61 ASP D CA 1
ATOM 2870 C C . ASP D 2 34 ? -17.461 -45.118 37.102 1.00 52.27 61 ASP D C 1
ATOM 2871 O O . ASP D 2 34 ? -17.163 -45.823 38.068 1.00 61.50 61 ASP D O 1
ATOM 2876 N N . VAL D 2 35 ? -16.585 -44.540 36.291 1.00 53.70 62 VAL D N 1
ATOM 2877 C CA . VAL D 2 35 ? -15.125 -44.715 36.495 1.00 48.63 62 VAL D CA 1
ATOM 2878 C C . VAL D 2 35 ? -14.739 -44.086 37.836 1.00 50.79 62 VAL D C 1
ATOM 2879 O O . VAL D 2 35 ? -13.721 -44.499 38.398 1.00 63.50 62 VAL D O 1
ATOM 2883 N N . ASN D 2 36 ? -15.533 -43.137 38.333 1.00 52.35 63 ASN D N 1
ATOM 2884 C CA . ASN D 2 36 ? -15.165 -42.482 39.585 1.00 47.18 63 ASN D CA 1
ATOM 2885 C C . ASN D 2 36 ? -15.266 -43.407 40.786 1.00 54.37 63 ASN D C 1
ATOM 2886 O O . ASN D 2 36 ? -14.743 -43.063 41.853 1.00 45.33 63 ASN D O 1
ATOM 2891 N N . ASP D 2 37 ? -15.936 -44.553 40.642 1.00 51.88 64 ASP D N 1
ATOM 2892 C CA . ASP D 2 37 ? -16.022 -45.511 41.738 1.00 54.05 64 ASP D CA 1
ATOM 2893 C C . ASP D 2 37 ? -14.646 -46.061 42.099 1.00 49.57 64 ASP D C 1
ATOM 2894 O O . ASP D 2 37 ? -14.298 -46.158 43.281 1.00 61.95 64 ASP D O 1
ATOM 2899 N N . THR D 2 38 ? -13.846 -46.410 41.092 1.00 61.39 65 THR D N 1
ATOM 2900 C CA . THR D 2 38 ? -12.609 -47.155 41.301 1.00 64.69 65 THR D CA 1
ATOM 2901 C C . THR D 2 38 ? -11.363 -46.274 41.383 1.00 72.07 65 THR D C 1
ATOM 2902 O O . THR D 2 38 ? -10.440 -46.592 42.140 1.00 83.95 65 THR D O 1
ATOM 2906 N N . ILE D 2 39 ? -11.298 -45.183 40.622 1.00 63.58 66 ILE D N 1
ATOM 2907 C CA . ILE D 2 39 ? -10.101 -44.344 40.623 1.00 65.27 66 ILE D CA 1
ATOM 2908 C C . ILE D 2 39 ? -9.995 -43.640 41.972 1.00 65.73 66 ILE D C 1
ATOM 2909 O O . ILE D 2 39 ? -10.820 -42.783 42.303 1.00 61.81 66 ILE D O 1
ATOM 2914 N N . SER D 2 40 ? -8.967 -43.983 42.749 1.00 59.66 67 SER D N 1
ATOM 2915 C CA . SER D 2 40 ? -8.759 -43.374 44.057 1.00 53.86 67 SER D CA 1
ATOM 2916 C C . SER D 2 40 ? -7.734 -42.249 44.049 1.00 51.55 67 SER D C 1
ATOM 2917 O O . SER D 2 40 ? -7.750 -41.417 44.961 1.00 48.28 67 SER D O 1
ATOM 2920 N N . ASP D 2 41 ? -6.846 -42.202 43.061 1.00 51.75 68 ASP D N 1
ATOM 2921 C CA . ASP D 2 41 ? -5.883 -41.114 42.937 1.00 50.89 68 ASP D CA 1
ATOM 2922 C C . ASP D 2 41 ? -6.488 -40.029 42.056 1.00 53.57 68 ASP D C 1
ATOM 2923 O O . ASP D 2 41 ? -6.770 -40.268 40.875 1.00 40.03 68 ASP D O 1
ATOM 2928 N N . VAL D 2 42 ? -6.682 -38.840 42.633 1.00 43.75 69 VAL D N 1
ATOM 2929 C CA . VAL D 2 42 ? -7.412 -37.786 41.937 1.00 45.20 69 VAL D CA 1
ATOM 2930 C C . VAL D 2 42 ? -6.644 -37.305 40.714 1.00 44.77 69 VAL D C 1
ATOM 2931 O O . VAL D 2 42 ? -7.248 -36.843 39.735 1.00 42.31 69 VAL D O 1
ATOM 2935 N N . LYS D 2 43 ? -5.319 -37.425 40.723 1.00 44.05 70 LYS D N 1
ATOM 2936 C CA . LYS D 2 43 ? -4.557 -36.962 39.572 1.00 43.30 70 LYS D CA 1
ATOM 2937 C C . LYS D 2 43 ? -4.610 -37.936 38.406 1.00 40.23 70 LYS D C 1
ATOM 2938 O O . LYS D 2 43 ? -4.184 -37.585 37.302 1.00 40.35 70 LYS D O 1
ATOM 2944 N N . GLN D 2 44 ? -5.149 -39.129 38.615 1.00 38.52 71 GLN D N 1
ATOM 2945 C CA . GLN D 2 44 ? -5.298 -40.112 37.554 1.00 44.48 71 GLN D CA 1
ATOM 2946 C C . GLN D 2 44 ? -6.591 -39.922 36.773 1.00 44.72 71 GLN D C 1
ATOM 2947 O O . GLN D 2 44 ? -6.819 -40.634 35.791 1.00 46.94 71 GLN D O 1
ATOM 2953 N N . LYS D 2 45 ? -7.444 -38.996 37.196 1.00 39.97 72 LYS D N 1
ATOM 2954 C CA . LYS D 2 45 ? -8.716 -38.746 36.535 1.00 43.01 72 LYS D CA 1
ATOM 2955 C C . LYS D 2 45 ? -8.549 -37.748 35.399 1.00 37.31 72 LYS D C 1
ATOM 2956 O O . LYS D 2 45 ? -7.874 -36.724 35.545 1.00 38.69 72 LYS D O 1
ATOM 2962 N N . TRP D 2 46 ? -9.174 -38.051 34.267 1.00 29.70 73 TRP D N 1
ATOM 2963 C CA . TRP D 2 46 ? -9.225 -37.106 33.161 1.00 38.76 73 TRP D CA 1
ATOM 2964 C C . TRP D 2 46 ? -10.130 -35.929 33.513 1.00 36.58 73 TRP D C 1
ATOM 2965 O O . TRP D 2 46 ? -11.256 -36.118 33.978 1.00 35.18 73 TRP D O 1
ATOM 2976 N N . ARG D 2 47 ? -9.645 -34.713 33.283 1.00 31.28 74 ARG D N 1
ATOM 2977 C CA . ARG D 2 47 ? -10.480 -33.527 33.407 1.00 35.03 74 ARG D CA 1
ATOM 2978 C C . ARG D 2 47 ? -10.142 -32.566 32.277 1.00 37.86 74 ARG D C 1
ATOM 2979 O O . ARG D 2 47 ? -9.019 -32.546 31.771 1.00 34.48 74 ARG D O 1
ATOM 2987 N N . CYS D 2 48 ? -11.127 -31.778 31.870 1.00 34.77 75 CYS D N 1
ATOM 2988 C CA . CYS D 2 48 ? -10.927 -30.823 30.789 1.00 37.03 75 CYS D CA 1
ATOM 2989 C C . CYS D 2 48 ? -10.442 -29.494 31.342 1.00 27.51 75 CYS D C 1
ATOM 2990 O O . CYS D 2 48 ? -10.959 -29.005 32.350 1.00 41.44 75 CYS D O 1
ATOM 2993 N N . VAL D 2 49 ? -9.414 -28.939 30.702 1.00 32.02 76 VAL D N 1
ATOM 2994 C CA . VAL D 2 49 ? -8.810 -27.684 31.124 1.00 33.38 76 VAL D CA 1
ATOM 2995 C C . VAL D 2 49 ? -8.587 -26.795 29.909 1.00 31.97 76 VAL D C 1
ATOM 2996 O O . VAL D 2 49 ? -8.523 -27.260 28.768 1.00 36.62 76 VAL D O 1
ATOM 3000 N N . VAL D 2 50 ? -8.474 -25.494 30.173 1.00 39.81 77 VAL D N 1
ATOM 3001 C CA . VAL D 2 50 ? -8.087 -24.552 29.134 1.00 41.74 77 VAL D CA 1
ATOM 3002 C C . VAL D 2 50 ? -6.646 -24.839 28.736 1.00 43.71 77 VAL D C 1
ATOM 3003 O O . VAL D 2 50 ? -5.759 -24.940 29.592 1.00 48.35 77 VAL D O 1
ATOM 3007 N N . TYR D 2 51 ? -6.420 -25.049 27.443 1.00 43.12 78 TYR D N 1
ATOM 3008 C CA . TYR D 2 51 ? -5.060 -25.107 26.932 1.00 44.99 78 TYR D CA 1
ATOM 3009 C C . TYR D 2 51 ? -4.702 -23.720 26.428 1.00 46.61 78 TYR D C 1
ATOM 3010 O O . TYR D 2 51 ? -5.147 -23.336 25.335 1.00 46.29 78 TYR D O 1
ATOM 3019 N N . PRO D 2 52 ? -3.958 -22.907 27.197 1.00 45.46 79 PRO D N 1
ATOM 3020 C CA . PRO D 2 52 ? -3.658 -21.532 26.769 1.00 46.02 79 PRO D CA 1
ATOM 3021 C C . PRO D 2 52 ? -3.160 -21.447 25.336 1.00 46.96 79 PRO D C 1
ATOM 3022 O O . PRO D 2 52 ? -2.093 -21.978 25.007 1.00 50.11 79 PRO D O 1
ATOM 3026 N N . GLY D 2 53 ? -3.927 -20.794 24.471 1.00 43.69 80 GLY D N 1
ATOM 3027 C CA . GLY D 2 53 ? -3.517 -20.683 23.088 1.00 61.34 80 GLY D CA 1
ATOM 3028 C C . GLY D 2 53 ? -4.372 -21.486 22.133 1.00 58.56 80 GLY D C 1
ATOM 3029 O O . GLY D 2 53 ? -4.679 -21.012 21.036 1.00 77.48 80 GLY D O 1
ATOM 3030 N N . ASN D 2 54 ? -4.737 -22.725 22.513 1.00 58.35 81 ASN D N 1
ATOM 3031 C CA . ASN D 2 54 ? -5.429 -23.633 21.600 1.00 63.21 81 ASN D CA 1
ATOM 3032 C C . ASN D 2 54 ? -6.530 -24.413 22.329 1.00 55.25 81 ASN D C 1
ATOM 3033 O O . ASN D 2 54 ? -6.466 -25.629 22.494 1.00 49.99 81 ASN D O 1
ATOM 3038 N N . GLY D 2 55 ? -7.581 -23.705 22.724 1.00 48.90 82 GLY D N 1
ATOM 3039 C CA . GLY D 2 55 ? -8.810 -24.373 23.130 1.00 37.61 82 GLY D CA 1
ATOM 3040 C C . GLY D 2 55 ? -8.737 -25.086 24.470 1.00 44.16 82 GLY D C 1
ATOM 3041 O O . GLY D 2 55 ? -8.254 -24.547 25.472 1.00 44.01 82 GLY D O 1
ATOM 3042 N N . PHE D 2 56 ? -9.229 -26.327 24.481 1.00 39.58 83 PHE D N 1
ATOM 3043 C CA . PHE D 2 56 ? -9.394 -27.130 25.686 1.00 39.60 83 PHE D CA 1
ATOM 3044 C C . PHE D 2 56 ? -8.816 -28.519 25.454 1.00 44.44 83 PHE D C 1
ATOM 3045 O O . PHE D 2 56 ? -8.847 -29.039 24.335 1.00 43.31 83 PHE D O 1
ATOM 3053 N N . VAL D 2 57 ? -8.267 -29.114 26.516 1.00 38.19 84 VAL D N 1
ATOM 3054 C CA . VAL D 2 57 ? -7.665 -30.438 26.419 1.00 38.04 84 VAL D CA 1
ATOM 3055 C C . VAL D 2 57 ? -8.097 -31.297 27.602 1.00 35.38 84 VAL D C 1
ATOM 3056 O O . VAL D 2 57 ? -8.457 -30.798 28.671 1.00 36.16 84 VAL D O 1
ATOM 3060 N N . SER D 2 58 ? -8.021 -32.611 27.399 1.00 33.70 85 SER D N 1
ATOM 3061 C CA . SER D 2 58 ? -8.367 -33.604 28.409 1.00 37.29 85 SER D CA 1
ATOM 3062 C C . SER D 2 58 ? -7.071 -34.099 29.044 1.00 36.96 85 SER D C 1
ATOM 3063 O O . SER D 2 58 ? -6.264 -34.762 28.385 1.00 43.21 85 SER D O 1
ATOM 3066 N N . ALA D 2 59 ? -6.882 -33.800 30.328 1.00 33.25 86 ALA D N 1
ATOM 3067 C CA . ALA D 2 59 ? -5.599 -33.966 30.992 1.00 38.90 86 ALA D CA 1
ATOM 3068 C C . ALA D 2 59 ? -5.729 -34.860 32.217 1.00 35.62 86 ALA D C 1
ATOM 3069 O O . ALA D 2 59 ? -6.789 -34.935 32.847 1.00 38.50 86 ALA D O 1
ATOM 3071 N N . SER D 2 60 ? -4.643 -35.566 32.519 1.00 32.04 87 SER D N 1
ATOM 3072 C CA . SER D 2 60 ? -4.474 -36.303 33.766 1.00 26.99 87 SER D CA 1
ATOM 3073 C C . SER D 2 60 ? -2.976 -36.437 34.028 1.00 31.04 87 SER D C 1
ATOM 3074 O O . SER D 2 60 ? -2.150 -35.878 33.301 1.00 33.39 87 SER D O 1
ATOM 3077 N N . ILE D 2 61 ? -2.620 -37.189 35.075 1.00 34.16 88 ILE D N 1
ATOM 3078 C CA . ILE D 2 61 ? -1.210 -37.404 35.391 1.00 31.91 88 ILE D CA 1
ATOM 3079 C C . ILE D 2 61 ? -0.507 -38.140 34.255 1.00 42.91 88 ILE D C 1
ATOM 3080 O O . ILE D 2 61 ? 0.702 -37.978 34.051 1.00 37.33 88 ILE D O 1
ATOM 3085 N N . PHE D 2 62 ? -1.255 -38.909 33.465 1.00 39.18 89 PHE D N 1
ATOM 3086 C CA . PHE D 2 62 ? -0.673 -39.675 32.375 1.00 37.82 89 PHE D CA 1
ATOM 3087 C C . PHE D 2 62 ? -0.397 -38.823 31.146 1.00 37.88 89 PHE D C 1
ATOM 3088 O O . PHE D 2 62 ? 0.275 -39.293 30.224 1.00 44.17 89 PHE D O 1
ATOM 3096 N N . GLY D 2 63 ? -0.884 -37.588 31.111 1.00 40.68 90 GLY D N 1
ATOM 3097 C CA . GLY D 2 63 ? -0.678 -36.736 29.959 1.00 37.96 90 GLY D CA 1
ATOM 3098 C C . GLY D 2 63 ? -1.977 -36.182 29.417 1.00 39.32 90 GLY D C 1
ATOM 3099 O O . GLY D 2 63 ? -2.913 -35.906 30.174 1.00 42.88 90 GLY D O 1
ATOM 3100 N N . PHE D 2 64 ? -2.040 -36.010 28.104 1.00 40.19 91 PHE D N 1
ATOM 3101 C CA . PHE D 2 64 ? -3.222 -35.513 27.422 1.00 39.45 91 PHE D CA 1
ATOM 3102 C C . PHE D 2 64 ? -3.786 -36.617 26.543 1.00 42.32 91 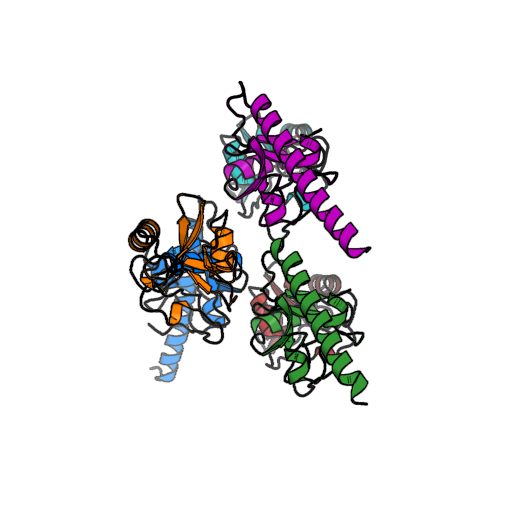PHE D C 1
ATOM 3103 O O . PHE D 2 64 ? -3.042 -37.443 26.007 1.00 50.57 91 PHE D O 1
ATOM 3111 N N . GLN D 2 65 ? -5.105 -36.636 26.399 1.00 42.81 92 GLN D N 1
ATOM 3112 C CA . GLN D 2 65 ? -5.702 -37.562 25.451 1.00 43.87 92 GLN D CA 1
ATOM 3113 C C . GLN D 2 65 ? -5.329 -37.138 24.037 1.00 51.85 92 GLN D C 1
ATOM 3114 O O . GLN D 2 65 ? -5.381 -35.955 23.686 1.00 47.34 92 GLN D O 1
ATOM 3120 N N . ALA D 2 66 ? -4.940 -38.109 23.224 1.00 53.08 93 ALA D N 1
ATOM 3121 C CA . ALA D 2 66 ? -4.247 -37.810 21.987 1.00 60.82 93 ALA D CA 1
ATOM 3122 C C . ALA D 2 66 ? -4.976 -38.442 20.816 1.00 54.61 93 ALA D C 1
ATOM 3123 O O . ALA D 2 66 ? -5.875 -39.270 20.974 1.00 66.69 93 ALA D O 1
ATOM 3125 N N . GLU D 2 67 ? -4.566 -38.022 19.631 1.00 69.45 94 GLU D N 1
ATOM 3126 C CA . GLU D 2 67 ? -5.020 -38.588 18.377 1.00 80.34 94 GLU D CA 1
ATOM 3127 C C . GLU D 2 67 ? -3.804 -39.072 17.602 1.00 78.03 94 GLU D C 1
ATOM 3128 O O . GLU D 2 67 ? -2.665 -38.655 17.860 1.00 72.71 94 GLU D O 1
ATOM 3134 N N . VAL D 2 68 ? -4.068 -39.970 16.649 1.00 91.68 95 VAL D N 1
ATOM 3135 C CA . VAL D 2 68 ? -3.001 -40.542 15.843 1.00 100.08 95 VAL D CA 1
ATOM 3136 C C . VAL D 2 68 ? -2.287 -39.430 15.093 1.00 106.95 95 VAL D C 1
ATOM 3137 O O . VAL D 2 68 ? -2.908 -38.632 14.378 1.00 103.51 95 VAL D O 1
ATOM 3141 N N . GLY D 2 69 ? -0.969 -39.376 15.253 1.00 104.76 96 GLY D N 1
ATOM 3142 C CA . GLY D 2 69 ? -0.183 -38.349 14.624 1.00 106.63 96 GLY D CA 1
ATOM 3143 C C . GLY D 2 69 ? 0.007 -38.615 13.152 1.00 125.85 96 GLY D C 1
ATOM 3144 O O . GLY D 2 69 ? -0.495 -39.599 12.589 1.00 128.04 96 GLY D O 1
ATOM 3145 N N . PRO D 2 70 ? 0.720 -37.696 12.493 1.00 136.90 97 PRO D N 1
ATOM 3146 C CA . PRO D 2 70 ? 0.859 -37.783 11.027 1.00 130.60 97 PRO D CA 1
ATOM 3147 C C . PRO D 2 70 ? 1.255 -39.162 10.530 1.00 123.95 97 PRO D C 1
ATOM 3148 O O . PRO D 2 70 ? 0.613 -39.707 9.622 1.00 122.46 97 PRO D O 1
ATOM 3152 N N . ASN D 2 71 ? 2.289 -39.749 11.118 1.00 128.41 98 ASN D N 1
ATOM 3153 C CA . ASN D 2 71 ? 2.768 -41.079 10.767 1.00 127.61 98 ASN D CA 1
ATOM 3154 C C . ASN D 2 71 ? 2.752 -41.950 12.024 1.00 128.54 98 ASN D C 1
ATOM 3155 O O . ASN D 2 71 ? 3.805 -42.313 12.558 1.00 127.68 98 ASN D O 1
ATOM 3160 N N . ASN D 2 72 ? 1.542 -42.285 12.490 1.00 126.92 99 ASN D N 1
ATOM 3161 C CA . ASN D 2 72 ? 1.341 -43.106 13.691 1.00 126.18 99 ASN D CA 1
ATOM 3162 C C . ASN D 2 72 ? 2.056 -42.521 14.908 1.00 121.86 99 ASN D C 1
ATOM 3163 O O . ASN D 2 72 ? 2.600 -43.247 15.740 1.00 114.63 99 ASN D O 1
ATOM 3168 N N . THR D 2 73 ? 2.056 -41.201 15.011 1.00 119.42 100 THR D N 1
ATOM 3169 C CA . THR D 2 73 ? 2.621 -40.518 16.160 1.00 113.28 100 THR D CA 1
ATOM 3170 C C . THR D 2 73 ? 1.476 -40.139 17.105 1.00 106.22 100 THR D C 1
ATOM 3171 O O . THR D 2 73 ? 0.388 -40.722 17.050 1.00 100.86 100 THR D O 1
ATOM 3175 N N . ARG D 2 74 ? 1.712 -39.169 17.982 1.00 100.87 101 ARG D N 1
ATOM 3176 C CA . ARG D 2 74 ? 0.727 -38.758 18.973 1.00 88.05 101 ARG D CA 1
ATOM 3177 C C . ARG D 2 74 ? 0.635 -37.243 18.993 1.00 79.07 101 ARG D C 1
ATOM 3178 O O . ARG D 2 74 ? 1.622 -36.566 19.298 1.00 84.70 101 ARG D O 1
ATOM 3186 N N . SER D 2 75 ? -0.546 -36.710 18.686 1.00 73.83 102 SER D N 1
ATOM 3187 C CA . SER D 2 75 ? -0.777 -35.276 18.786 1.00 72.69 102 SER D CA 1
ATOM 3188 C C . SER D 2 75 ? -1.861 -35.021 19.824 1.00 65.13 102 SER D C 1
ATOM 3189 O O . SER D 2 75 ? -2.786 -35.819 19.985 1.00 62.85 102 SER D O 1
ATOM 3192 N N . ILE D 2 76 ? -1.725 -33.914 20.558 1.00 60.20 103 ILE D N 1
ATOM 3193 C CA . ILE D 2 76 ? -2.725 -33.583 21.563 1.00 52.53 103 ILE D CA 1
ATOM 3194 C C . ILE D 2 76 ? -4.066 -33.341 20.887 1.00 53.07 103 ILE D C 1
ATOM 3195 O O . ILE D 2 76 ? -4.152 -32.666 19.853 1.00 59.54 103 ILE D O 1
ATOM 3200 N N . ARG D 2 77 ? -5.124 -33.897 21.468 1.00 51.85 104 ARG D N 1
ATOM 3201 C CA . ARG D 2 77 ? -6.472 -33.675 20.958 1.00 55.81 104 ARG D CA 1
ATOM 3202 C C . ARG D 2 77 ? -6.992 -32.373 21.550 1.00 53.27 104 ARG D C 1
ATOM 3203 O O . ARG D 2 77 ? -7.204 -32.274 22.763 1.00 43.84 104 ARG D O 1
ATOM 3211 N N . LYS D 2 78 ? -7.185 -31.371 20.698 1.00 55.73 105 LYS D N 1
ATOM 3212 C CA . LYS D 2 78 ? -7.698 -30.073 21.102 1.00 47.99 105 LYS D CA 1
ATOM 3213 C C . LYS D 2 78 ? -9.202 -30.007 20.863 1.00 44.77 105 LYS D C 1
ATOM 3214 O O . LYS D 2 78 ? -9.741 -30.679 19.981 1.00 49.45 105 LYS D O 1
ATOM 3220 N N . PHE D 2 79 ? -9.881 -29.188 21.658 1.00 42.59 106 PHE D N 1
ATOM 3221 C CA . PHE D 2 79 ? -11.314 -28.989 21.513 1.00 39.36 106 PHE D CA 1
ATOM 3222 C C . PHE D 2 79 ? -11.631 -27.506 21.544 1.00 38.35 106 PHE D C 1
ATOM 3223 O O . PHE D 2 79 ? -10.976 -26.729 22.245 1.00 38.92 106 PHE D O 1
ATOM 3231 N N . ASN D 2 80 ? -12.653 -27.123 20.777 1.00 40.78 107 ASN D N 1
ATOM 3232 C CA . ASN D 2 80 ? -13.018 -25.718 20.691 1.00 38.14 107 ASN D CA 1
ATOM 3233 C C . ASN D 2 80 ? -13.812 -25.246 21.901 1.00 36.12 107 ASN D C 1
ATOM 3234 O O . ASN D 2 80 ? -13.810 -24.047 22.193 1.00 40.49 107 ASN D O 1
ATOM 3239 N N . THR D 2 81 ? -14.477 -26.152 22.616 1.00 30.36 108 THR D N 1
ATOM 3240 C CA . THR D 2 81 ? -15.318 -25.775 23.744 1.00 38.14 108 THR D CA 1
ATOM 3241 C C . THR D 2 81 ? -15.119 -26.750 24.892 1.00 35.57 108 THR D C 1
ATOM 3242 O O . THR D 2 81 ? -14.777 -27.918 24.689 1.00 39.34 108 THR D O 1
ATOM 3246 N N . MET D 2 82 ? -15.337 -26.245 26.107 1.00 37.56 109 MET D N 1
ATOM 3247 C CA . MET D 2 82 ? -15.382 -27.105 27.284 1.00 39.70 109 MET D CA 1
ATOM 3248 C C . MET D 2 82 ? -16.401 -28.229 27.122 1.00 38.19 109 MET D C 1
ATOM 3249 O O . MET D 2 82 ? -16.135 -29.377 27.498 1.00 43.99 109 MET D O 1
ATOM 3254 N N . ARG D 2 83 ? -17.581 -27.912 26.577 1.00 45.36 110 ARG D N 1
ATOM 3255 C CA . ARG D 2 83 ? -18.630 -28.920 26.433 1.00 51.35 110 ARG D CA 1
ATOM 3256 C C . ARG D 2 83 ? -18.183 -30.065 25.532 1.00 40.81 110 ARG D C 1
ATOM 3257 O O . ARG D 2 83 ? -18.446 -31.233 25.836 1.00 41.16 110 ARG D O 1
ATOM 3265 N N . GLN D 2 84 ? -17.538 -29.758 24.403 1.00 36.06 111 GLN D N 1
ATOM 3266 C CA . GLN D 2 84 ? -17.101 -30.832 23.513 1.00 48.38 111 GLN D CA 1
ATOM 3267 C C . GLN D 2 84 ? -16.024 -31.687 24.165 1.00 39.13 111 GLN D C 1
ATOM 3268 O O . GLN D 2 84 ? -16.024 -32.916 24.015 1.00 43.66 111 GLN D O 1
ATOM 3274 N N . CYS D 2 85 ? -15.129 -31.062 24.932 1.00 39.18 112 CYS D N 1
ATOM 3275 C CA . CYS D 2 85 ? -14.101 -31.820 25.636 1.00 31.28 112 CYS D CA 1
ATOM 3276 C C . CYS D 2 85 ? -14.715 -32.727 26.700 1.00 36.14 112 CYS D C 1
ATOM 3277 O O . CYS D 2 85 ? -14.278 -33.869 26.877 1.00 36.61 112 CYS D O 1
ATOM 3280 N N . ILE D 2 86 ? -15.730 -32.240 27.418 1.00 34.36 113 ILE D N 1
ATOM 3281 C CA . ILE D 2 86 ? -16.375 -33.057 28.444 1.00 35.11 113 ILE D CA 1
ATOM 3282 C C . ILE D 2 86 ? -17.153 -34.207 27.803 1.00 40.99 113 ILE D C 1
ATOM 3283 O O . ILE D 2 86 ? -17.065 -35.361 28.244 1.00 35.65 113 ILE D O 1
ATOM 3288 N N . ASP D 2 87 ? -17.938 -33.905 26.764 1.00 36.27 114 ASP D N 1
ATOM 3289 C CA . ASP D 2 87 ? -18.650 -34.942 26.020 1.00 41.62 114 ASP D CA 1
ATOM 3290 C C . ASP D 2 87 ? -17.705 -36.018 25.502 1.00 42.23 114 ASP D C 1
ATOM 3291 O O . ASP D 2 87 ? -18.038 -37.208 25.526 1.00 48.89 114 ASP D O 1
ATOM 3296 N N . PHE D 2 88 ? -16.520 -35.623 25.029 1.00 43.37 115 PHE D N 1
ATOM 3297 C CA . PHE D 2 88 ? -15.565 -36.617 24.549 1.00 39.80 115 PHE D CA 1
ATOM 3298 C C . PHE D 2 88 ? -14.977 -37.423 25.698 1.00 47.18 115 PHE D C 1
ATOM 3299 O O . PHE D 2 88 ? -14.836 -38.648 25.598 1.00 52.12 115 PHE D O 1
ATOM 3307 N N . THR D 2 89 ? -14.609 -36.746 26.788 1.00 41.56 116 THR D N 1
ATOM 3308 C CA . THR D 2 89 ? -13.861 -37.385 27.865 1.00 37.80 116 THR D CA 1
ATOM 3309 C C . THR D 2 89 ? -14.679 -38.456 28.582 1.00 37.01 116 THR D C 1
ATOM 3310 O O . THR D 2 89 ? -14.142 -39.502 28.964 1.00 43.54 116 THR D O 1
ATOM 3314 N N . PHE D 2 90 ? -15.976 -38.227 28.762 1.00 36.31 117 PHE D N 1
ATOM 3315 C CA . PHE D 2 90 ? -16.805 -39.068 29.615 1.00 42.19 117 PHE D CA 1
ATOM 3316 C C . PHE D 2 90 ? -17.810 -39.910 28.835 1.00 48.12 117 PHE D C 1
ATOM 3317 O O . PHE D 2 90 ? -18.722 -40.488 29.433 1.00 53.97 117 PHE D O 1
ATOM 3325 N N . SER D 2 91 ? -17.645 -40.032 27.524 1.00 47.72 118 SER D N 1
ATOM 3326 C CA . SER D 2 91 ? -18.532 -40.894 26.761 1.00 62.14 118 SER D CA 1
ATOM 3327 C C . SER D 2 91 ? -18.115 -42.356 26.889 1.00 62.75 118 SER D C 1
ATOM 3328 O O . SER D 2 91 ? -16.986 -42.677 27.267 1.00 71.50 118 SER D O 1
ATOM 3331 N N . ASP D 2 92 ? -19.061 -43.253 26.586 1.00 71.53 119 ASP D N 1
ATOM 3332 C CA . ASP D 2 92 ? -18.776 -44.679 26.692 1.00 67.58 119 ASP D CA 1
ATOM 3333 C C . ASP D 2 92 ? -17.811 -45.157 25.616 1.00 68.45 119 ASP D C 1
ATOM 3334 O O . ASP D 2 92 ? -17.376 -46.312 25.666 1.00 83.16 119 ASP D O 1
ATOM 3339 N N . VAL D 2 93 ? -17.477 -44.300 24.649 1.00 73.16 120 VAL D N 1
ATOM 3340 C CA . VAL D 2 93 ? -16.493 -44.642 23.630 1.00 76.90 120 VAL D CA 1
ATOM 3341 C C . VAL D 2 93 ? -15.154 -44.921 24.301 1.00 84.03 120 VAL D C 1
ATOM 3342 O O . VAL D 2 93 ? -14.787 -44.266 25.286 1.00 83.65 120 VAL D O 1
ATOM 3346 N N . ILE D 2 94 ? -14.405 -45.888 23.775 1.00 85.12 121 ILE D N 1
ATOM 3347 C CA . ILE D 2 94 ? -13.117 -46.253 24.359 1.00 90.45 121 ILE D CA 1
ATOM 3348 C C . ILE D 2 94 ? -12.026 -45.609 23.514 1.00 83.58 121 ILE D C 1
ATOM 3349 O O . ILE D 2 94 ? -11.975 -45.792 22.292 1.00 84.79 121 ILE D O 1
ATOM 3354 N N . ASN D 2 95 ? -11.158 -44.849 24.178 1.00 78.96 122 ASN D N 1
ATOM 3355 C CA . ASN D 2 95 ? -10.107 -44.060 23.543 1.00 83.36 122 ASN D CA 1
ATOM 3356 C C . ASN D 2 95 ? -8.836 -44.214 24.362 1.00 85.32 122 ASN D C 1
ATOM 3357 O O . ASN D 2 95 ? -8.792 -43.805 25.527 1.00 92.44 122 ASN D O 1
ATOM 3362 N N . ILE D 2 96 ? -7.815 -44.820 23.762 1.00 78.06 123 ILE D N 1
ATOM 3363 C CA . ILE D 2 96 ? -6.635 -45.259 24.491 1.00 77.89 123 ILE D CA 1
ATOM 3364 C C . ILE D 2 96 ? -5.395 -44.450 24.155 1.00 61.20 123 ILE D C 1
ATOM 3365 O O . ILE D 2 96 ? -4.344 -44.681 24.762 1.00 78.18 123 ILE D O 1
ATOM 3370 N N . ASP D 2 97 ? -5.473 -43.503 23.222 1.00 53.79 124 ASP D N 1
ATOM 3371 C CA . ASP D 2 97 ? -4.272 -42.785 22.817 1.00 64.25 124 ASP D CA 1
ATOM 3372 C C . ASP D 2 97 ? -3.969 -41.666 23.804 1.00 55.39 124 ASP D C 1
ATOM 3373 O O . ASP D 2 97 ? -4.815 -40.808 24.067 1.00 52.04 124 ASP D O 1
ATOM 3378 N N . ILE D 2 98 ? -2.742 -41.659 24.317 1.00 53.38 125 ILE D N 1
ATOM 3379 C CA . ILE D 2 98 ? -2.309 -40.714 25.337 1.00 47.58 125 ILE D CA 1
ATOM 3380 C C . ILE D 2 98 ? -0.989 -40.098 24.897 1.00 51.87 125 ILE D C 1
ATOM 3381 O O . ILE D 2 98 ? -0.049 -40.821 24.552 1.00 49.66 125 ILE D O 1
ATOM 3386 N N . TYR D 2 99 ? -0.910 -38.773 24.917 1.00 53.66 126 TYR D N 1
ATOM 3387 C CA . TYR D 2 99 ? 0.351 -38.077 24.705 1.00 44.17 126 TYR D CA 1
ATOM 3388 C C . TYR D 2 99 ? 0.868 -37.569 26.044 1.00 54.48 126 TYR D C 1
ATOM 3389 O O . TYR D 2 99 ? 0.184 -36.798 26.726 1.00 53.17 126 TYR D O 1
ATOM 3398 N N . ASN D 2 100 ? 2.0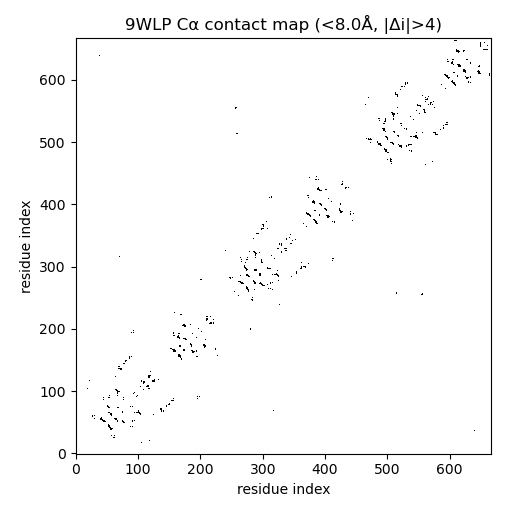71 -37.994 26.415 1.00 52.74 127 ASN D N 1
ATOM 3399 C CA . ASN D 2 100 ? 2.674 -37.578 27.674 1.00 50.78 127 ASN D CA 1
ATOM 3400 C C . ASN D 2 100 ? 3.846 -36.655 27.381 1.00 51.70 127 ASN D C 1
ATOM 3401 O O . ASN D 2 100 ? 4.904 -37.123 26.940 1.00 53.87 127 ASN D O 1
ATOM 3406 N N . PRO D 2 101 ? 3.716 -35.342 27.613 1.00 57.75 128 PRO D N 1
ATOM 3407 C CA . PRO D 2 101 ? 4.797 -34.413 27.269 1.00 52.58 128 PRO D CA 1
ATOM 3408 C C . PRO D 2 101 ? 5.969 -34.423 28.237 1.00 59.88 128 PRO D C 1
ATOM 3409 O O . PRO D 2 101 ? 6.962 -33.732 27.980 1.00 65.33 128 PRO D O 1
ATOM 3413 N N . CYS D 2 102 ? 5.902 -35.183 29.329 1.00 53.88 129 CYS D N 1
ATOM 3414 C CA . CYS D 2 102 ? 6.942 -35.134 30.345 1.00 54.85 129 CYS D CA 1
ATOM 3415 C C . CYS D 2 102 ? 8.064 -36.137 30.109 1.00 71.64 129 CYS D C 1
ATOM 3416 O O . CYS D 2 102 ? 9.022 -36.165 30.891 1.00 67.64 129 CYS D O 1
ATOM 3419 N N . ILE D 2 103 ? 7.974 -36.956 29.059 1.00 66.76 130 ILE D N 1
ATOM 3420 C CA . ILE D 2 103 ? 9.000 -37.938 28.736 1.00 62.59 130 ILE D CA 1
ATOM 3421 C C . ILE D 2 103 ? 9.196 -37.951 27.224 1.00 76.09 130 ILE D C 1
ATOM 3422 O O . ILE D 2 103 ? 8.301 -37.595 26.453 1.00 72.72 130 ILE D O 1
ATOM 3427 N N . ALA D 2 104 ? 10.376 -38.402 26.808 1.00 85.93 131 ALA D N 1
ATOM 3428 C CA . ALA D 2 104 ? 10.776 -38.503 25.408 1.00 92.91 131 ALA D CA 1
ATOM 3429 C C . ALA D 2 104 ? 10.323 -39.840 24.827 1.00 93.28 131 ALA D C 1
ATOM 3430 O O . ALA D 2 104 ? 10.301 -40.847 25.539 1.00 86.81 131 ALA D O 1
ATOM 3432 N N . PRO D 2 105 ? 9.916 -39.903 23.549 1.00 93.69 132 PRO D N 1
ATOM 3433 C CA . PRO D 2 105 ? 9.977 -38.877 22.503 1.00 97.16 132 PRO D CA 1
ATOM 3434 C C . PRO D 2 105 ? 8.853 -37.853 22.610 1.00 103.14 132 PRO D C 1
ATOM 3435 O O . PRO D 2 105 ? 7.922 -38.049 23.395 1.00 108.46 132 PRO D O 1
ATOM 3439 N N . ASN D 2 106 ? 8.958 -36.774 21.831 1.00 108.47 133 ASN D N 1
ATOM 3440 C CA . ASN D 2 106 ? 8.009 -35.657 21.852 1.00 106.01 133 ASN D CA 1
ATOM 3441 C C . ASN D 2 106 ? 7.861 -35.111 23.276 1.00 99.82 133 ASN D C 1
ATOM 3442 O O . ASN D 2 106 ? 6.792 -35.155 23.898 1.00 93.47 133 ASN D O 1
ATOM 3447 N N . ILE D 2 107 ? 8.982 -34.605 23.787 1.00 91.86 134 ILE D N 1
ATOM 3448 C CA . ILE D 2 107 ? 9.074 -34.042 25.127 1.00 79.69 134 ILE D CA 1
ATOM 3449 C C . ILE D 2 107 ? 9.060 -32.521 25.017 1.00 79.02 134 ILE D C 1
ATOM 3450 O O . ILE D 2 107 ? 10.008 -31.906 24.510 1.00 89.10 134 ILE D O 1
ATOM 3455 N N . ASN D 2 108 ? 7.975 -31.915 25.485 1.00 64.23 135 ASN D N 1
ATOM 3456 C CA . ASN D 2 108 ? 7.842 -30.469 25.577 1.00 56.53 135 ASN D CA 1
ATOM 3457 C C . ASN D 2 108 ? 7.902 -30.083 27.047 1.00 55.05 135 ASN D C 1
ATOM 3458 O O . ASN D 2 108 ? 7.032 -30.470 27.835 1.00 52.86 135 ASN D O 1
ATOM 3463 N N . ASN D 2 109 ? 8.927 -29.319 27.407 1.00 50.77 136 ASN D N 1
ATOM 3464 C CA . ASN D 2 109 ? 9.173 -29.023 28.810 1.00 48.48 136 ASN D CA 1
ATOM 3465 C C . ASN D 2 109 ? 8.122 -28.077 29.386 1.00 44.22 136 ASN D C 1
ATOM 3466 O O . ASN D 2 109 ? 7.645 -28.285 30.509 1.00 37.65 136 ASN D O 1
ATOM 3471 N N . THR D 2 110 ? 7.700 -27.070 28.618 1.00 45.63 137 THR D N 1
ATOM 3472 C CA . THR D 2 110 ? 6.682 -26.153 29.127 1.00 50.74 137 THR D CA 1
ATOM 3473 C C . THR D 2 110 ? 5.301 -26.800 29.124 1.00 44.14 137 THR D C 1
ATOM 3474 O O . THR D 2 110 ? 4.500 -26.553 30.028 1.00 42.23 137 THR D O 1
ATOM 3478 N N . GLU D 2 111 ? 4.994 -27.622 28.117 1.00 47.65 138 GLU D N 1
ATOM 3479 C CA . GLU D 2 111 ? 3.763 -28.408 28.168 1.00 47.02 138 GLU D CA 1
ATOM 3480 C C . GLU D 2 111 ? 3.728 -29.298 29.406 1.00 46.69 138 GLU D C 1
ATOM 3481 O O . GLU D 2 111 ? 2.687 -29.419 30.063 1.00 37.55 138 GLU D O 1
ATOM 3487 N N . CYS D 2 112 ? 4.851 -29.953 29.718 1.00 49.91 139 CYS D N 1
ATOM 3488 C CA . CYS D 2 112 ? 4.934 -30.781 30.920 1.00 43.99 139 CYS D CA 1
ATOM 3489 C C . CYS D 2 112 ? 4.698 -29.952 32.177 1.00 41.32 139 CYS D C 1
ATOM 3490 O O . CYS D 2 112 ? 3.974 -30.373 33.089 1.00 37.09 139 CYS D O 1
ATOM 3493 N N . GLN D 2 113 ? 5.331 -28.778 32.256 1.00 39.28 140 GLN D N 1
ATOM 3494 C CA . GLN D 2 113 ? 5.134 -27.916 33.414 1.00 40.59 140 GLN D CA 1
ATOM 3495 C C . GLN D 2 113 ? 3.678 -27.472 33.530 1.00 45.28 140 GLN D C 1
ATOM 3496 O O . GLN D 2 113 ? 3.123 -27.426 34.634 1.00 40.98 140 GLN D O 1
ATOM 3502 N N . PHE D 2 114 ? 3.058 -27.120 32.399 1.00 37.79 141 PHE D N 1
ATOM 3503 C CA . PHE D 2 114 ? 1.638 -26.779 32.357 1.00 37.01 141 PHE D CA 1
ATOM 3504 C C . PHE D 2 114 ? 0.780 -27.915 32.902 1.00 39.48 141 PHE D C 1
ATOM 3505 O O . PHE D 2 114 ? -0.092 -27.703 33.759 1.00 36.58 141 PHE D O 1
ATOM 3513 N N . LEU D 2 115 ? 1.004 -29.127 32.389 1.00 33.68 142 LEU D N 1
ATOM 3514 C CA . LEU D 2 115 ? 0.307 -30.309 32.881 1.00 36.20 142 LEU D CA 1
ATOM 3515 C C . LEU D 2 115 ? 0.430 -30.433 34.391 1.00 47.03 142 LEU D C 1
ATOM 3516 O O . LEU D 2 115 ? -0.568 -30.638 35.091 1.00 45.03 142 LEU D O 1
ATOM 3521 N N . LYS D 2 116 ? 1.655 -30.309 34.911 1.00 40.89 143 LYS D N 1
ATOM 3522 C CA . LYS D 2 116 ? 1.842 -30.450 36.352 1.00 44.41 143 LYS D CA 1
ATOM 3523 C C . LYS D 2 116 ? 1.150 -29.338 37.127 1.00 42.16 143 LYS D C 1
ATOM 3524 O O . LYS D 2 116 ? 0.635 -29.581 38.224 1.00 44.14 143 LYS D O 1
ATOM 3530 N N . SER D 2 117 ? 1.112 -28.124 36.577 1.00 44.79 144 SER D N 1
ATOM 3531 C CA . SER D 2 117 ? 0.508 -27.014 37.300 1.00 42.83 144 SER D CA 1
ATOM 3532 C C . SER D 2 117 ? -1.011 -27.084 37.316 1.00 43.18 144 SER D C 1
ATOM 3533 O O . SER D 2 117 ? -1.626 -26.559 38.248 1.00 49.02 144 SER D O 1
ATOM 3536 N N . VAL D 2 118 ? -1.632 -27.752 36.338 1.00 41.15 145 VAL D N 1
ATOM 3537 C CA . VAL D 2 118 ? -3.093 -27.788 36.310 1.00 44.38 145 VAL D CA 1
ATOM 3538 C C . VAL D 2 118 ? -3.685 -28.978 37.049 1.00 40.81 145 VAL D C 1
ATOM 3539 O O . VAL D 2 118 ? -4.913 -29.043 37.205 1.00 43.97 145 VAL D O 1
ATOM 3543 N N . LEU D 2 119 ? -2.870 -29.917 37.510 1.00 41.96 146 LEU D N 1
ATOM 3544 C CA . LEU D 2 119 ? -3.410 -31.076 38.214 1.00 42.77 146 LEU D CA 1
ATOM 3545 C C . LEU D 2 119 ? -3.423 -30.863 39.726 1.00 51.75 146 LEU D C 1
ATOM 3546 O O . LEU D 2 119 ? -4.002 -31.661 40.462 1.00 54.25 146 LEU D O 1
ATOM 3552 N N . THR E 1 14 ? -47.418 -20.819 74.684 1.00 79.13 60 THR E N 1
ATOM 3553 C CA . THR E 1 14 ? -46.933 -21.554 73.522 1.00 78.49 60 THR E CA 1
ATOM 3554 C C . THR E 1 14 ? -45.769 -20.817 72.872 1.00 77.08 60 THR E C 1
ATOM 3555 O O . THR E 1 14 ? -45.893 -19.648 72.501 1.00 65.11 60 THR E O 1
ATOM 3559 N N . ARG E 1 15 ? -44.633 -21.511 72.745 1.00 68.82 61 ARG E N 1
ATOM 3560 C CA . ARG E 1 15 ? -43.473 -20.921 72.086 1.00 63.93 61 ARG E CA 1
ATOM 3561 C C . ARG E 1 15 ? -43.777 -20.603 70.625 1.00 60.46 61 ARG E C 1
ATOM 3562 O O . ARG E 1 15 ? -43.325 -19.578 70.093 1.00 62.30 61 ARG E O 1
ATOM 3570 N N . TYR E 1 16 ? -44.567 -21.461 69.971 1.00 53.77 62 TYR E N 1
ATOM 3571 C CA . TYR E 1 16 ? -44.875 -21.276 68.556 1.00 60.87 62 TYR E CA 1
ATOM 3572 C C . TYR E 1 16 ? -45.675 -19.998 68.317 1.00 59.14 62 TYR E C 1
ATOM 3573 O O . TYR E 1 16 ? -45.435 -19.274 67.339 1.00 56.04 62 TYR E O 1
ATOM 3582 N N . MET E 1 17 ? -46.626 -19.696 69.206 1.00 61.57 63 MET E N 1
ATOM 3583 C CA . MET E 1 17 ? -47.439 -18.499 69.029 1.00 63.49 63 MET E CA 1
ATOM 3584 C C . MET E 1 17 ? -46.604 -17.236 69.200 1.00 65.46 63 MET E C 1
ATOM 3585 O O . MET E 1 17 ? -46.807 -16.251 68.480 1.00 60.08 63 MET E O 1
ATOM 3590 N N . ARG E 1 18 ? -45.653 -17.248 70.138 1.00 61.61 64 ARG E N 1
ATOM 3591 C CA . ARG E 1 18 ? -44.781 -16.090 70.306 1.00 64.85 64 ARG E CA 1
ATOM 3592 C C . ARG E 1 18 ? -43.847 -15.929 69.113 1.00 59.67 64 ARG E C 1
ATOM 3593 O O . ARG E 1 18 ? -43.559 -14.802 68.688 1.00 57.53 64 ARG E O 1
ATOM 3601 N N . ILE E 1 19 ? -43.367 -17.042 68.553 1.00 54.00 65 ILE E N 1
ATOM 3602 C CA . ILE E 1 19 ? -42.566 -16.956 67.334 1.00 53.30 65 ILE E CA 1
ATOM 3603 C C . ILE E 1 19 ? -43.374 -16.309 66.210 1.00 45.31 65 ILE E C 1
ATOM 3604 O O . ILE E 1 19 ? -42.888 -15.402 65.509 1.00 49.58 65 ILE E O 1
ATOM 3609 N N . LYS E 1 20 ? -44.638 -16.724 66.050 1.00 44.09 66 LYS E N 1
ATOM 3610 C CA . LYS E 1 20 ? -45.456 -16.146 64.986 1.00 47.00 66 LYS E CA 1
ATOM 3611 C C . LYS E 1 20 ? -45.712 -14.669 65.246 1.00 48.78 66 LYS E C 1
ATOM 3612 O O . LYS E 1 20 ? -45.720 -13.856 64.308 1.00 49.76 66 LYS E O 1
ATOM 3618 N N . ASN E 1 21 ? -45.953 -14.311 66.514 1.00 43.64 67 ASN E N 1
ATOM 3619 C CA . ASN E 1 21 ? -46.118 -12.905 66.870 1.00 51.06 67 ASN E CA 1
ATOM 3620 C C . ASN E 1 21 ? -44.876 -12.103 66.516 1.00 50.18 67 ASN E C 1
ATOM 3621 O O . ASN E 1 21 ? -44.988 -10.966 66.044 1.00 45.47 67 ASN E O 1
ATOM 3626 N N . THR E 1 22 ? -43.689 -12.696 66.663 1.00 39.16 68 THR E N 1
ATOM 3627 C CA . THR E 1 22 ? -42.493 -11.936 66.324 1.00 46.97 68 THR E CA 1
ATOM 3628 C C . THR E 1 22 ? -42.345 -11.790 64.815 1.00 47.55 68 THR E C 1
ATOM 3629 O O . THR E 1 22 ? -41.790 -10.789 64.346 1.00 50.50 68 THR E O 1
ATOM 3633 N N . VAL E 1 23 ? -42.889 -12.726 64.033 1.00 40.39 69 VAL E N 1
ATOM 3634 C CA . VAL E 1 23 ? -42.777 -12.495 62.589 1.00 50.02 69 VAL E CA 1
ATOM 3635 C C . VAL E 1 23 ? -43.805 -11.440 62.150 1.00 51.45 69 VAL E C 1
ATOM 3636 O O . VAL E 1 23 ? -43.517 -10.615 61.267 1.00 47.73 69 VAL E O 1
ATOM 3640 N N . ASN E 1 24 ? -44.994 -11.423 62.771 1.00 49.23 70 ASN E N 1
ATOM 3641 C CA . ASN E 1 24 ? -45.932 -10.326 62.525 1.00 42.01 70 ASN E CA 1
ATOM 3642 C C . ASN E 1 24 ? -45.302 -8.987 62.883 1.00 49.64 70 ASN E C 1
ATOM 3643 O O . ASN E 1 24 ? -45.491 -7.983 62.178 1.00 49.14 70 ASN E O 1
ATOM 3648 N N . ASP E 1 25 ? -44.523 -8.968 63.966 1.00 44.10 71 ASP E N 1
ATOM 3649 C CA . ASP E 1 25 ? -43.861 -7.742 64.385 1.00 48.36 71 ASP E CA 1
ATOM 3650 C C . ASP E 1 25 ? -42.818 -7.315 63.369 1.00 43.02 71 ASP E C 1
ATOM 3651 O O . ASP E 1 25 ? -42.670 -6.121 63.088 1.00 42.66 71 ASP E O 1
ATOM 3656 N N . TRP E 1 26 ? -42.069 -8.280 62.830 1.00 42.33 72 TRP E N 1
ATOM 3657 C CA . TRP E 1 26 ? -41.108 -7.965 61.779 1.00 41.88 72 TRP E CA 1
ATOM 3658 C C . TRP E 1 26 ? -41.796 -7.343 60.572 1.00 39.32 72 TRP E C 1
ATOM 3659 O O . TRP E 1 26 ? -41.301 -6.359 60.009 1.00 44.09 72 TRP E O 1
ATOM 3670 N N . LYS E 1 27 ? -42.950 -7.885 60.176 1.00 37.83 73 LYS E N 1
ATOM 3671 C CA . LYS E 1 27 ? -43.683 -7.296 59.057 1.00 46.39 73 LYS E CA 1
ATOM 3672 C C . LYS E 1 27 ? -44.085 -5.857 59.366 1.00 45.83 73 LYS E C 1
ATOM 3673 O O . LYS E 1 27 ? -43.902 -4.954 58.537 1.00 39.92 73 LYS E O 1
ATOM 3679 N N . SER E 1 28 ? -44.653 -5.631 60.555 1.00 37.84 74 SER E N 1
ATOM 3680 C CA . SER E 1 28 ? -45.092 -4.286 60.925 1.00 37.20 74 SER E CA 1
ATOM 3681 C C . SER E 1 28 ? -43.925 -3.305 60.964 1.00 40.11 74 SER E C 1
ATOM 3682 O O . SER E 1 28 ? -44.053 -2.145 60.543 1.00 43.65 74 SER E O 1
ATOM 3685 N N . LEU E 1 29 ? -42.769 -3.765 61.443 1.00 36.44 75 LEU E N 1
ATOM 3686 C CA . LEU E 1 29 ? -41.594 -2.908 61.528 1.00 41.91 75 LEU E CA 1
ATOM 3687 C C . LEU E 1 29 ? -41.077 -2.554 60.138 1.00 43.57 75 LEU E C 1
ATOM 3688 O O . LEU E 1 29 ? -40.727 -1.395 59.871 1.00 42.85 75 LEU E O 1
ATOM 3693 N N . THR E 1 30 ? -41.010 -3.550 59.248 1.00 37.39 76 THR E N 1
ATOM 3694 C CA . THR E 1 30 ? -40.585 -3.297 57.877 1.00 42.93 76 THR E CA 1
ATOM 3695 C C . THR E 1 30 ? -41.522 -2.314 57.189 1.00 45.39 76 THR E C 1
ATOM 3696 O O . THR E 1 30 ? -41.069 -1.407 56.480 1.00 38.23 76 THR E O 1
ATOM 3700 N N . ASP E 1 31 ? -42.835 -2.483 57.381 1.00 36.76 77 ASP E N 1
ATOM 3701 C CA . ASP E 1 31 ? -43.797 -1.540 56.814 1.00 38.70 77 ASP E CA 1
ATOM 3702 C C . ASP E 1 31 ? -43.571 -0.126 57.344 1.00 38.87 77 ASP E C 1
ATOM 3703 O O . ASP E 1 31 ? -43.598 0.845 56.578 1.00 46.67 77 ASP E O 1
ATOM 3708 N N . SER E 1 32 ? -43.378 0.014 58.660 1.00 36.34 78 SER E N 1
ATOM 3709 C CA . SER E 1 32 ? -43.149 1.343 59.225 1.00 41.82 78 SER E CA 1
ATOM 3710 C C . SER E 1 32 ? -41.904 1.988 58.631 1.00 36.59 78 SER E C 1
ATOM 3711 O O . SER E 1 32 ? -41.910 3.176 58.281 1.00 42.63 78 SER E O 1
ATOM 3714 N N . LYS E 1 33 ? -40.832 1.208 58.490 1.00 33.76 79 LYS E N 1
ATOM 3715 C CA . LYS E 1 33 ? -39.583 1.743 57.962 1.00 38.02 79 LYS E CA 1
ATOM 3716 C C . LYS E 1 33 ? -39.746 2.146 56.499 1.00 38.86 79 LYS E C 1
ATOM 3717 O O . LYS E 1 33 ? -39.257 3.201 56.077 1.00 42.25 79 LYS E O 1
ATOM 3723 N N . THR E 1 34 ? -40.418 1.305 55.712 1.00 41.81 80 THR E N 1
ATOM 3724 C CA . THR E 1 34 ? -40.722 1.637 54.323 1.00 45.34 80 THR E CA 1
ATOM 3725 C C . THR E 1 34 ? -41.520 2.935 54.209 1.00 48.23 80 THR E C 1
ATOM 3726 O O . THR E 1 34 ? -41.221 3.780 53.358 1.00 42.94 80 THR E O 1
ATOM 3730 N N . LYS E 1 35 ? -42.540 3.113 55.052 1.00 44.40 81 LYS E N 1
ATOM 3731 C CA . LYS E 1 35 ? -43.340 4.335 54.990 1.00 38.98 81 LYS E CA 1
ATOM 3732 C C . LYS E 1 35 ? -42.509 5.561 55.349 1.00 44.49 81 LYS E C 1
ATOM 3733 O O . LYS E 1 35 ? -42.574 6.594 54.660 1.00 43.91 81 LYS E O 1
ATOM 3739 N N . LEU E 1 36 ? -41.695 5.453 56.405 1.00 38.23 82 LEU E N 1
ATOM 3740 C CA . LEU E 1 36 ? -40.835 6.567 56.795 1.00 44.90 82 LEU E CA 1
ATOM 3741 C C . LEU E 1 36 ? -39.880 6.940 55.666 1.00 49.50 82 LEU E C 1
ATOM 3742 O O . LEU E 1 36 ? -39.702 8.126 55.354 1.00 45.56 82 LEU E O 1
ATOM 3747 N N . GLU E 1 37 ? -39.242 5.932 55.052 1.00 46.44 83 GLU E N 1
ATOM 3748 C CA . GLU E 1 37 ? -38.277 6.190 53.987 1.00 41.43 83 GLU E CA 1
ATOM 3749 C C . GLU E 1 37 ? -38.946 6.717 52.722 1.00 44.22 83 GLU E C 1
ATOM 3750 O O . GLU E 1 37 ? -38.318 7.494 51.985 1.00 46.71 83 GLU E O 1
ATOM 3756 N N . SER E 1 38 ? -40.192 6.296 52.445 1.00 44.01 84 SER E N 1
ATOM 3757 C CA . SER E 1 38 ? -40.995 6.892 51.377 1.00 46.03 84 SER E CA 1
ATOM 3758 C C . SER E 1 38 ? -41.217 8.386 51.608 1.00 41.90 84 SER E C 1
ATOM 3759 O O . SER E 1 38 ? -40.976 9.209 50.714 1.00 52.57 84 SER E O 1
ATOM 3762 N N . ASP E 1 39 ? -41.669 8.765 52.806 1.00 47.60 85 ASP E N 1
ATOM 3763 C CA . ASP E 1 39 ? -41.969 10.176 53.055 1.00 40.88 85 ASP E CA 1
ATOM 3764 C C . ASP E 1 39 ? -40.709 11.059 53.111 1.00 45.18 85 ASP E C 1
ATOM 3765 O O . ASP E 1 39 ? -40.734 12.211 52.653 1.00 51.52 85 ASP E O 1
ATOM 3770 N N . ARG E 1 40 ? -39.600 10.558 53.670 1.00 40.09 86 ARG E N 1
ATOM 3771 C CA . ARG E 1 40 ? -38.354 11.338 53.671 1.00 50.96 86 ARG E CA 1
ATOM 3772 C C . ARG E 1 40 ? -37.789 11.526 52.256 1.00 55.87 86 ARG E C 1
ATOM 3773 O O . ARG E 1 40 ? -37.261 12.596 51.934 1.00 53.93 86 ARG E O 1
ATOM 3781 N N . GLY E 1 41 ? -37.897 10.502 51.391 1.00 50.91 87 GLY E N 1
ATOM 3782 C CA . GLY E 1 41 ? -37.559 10.685 49.988 1.00 43.87 87 GLY E CA 1
ATOM 3783 C C . GLY E 1 41 ? -38.435 11.724 49.319 1.00 57.09 87 GLY E C 1
ATOM 3784 O O . GLY E 1 41 ? -37.963 12.492 48.482 1.00 52.52 87 GLY E O 1
ATOM 3785 N N . ARG E 1 42 ? -39.728 11.732 49.622 1.00 53.51 88 ARG E N 1
ATOM 3786 C CA . ARG E 1 42 ? -40.624 12.766 49.045 1.00 45.86 88 ARG E CA 1
ATOM 3787 C C . ARG E 1 42 ? -40.120 14.156 49.450 1.00 55.36 88 ARG E C 1
ATOM 3788 O O . ARG E 1 42 ? -40.209 15.069 48.620 1.00 53.94 88 ARG E O 1
ATOM 3796 N N . LEU E 1 43 ? -39.588 14.296 50.665 1.00 53.40 89 LEU E N 1
ATOM 3797 C CA . LEU E 1 43 ? -39.084 15.602 51.162 1.00 51.26 89 LEU E CA 1
ATOM 3798 C C . LEU E 1 43 ? -37.771 15.926 50.460 1.00 50.02 89 LEU E C 1
ATOM 3799 O O . LEU E 1 43 ? -37.540 17.098 50.154 1.00 58.62 89 LEU E O 1
ATOM 3804 N N . LEU E 1 44 ? -36.945 14.908 50.240 1.00 63.07 90 LEU E N 1
ATOM 3805 C CA . LEU E 1 44 ? -35.689 15.132 49.533 1.00 61.17 90 LEU E CA 1
ATOM 3806 C C . LEU E 1 44 ? -35.894 15.442 48.052 1.00 56.40 90 LEU E C 1
ATOM 3807 O O . LEU E 1 44 ? -35.064 16.127 47.446 1.00 61.63 90 LEU E O 1
ATOM 3812 N N . ALA E 1 45 ? -36.957 14.925 47.439 1.00 59.17 91 ALA E N 1
ATOM 3813 C CA . ALA E 1 45 ? -37.122 15.116 46.003 1.00 68.90 91 ALA E CA 1
ATOM 3814 C C . ALA E 1 45 ? -37.709 16.476 45.644 1.00 73.90 91 ALA E C 1
ATOM 3815 O O . ALA E 1 45 ? -37.658 16.872 44.474 1.00 76.15 91 ALA E O 1
ATOM 3817 N N . ALA E 1 46 ? -38.257 17.201 46.615 1.00 77.69 92 ALA E N 1
ATOM 3818 C CA . ALA E 1 46 ? -38.787 18.526 46.331 1.00 73.89 92 ALA E CA 1
ATOM 3819 C C . ALA E 1 46 ? -37.636 19.480 46.037 1.00 73.24 92 ALA E C 1
ATOM 3820 O O . ALA E 1 46 ? -36.688 19.583 46.823 1.00 74.01 92 ALA E O 1
ATOM 3822 N N . GLY E 1 47 ? -37.700 20.156 44.894 1.00 65.83 93 GLY E N 1
ATOM 3823 C CA . GLY E 1 47 ? -36.608 21.014 44.481 1.00 72.38 93 GLY E CA 1
ATOM 3824 C C . GLY E 1 47 ? -35.642 20.392 43.494 1.00 67.06 93 GLY E C 1
ATOM 3825 O O . GLY E 1 47 ? -35.421 20.948 42.416 1.00 82.63 93 GLY E O 1
ATOM 3826 N N . LYS E 1 48 ? -35.058 19.247 43.848 1.00 73.49 94 LYS E N 1
ATOM 3827 C CA . LYS E 1 48 ? -34.042 18.618 43.010 1.00 73.91 94 LYS E CA 1
ATOM 3828 C C . LYS E 1 48 ? -34.690 18.029 41.761 1.00 63.07 94 LYS E C 1
ATOM 3829 O O . LYS E 1 48 ? -35.594 17.192 41.854 1.00 68.76 94 LYS E O 1
ATOM 3835 N N . ASP E 1 49 ? -34.227 18.477 40.589 1.00 58.03 95 ASP E N 1
ATOM 3836 C CA . ASP E 1 49 ? -34.763 18.021 39.309 1.00 70.33 95 ASP E CA 1
ATOM 3837 C C . ASP E 1 49 ? -34.175 16.706 38.803 1.00 58.41 95 ASP E C 1
ATOM 3838 O O . ASP E 1 49 ? -34.755 16.099 37.896 1.00 61.97 95 ASP E O 1
ATOM 3843 N N . ASP E 1 50 ? -33.041 16.256 39.336 1.00 61.77 96 ASP E N 1
ATOM 3844 C CA . ASP E 1 50 ? -32.416 15.022 38.869 1.00 63.81 96 ASP E CA 1
ATOM 3845 C C . ASP E 1 50 ? -32.540 13.881 39.876 1.00 61.82 96 ASP E C 1
ATOM 3846 O O . ASP E 1 50 ? -31.779 12.910 39.807 1.00 50.22 96 ASP E O 1
ATOM 3851 N N . ILE E 1 51 ? -33.538 13.949 40.757 1.00 53.44 97 ILE E N 1
ATOM 3852 C CA . ILE E 1 51 ? -33.678 12.930 41.840 1.00 56.51 97 ILE E CA 1
ATOM 3853 C C . ILE E 1 51 ? -34.040 11.564 41.248 1.00 46.04 97 ILE E C 1
ATOM 3854 O O . ILE E 1 51 ? -33.690 10.553 41.860 1.00 59.52 97 ILE E O 1
ATOM 3859 N N . PHE E 1 52 ? -34.695 11.540 40.097 1.00 50.17 98 PHE E N 1
ATOM 3860 C CA . PHE E 1 52 ? -35.145 10.255 39.519 1.00 39.20 98 PHE E CA 1
ATOM 3861 C C . PHE E 1 52 ? -34.151 9.779 38.458 1.00 39.19 98 PHE E C 1
ATOM 3862 O O . PHE E 1 52 ? -34.478 8.867 37.704 1.00 39.47 98 PHE E O 1
ATOM 3870 N N . GLU E 1 53 ? -32.967 10.386 38.425 1.00 41.57 99 GLU E N 1
ATOM 3871 C CA . GLU E 1 53 ? -31.973 9.998 37.434 1.00 54.20 99 GLU E CA 1
ATOM 3872 C C . GLU E 1 53 ? -30.821 9.270 38.112 1.00 46.17 99 GLU E C 1
ATOM 3873 O O . GLU E 1 53 ? -30.389 9.653 39.202 1.00 39.45 99 GLU E O 1
ATOM 3879 N N . PHE E 1 54 ? -30.345 8.207 37.466 1.00 41.50 100 PHE E N 1
ATOM 3880 C CA . PHE E 1 54 ? -29.274 7.398 38.031 1.00 40.57 100 PHE E CA 1
ATOM 3881 C C . PHE E 1 54 ? -27.993 8.212 38.153 1.00 42.69 100 PHE E C 1
ATOM 3882 O O . PHE E 1 54 ? -27.553 8.856 37.197 1.00 47.70 100 PHE E O 1
ATOM 3890 N N . LYS E 1 55 ? -27.386 8.160 39.330 1.00 37.46 101 LYS E N 1
ATOM 3891 C CA . LYS E 1 55 ? -26.089 8.762 39.583 1.00 39.41 101 LYS E CA 1
ATOM 3892 C C . LYS E 1 55 ? -25.208 7.748 40.299 1.00 38.23 101 LYS E C 1
ATOM 3893 O O . LYS E 1 55 ? -25.698 6.913 41.065 1.00 45.73 101 LYS E O 1
ATOM 3899 N N . CYS E 1 56 ? -23.910 7.802 40.015 1.00 31.15 102 CYS E N 1
ATOM 3900 C CA . CYS E 1 56 ? -22.952 6.921 40.670 1.00 32.50 102 CYS E CA 1
ATOM 3901 C C . CYS E 1 56 ? -22.548 7.510 42.015 1.00 45.53 102 CYS E C 1
ATOM 3902 O O . CYS E 1 56 ? -21.991 8.611 42.082 1.00 44.64 102 CYS E O 1
ATOM 3905 N N . VAL E 1 57 ? -22.833 6.773 43.081 1.00 42.17 103 VAL E N 1
ATOM 3906 C CA . VAL E 1 57 ? -22.601 7.206 44.447 1.00 39.00 103 VAL E CA 1
ATOM 3907 C C . VAL E 1 57 ? -21.515 6.334 45.058 1.00 45.29 103 VAL E C 1
ATOM 3908 O O . VAL E 1 57 ? -21.503 5.107 44.878 1.00 44.10 103 VAL E O 1
ATOM 3912 N N . ASP E 1 58 ? -20.602 6.983 45.773 1.00 38.06 104 ASP E N 1
ATOM 3913 C CA . ASP E 1 58 ? -19.484 6.331 46.434 1.00 34.49 104 ASP E CA 1
ATOM 3914 C C . ASP E 1 58 ? -19.888 5.966 47.858 1.00 42.55 104 ASP E C 1
ATOM 3915 O O . ASP E 1 58 ? -20.220 6.846 48.660 1.00 45.95 104 ASP E O 1
ATOM 3920 N N . PHE E 1 59 ? -19.883 4.669 48.160 1.00 43.13 105 PHE E N 1
ATOM 3921 C CA . PHE E 1 59 ? -20.164 4.159 49.494 1.00 37.28 105 PHE E CA 1
ATOM 3922 C C . PHE E 1 59 ? -18.891 3.777 50.242 1.00 42.47 105 PHE E C 1
ATOM 3923 O O . PHE E 1 59 ? -18.955 3.080 51.259 1.00 44.67 105 PHE E O 1
ATOM 3931 N N . GLY E 1 60 ? -17.736 4.219 49.757 1.00 42.51 106 GLY E N 1
ATOM 3932 C CA . GLY E 1 60 ? -16.478 3.870 50.380 1.00 31.46 106 GLY E CA 1
ATOM 3933 C C . GLY E 1 60 ? -15.831 2.667 49.729 1.00 40.27 106 GLY E C 1
ATOM 3934 O O . GLY E 1 60 ? -14.841 2.798 49.002 1.00 40.37 106 GLY E O 1
ATOM 3935 N N . ALA E 1 61 ? -16.391 1.485 49.970 1.00 40.76 107 ALA E N 1
ATOM 3936 C CA . ALA E 1 61 ? -15.826 0.263 49.419 1.00 39.97 107 ALA E CA 1
ATOM 3937 C C . ALA E 1 61 ? -16.295 -0.024 48.000 1.00 35.93 107 ALA E C 1
ATOM 3938 O O . ALA E 1 61 ? -15.690 -0.865 47.326 1.00 40.64 107 ALA E O 1
ATOM 3940 N N . TYR E 1 62 ? -17.341 0.648 47.530 1.00 38.65 108 TYR E N 1
ATOM 3941 C CA . TYR E 1 62 ? -17.900 0.344 46.221 1.00 45.46 108 TYR E CA 1
ATOM 3942 C C . TYR E 1 62 ? -18.693 1.538 45.713 1.00 34.36 108 TYR E C 1
ATOM 3943 O O . TYR E 1 62 ? -19.100 2.412 46.481 1.00 35.69 108 TYR E O 1
ATOM 3952 N N . PHE E 1 63 ? -18.919 1.547 44.406 1.00 36.26 109 PHE E N 1
ATOM 3953 C CA . PHE E 1 63 ? -19.862 2.465 43.786 1.00 41.92 109 PHE E CA 1
ATOM 3954 C C . PHE E 1 63 ? -21.195 1.770 43.543 1.00 36.21 109 PHE E C 1
ATOM 3955 O O . PHE E 1 63 ? -21.252 0.552 43.339 1.00 39.13 109 PHE E O 1
ATOM 3963 N N . ILE E 1 64 ? -22.265 2.565 43.552 1.00 28.14 110 ILE E N 1
ATOM 3964 C CA . ILE E 1 64 ? -23.602 2.109 43.174 1.00 29.73 110 ILE E CA 1
ATOM 3965 C C . ILE E 1 64 ? -24.279 3.168 42.316 1.00 35.39 110 ILE E C 1
ATOM 3966 O O . ILE E 1 64 ? -24.247 4.357 42.638 1.00 41.82 110 ILE E O 1
ATOM 3971 N N . ALA E 1 65 ? -24.910 2.731 41.232 1.00 28.91 111 ALA E N 1
ATOM 3972 C CA . ALA E 1 65 ? -25.725 3.608 40.398 1.00 37.48 111 ALA E CA 1
ATOM 3973 C C . ALA E 1 65 ? -27.138 3.595 40.962 1.00 34.33 111 ALA E C 1
ATOM 3974 O O . ALA E 1 65 ? -27.808 2.561 40.943 1.00 38.88 111 ALA E O 1
ATOM 3976 N N . MET E 1 66 ? -27.587 4.733 41.486 1.00 37.96 112 MET E N 1
ATOM 3977 C CA . MET E 1 66 ? -28.856 4.772 42.195 1.00 33.58 112 MET E CA 1
ATOM 3978 C C . MET E 1 66 ? -29.634 6.045 41.880 1.00 41.49 112 MET E C 1
ATOM 3979 O O . MET E 1 66 ? -29.104 7.028 41.355 1.00 35.99 112 MET E O 1
ATOM 3984 N N . ARG E 1 67 ? -30.912 6.001 42.235 1.00 39.27 113 ARG E N 1
ATOM 3985 C CA . ARG E 1 67 ? -31.855 7.101 42.098 1.00 43.47 113 ARG E CA 1
ATOM 3986 C C . ARG E 1 67 ? -32.991 6.837 43.082 1.00 41.30 113 ARG E C 1
ATOM 3987 O O . ARG E 1 67 ? -32.942 5.886 43.865 1.00 48.24 113 ARG E O 1
ATOM 3995 N N . LEU E 1 68 ? -34.025 7.668 43.034 1.00 46.28 114 LEU E N 1
ATOM 3996 C CA . LEU E 1 68 ? -35.265 7.400 43.749 1.00 42.23 114 LEU E CA 1
ATOM 3997 C C . LEU E 1 68 ? -36.319 6.887 42.782 1.00 45.39 114 LEU E C 1
ATOM 3998 O O . LEU E 1 68 ? -36.449 7.392 41.664 1.00 47.74 114 LEU E O 1
ATOM 4003 N N . ASP E 1 69 ? -37.054 5.869 43.216 1.00 44.66 115 ASP E N 1
ATOM 4004 C CA . ASP E 1 69 ? -38.191 5.394 42.448 1.00 43.62 115 ASP E CA 1
ATOM 4005 C C . ASP E 1 69 ? -39.239 6.490 42.331 1.00 52.25 115 ASP E C 1
ATOM 4006 O O . ASP E 1 69 ? -39.470 7.252 43.271 1.00 55.73 115 ASP E O 1
ATOM 4011 N N . LYS E 1 70 ? -39.867 6.580 41.159 1.00 57.68 116 LYS E N 1
ATOM 4012 C CA . LYS E 1 70 ? -40.898 7.593 40.975 1.00 57.51 116 LYS E CA 1
ATOM 4013 C C . LYS E 1 70 ? -42.197 7.189 41.662 1.00 43.15 116 LYS E C 1
ATOM 4014 O O . LYS E 1 70 ? -42.958 8.055 42.102 1.00 51.38 116 LYS E O 1
ATOM 4020 N N . LYS E 1 71 ? -42.459 5.887 41.773 1.00 50.31 117 LYS E N 1
ATOM 4021 C CA . LYS E 1 71 ? -43.658 5.416 42.459 1.00 58.69 117 LYS E CA 1
ATOM 4022 C C . LYS E 1 71 ? -43.570 5.640 43.962 1.00 58.13 117 LYS E C 1
ATOM 4023 O O . LYS E 1 71 ? -44.396 6.348 44.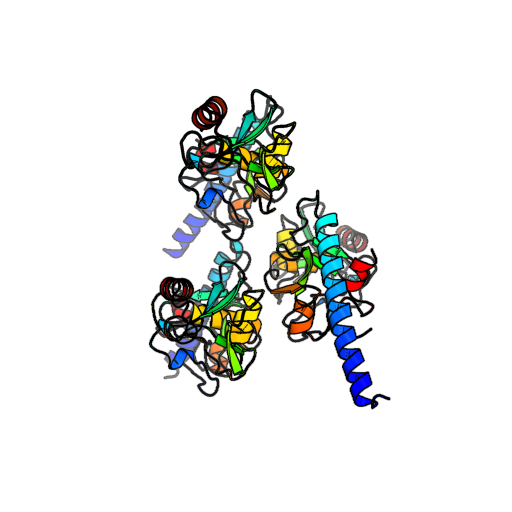553 1.00 51.37 117 LYS E O 1
ATOM 4029 N N . THR E 1 72 ? -42.549 5.059 44.591 1.00 53.42 118 THR E N 1
ATOM 4030 C CA . THR E 1 72 ? -42.473 4.962 46.041 1.00 46.78 118 THR E CA 1
ATOM 4031 C C . THR E 1 72 ? -41.559 5.997 46.671 1.00 50.45 118 THR E C 1
ATOM 4032 O O . THR E 1 72 ? -41.617 6.176 47.890 1.00 55.61 118 THR E O 1
ATOM 4036 N N . TYR E 1 73 ? -40.695 6.636 45.879 1.00 52.46 119 TYR E N 1
ATOM 4037 C CA . TYR E 1 73 ? -39.667 7.563 46.356 1.00 45.54 119 TYR E CA 1
ATOM 4038 C C . TYR E 1 73 ? -38.624 6.860 47.221 1.00 55.28 119 TYR E C 1
ATOM 4039 O O . TYR E 1 73 ? -37.961 7.490 48.051 1.00 51.78 119 TYR E O 1
ATOM 4048 N N . LEU E 1 74 ? -38.450 5.560 47.010 1.00 45.74 120 LEU E N 1
ATOM 4049 C CA . LEU E 1 74 ? -37.484 4.759 47.731 1.00 35.24 120 LEU E CA 1
ATOM 4050 C C . LEU E 1 74 ? -36.210 4.611 46.910 1.00 45.08 120 LEU E C 1
ATOM 4051 O O . LEU E 1 74 ? -36.245 4.718 45.680 1.00 45.79 120 LEU E O 1
ATOM 4056 N N . PRO E 1 75 ? -35.066 4.375 47.550 1.00 45.73 121 PRO E N 1
ATOM 4057 C CA . PRO E 1 75 ? -33.827 4.207 46.785 1.00 39.55 121 PRO E CA 1
ATOM 4058 C C . PRO E 1 75 ? -33.916 3.005 45.864 1.00 42.92 121 PRO E C 1
ATOM 4059 O O . PRO E 1 75 ? -34.540 1.986 46.178 1.00 41.25 121 PRO E O 1
ATOM 4063 N N . GLN E 1 76 ? -33.289 3.150 44.705 1.00 45.43 122 GLN E N 1
ATOM 4064 C CA . GLN E 1 76 ? -33.395 2.185 43.625 1.00 36.87 122 GLN E CA 1
ATOM 4065 C C . GLN E 1 76 ? -32.049 2.158 42.923 1.00 44.77 122 GLN E C 1
ATOM 4066 O O . GLN E 1 76 ? -31.502 3.214 42.596 1.00 47.37 122 GLN E O 1
ATOM 4072 N N . ALA E 1 77 ? -31.500 0.968 42.720 1.00 33.81 123 ALA E N 1
ATOM 4073 C CA . ALA E 1 77 ? -30.181 0.843 42.130 1.00 39.25 123 ALA E CA 1
ATOM 4074 C C . ALA E 1 77 ? -30.229 -0.026 40.882 1.00 39.28 123 ALA E C 1
ATOM 4075 O O . ALA E 1 77 ? -31.127 -0.854 40.702 1.00 42.24 123 ALA E O 1
ATOM 4077 N N . ILE E 1 78 ? -29.246 0.183 40.008 1.00 36.30 124 ILE E N 1
ATOM 4078 C CA . ILE E 1 78 ? -29.022 -0.756 38.921 1.00 40.11 124 ILE E CA 1
ATOM 4079 C C . ILE E 1 78 ? -28.616 -2.097 39.512 1.00 44.15 124 ILE E C 1
ATOM 4080 O O . ILE E 1 78 ? -27.703 -2.180 40.346 1.00 40.73 124 ILE E O 1
ATOM 4085 N N . ARG E 1 79 ? -29.297 -3.152 39.083 1.00 36.35 125 ARG E N 1
ATOM 4086 C CA . ARG E 1 79 ? -29.173 -4.473 39.678 1.00 38.96 125 ARG E CA 1
ATOM 4087 C C . ARG E 1 79 ? -28.172 -5.319 38.897 1.00 38.22 125 ARG E C 1
ATOM 4088 O O . ARG E 1 79 ? -28.012 -5.169 37.683 1.00 40.51 125 ARG E O 1
ATOM 4096 N N . ARG E 1 80 ? -27.486 -6.202 39.613 1.00 36.86 126 ARG E N 1
ATOM 4097 C CA . ARG E 1 80 ? -26.499 -7.106 39.026 1.00 44.55 126 ARG E CA 1
ATOM 4098 C C . ARG E 1 80 ? -27.144 -8.482 38.905 1.00 54.04 126 ARG E C 1
ATOM 4099 O O . ARG E 1 80 ? -27.191 -9.246 39.874 1.00 43.22 126 ARG E O 1
ATOM 4107 N N . GLY E 1 81 ? -27.656 -8.786 37.714 1.00 54.70 127 GLY E N 1
ATOM 4108 C CA . GLY E 1 81 ? -28.302 -10.059 37.460 1.00 50.53 127 GLY E CA 1
ATOM 4109 C C . GLY E 1 81 ? -29.578 -10.240 38.253 1.00 53.80 127 GLY E C 1
ATOM 4110 O O . GLY E 1 81 ? -30.486 -9.407 38.180 1.00 53.81 127 GLY E O 1
ATOM 4111 N N . THR E 1 82 ? -29.656 -11.327 39.019 1.00 56.80 128 THR E N 1
ATOM 4112 C CA . THR E 1 82 ? -30.795 -11.591 39.888 1.00 59.89 128 THR E CA 1
ATOM 4113 C C . THR E 1 82 ? -30.465 -11.339 41.354 1.00 49.36 128 THR E C 1
ATOM 4114 O O . THR E 1 82 ? -31.300 -11.604 42.224 1.00 47.01 128 THR E O 1
ATOM 4118 N N . GLY E 1 83 ? -29.279 -10.820 41.644 1.00 47.21 129 GLY E N 1
ATOM 4119 C CA . GLY E 1 83 ? -28.863 -10.516 42.999 1.00 47.07 129 GLY E CA 1
ATOM 4120 C C . GLY E 1 83 ? -29.229 -9.113 43.437 1.00 41.17 129 GLY E C 1
ATOM 4121 O O . GLY E 1 83 ? -30.263 -8.561 43.051 1.00 45.43 129 GLY E O 1
ATOM 4122 N N . ASP E 1 84 ? -28.367 -8.528 44.259 1.00 44.37 130 ASP E N 1
ATOM 4123 C CA . ASP E 1 84 ? -28.601 -7.211 44.827 1.00 39.17 130 ASP E CA 1
ATOM 4124 C C . ASP E 1 84 ? -28.114 -6.143 43.843 1.00 40.22 130 ASP E C 1
ATOM 4125 O O . ASP E 1 84 ? -27.846 -6.418 42.670 1.00 47.07 130 ASP E O 1
ATOM 4130 N N . ALA E 1 85 ? -28.021 -4.901 44.311 1.00 41.35 131 ALA E N 1
ATOM 4131 C CA . ALA E 1 85 ? -27.497 -3.818 43.492 1.00 28.39 131 ALA E CA 1
ATOM 4132 C C . ALA E 1 85 ? -26.106 -4.157 42.976 1.00 37.24 131 ALA E C 1
ATOM 4133 O O . ALA E 1 85 ? -25.314 -4.828 43.646 1.00 34.13 131 ALA E O 1
ATOM 4135 N N . TRP E 1 86 ? -25.808 -3.681 41.771 1.00 28.87 132 TRP E N 1
ATOM 4136 C CA . TRP E 1 86 ? -24.471 -3.857 41.209 1.00 35.96 132 TRP E CA 1
ATOM 4137 C C . TRP E 1 86 ? -23.499 -2.946 41.951 1.00 39.63 132 TRP E C 1
ATOM 4138 O O . TRP E 1 86 ? -23.499 -1.726 41.750 1.00 35.74 132 TRP E O 1
ATOM 4149 N N . MET E 1 87 ? -22.671 -3.533 42.810 1.00 32.50 133 MET E N 1
ATOM 4150 C CA . MET E 1 87 ? -21.704 -2.790 43.607 1.00 32.50 133 MET E CA 1
ATOM 4151 C C . MET E 1 87 ? -20.334 -2.908 42.948 1.00 39.04 133 MET E C 1
ATOM 4152 O O . MET E 1 87 ? -19.704 -3.970 42.995 1.00 47.53 133 MET E O 1
ATOM 4157 N N . VAL E 1 88 ? -19.867 -1.819 42.345 1.00 34.38 134 VAL E N 1
ATOM 4158 C CA . VAL E 1 88 ? -18.589 -1.837 41.639 1.00 31.04 134 VAL E CA 1
ATOM 4159 C C . VAL E 1 88 ? -17.487 -1.685 42.684 1.00 34.58 134 VAL E C 1
ATOM 4160 O O . VAL E 1 88 ? -17.326 -0.620 43.284 1.00 34.44 134 VAL E O 1
ATOM 4164 N N . LYS E 1 89 ? -16.758 -2.765 42.933 1.00 31.71 135 LYS E N 1
ATOM 4165 C CA . LYS E 1 89 ? -15.793 -2.779 44.022 1.00 46.53 135 LYS E CA 1
ATOM 4166 C C . LYS E 1 89 ? -14.655 -1.800 43.757 1.00 43.68 135 LYS E C 1
ATOM 4167 O O . LYS E 1 89 ? -14.038 -1.816 42.687 1.00 38.04 135 LYS E O 1
ATOM 4173 N N . LYS E 1 90 ? -14.384 -0.943 44.736 1.00 37.48 136 LYS E N 1
ATOM 4174 C CA . LYS E 1 90 ? -13.246 -0.041 44.680 1.00 34.44 136 LYS E CA 1
ATOM 4175 C C . LYS E 1 90 ? -12.011 -0.721 45.260 1.00 33.67 136 LYS E C 1
ATOM 4176 O O . LYS E 1 90 ? -12.102 -1.470 46.235 1.00 43.33 136 LYS E O 1
ATOM 4182 N N . ALA E 1 91 ? -10.853 -0.442 44.665 1.00 37.04 137 ALA E N 1
ATOM 4183 C CA . ALA E 1 91 ? -9.583 -0.985 45.126 1.00 31.33 137 ALA E CA 1
ATOM 4184 C C . ALA E 1 91 ? -8.740 0.043 45.864 1.00 41.93 137 ALA E C 1
ATOM 4185 O O . ALA E 1 91 ? -7.607 -0.263 46.252 1.00 46.67 137 ALA E O 1
ATOM 4187 N N . ALA E 1 92 ? -9.260 1.249 46.062 1.00 36.01 138 ALA E N 1
ATOM 4188 C CA . ALA E 1 92 ? -8.571 2.313 46.778 1.00 40.43 138 ALA E CA 1
ATOM 4189 C C . ALA E 1 92 ? -9.602 3.391 47.070 1.00 42.51 138 ALA E C 1
ATOM 4190 O O . ALA E 1 92 ? -10.710 3.373 46.527 1.00 45.23 138 ALA E O 1
ATOM 4192 N N . LYS E 1 93 ? -9.230 4.322 47.953 1.00 44.44 139 LYS E N 1
ATOM 4193 C CA . LYS E 1 93 ? -10.126 5.425 48.287 1.00 42.32 139 LYS E CA 1
ATOM 4194 C C . LYS E 1 93 ? -10.536 6.180 47.034 1.00 38.48 139 LYS E C 1
ATOM 4195 O O . LYS E 1 93 ? -11.695 6.580 46.885 1.00 46.98 139 LYS E O 1
ATOM 4201 N N . VAL E 1 94 ? -9.596 6.370 46.121 1.00 41.09 140 VAL E N 1
ATOM 4202 C CA . VAL E 1 94 ? -9.827 7.026 44.847 1.00 39.11 140 VAL E CA 1
ATOM 4203 C C . VAL E 1 94 ? -9.674 5.965 43.770 1.00 42.73 140 VAL E C 1
ATOM 4204 O O . VAL E 1 94 ? -8.577 5.429 43.565 1.00 45.77 140 VAL E O 1
ATOM 4208 N N . ASP E 1 95 ? -10.768 5.653 43.081 1.00 36.60 141 ASP E N 1
ATOM 4209 C CA . ASP E 1 95 ? -10.778 4.597 42.068 1.00 42.32 141 ASP E CA 1
ATOM 4210 C C . ASP E 1 95 ? -11.590 5.101 40.885 1.00 36.66 141 ASP E C 1
ATOM 4211 O O . ASP E 1 95 ? -12.784 4.807 40.755 1.00 34.44 141 ASP E O 1
ATOM 4216 N N . PRO E 1 96 ? -10.972 5.900 40.012 1.00 38.45 142 PRO E N 1
ATOM 4217 C CA . PRO E 1 96 ? -11.721 6.447 38.872 1.00 29.30 142 PRO E CA 1
ATOM 4218 C C . PRO E 1 96 ? -12.193 5.383 37.907 1.00 33.31 142 PRO E C 1
ATOM 4219 O O . PRO E 1 96 ? -13.206 5.586 37.227 1.00 33.21 142 PRO E O 1
ATOM 4223 N N . SER E 1 97 ? -11.490 4.250 37.827 1.00 35.96 143 SER E N 1
ATOM 4224 C CA . SER E 1 97 ? -11.903 3.177 36.926 1.00 34.40 143 SER E CA 1
ATOM 4225 C C . SER E 1 97 ? -13.224 2.564 37.370 1.00 30.15 143 SER E C 1
ATOM 4226 O O . SER E 1 97 ? -14.114 2.327 36.545 1.00 32.82 143 SER E O 1
ATOM 4229 N N . ALA E 1 98 ? -13.352 2.258 38.664 1.00 32.86 144 ALA E N 1
ATOM 4230 C CA . ALA E 1 98 ? -14.617 1.737 39.179 1.00 39.63 144 ALA E CA 1
ATOM 4231 C C . ALA E 1 98 ? -15.750 2.732 38.965 1.00 28.24 144 ALA E C 1
ATOM 4232 O O . ALA E 1 98 ? -16.868 2.350 38.594 1.00 41.28 144 ALA E O 1
ATOM 4234 N N . GLN E 1 99 ? -15.484 4.015 39.213 1.00 40.66 145 GLN E N 1
ATOM 4235 C CA . GLN E 1 99 ? -16.482 5.050 38.961 1.00 40.87 145 GLN E CA 1
ATOM 4236 C C . GLN E 1 99 ? -16.899 5.075 37.492 1.00 27.13 145 GLN E C 1
ATOM 4237 O O . GLN E 1 99 ? -18.087 5.218 37.170 1.00 31.56 145 GLN E O 1
ATOM 4243 N N . GLN E 1 100 ? -15.938 4.909 36.584 1.00 25.69 146 GLN E N 1
ATOM 4244 C CA . GLN E 1 100 ? -16.257 4.981 35.164 1.00 31.25 146 GLN E CA 1
ATOM 4245 C C . GLN E 1 100 ? -17.021 3.746 34.711 1.00 35.18 146 GLN E C 1
ATOM 4246 O O . GLN E 1 100 ? -17.907 3.842 33.856 1.00 42.79 146 GLN E O 1
ATOM 4252 N N . PHE E 1 101 ? -16.703 2.579 35.276 1.00 27.18 147 PHE E N 1
ATOM 4253 C CA . PHE E 1 101 ? -17.524 1.405 35.002 1.00 31.85 147 PHE E CA 1
ATOM 4254 C C . PHE E 1 101 ? -18.940 1.591 35.530 1.00 38.66 147 PHE E C 1
ATOM 4255 O O . PHE E 1 101 ? -19.905 1.116 34.921 1.00 37.75 147 PHE E O 1
ATOM 4263 N N . CYS E 1 102 ? -19.087 2.255 36.678 1.00 31.92 148 CYS E N 1
ATOM 4264 C CA . CYS E 1 102 ? -20.429 2.567 37.158 1.00 35.43 148 CYS E CA 1
ATOM 4265 C C . CYS E 1 102 ? -21.175 3.465 36.170 1.00 31.98 148 CYS E C 1
ATOM 4266 O O . CYS E 1 102 ? -22.374 3.274 35.911 1.00 33.92 148 CYS E O 1
ATOM 4269 N N . GLN E 1 103 ? -20.476 4.446 35.597 1.00 39.80 149 GLN E N 1
ATOM 4270 C CA . GLN E 1 103 ? -21.083 5.268 34.549 1.00 39.76 149 GLN E CA 1
ATOM 4271 C C . GLN E 1 103 ? -21.479 4.421 33.344 1.00 36.28 149 GLN E C 1
ATOM 4272 O O . GLN E 1 103 ? -22.553 4.615 32.755 1.00 39.94 149 GLN E O 1
ATOM 4278 N N . TYR E 1 104 ? -20.608 3.487 32.955 1.00 32.78 150 TYR E N 1
ATOM 4279 C CA . TYR E 1 104 ? -20.912 2.564 31.866 1.00 31.78 150 TYR E CA 1
ATOM 4280 C C . TYR E 1 104 ? -22.173 1.762 32.160 1.00 35.94 150 TYR E C 1
ATOM 4281 O O . TYR E 1 104 ? -22.988 1.522 31.263 1.00 46.71 150 TYR E O 1
ATOM 4290 N N . LEU E 1 105 ? -22.327 1.305 33.405 1.00 38.31 151 LEU E N 1
ATOM 4291 C CA . LEU E 1 105 ? -23.561 0.634 33.799 1.00 39.57 151 LEU E CA 1
ATOM 4292 C C . LEU E 1 105 ? -24.760 1.547 33.600 1.00 41.03 151 LEU E C 1
ATOM 4293 O O . LEU E 1 105 ? -25.802 1.117 33.089 1.00 36.63 151 LEU E O 1
ATOM 4298 N N . ILE E 1 106 ? -24.635 2.813 34.002 1.00 39.35 152 ILE E N 1
ATOM 4299 C CA . ILE E 1 106 ? -25.749 3.741 33.811 1.00 40.03 152 ILE E CA 1
ATOM 4300 C C . ILE E 1 106 ? -26.111 3.833 32.333 1.00 53.52 152 ILE E C 1
ATOM 4301 O O . ILE E 1 106 ? -27.290 3.927 31.968 1.00 45.50 152 ILE E O 1
ATOM 4306 N N . LYS E 1 107 ? -25.103 3.791 31.459 1.00 44.50 153 LYS E N 1
ATOM 4307 C CA . LYS E 1 107 ? -25.375 3.939 30.032 1.00 42.22 153 LYS E CA 1
ATOM 4308 C C . LYS E 1 107 ? -25.937 2.665 29.398 1.00 47.77 153 LYS E C 1
ATOM 4309 O O . LYS E 1 107 ? -26.759 2.751 28.480 1.00 56.04 153 LYS E O 1
ATOM 4315 N N . HIS E 1 108 ? -25.526 1.482 29.859 1.00 42.74 154 HIS E N 1
ATOM 4316 C CA . HIS E 1 108 ? -25.792 0.251 29.126 1.00 37.98 154 HIS E CA 1
ATOM 4317 C C . HIS E 1 108 ? -26.647 -0.781 29.854 1.00 44.10 154 HIS E C 1
ATOM 4318 O O . HIS E 1 108 ? -27.192 -1.667 29.190 1.00 52.25 154 HIS E O 1
ATOM 4325 N N . LYS E 1 109 ? -26.780 -0.708 31.181 1.00 47.63 155 LYS E N 1
ATOM 4326 C CA . LYS E 1 109 ? -27.403 -1.784 31.947 1.00 33.76 155 LYS E CA 1
ATOM 4327 C C . LYS E 1 109 ? -28.559 -1.297 32.814 1.00 40.32 155 LYS E C 1
ATOM 4328 O O . LYS E 1 109 ? -28.938 -1.990 33.762 1.00 44.68 155 LYS E O 1
ATOM 4334 N N . SER E 1 110 ? -29.141 -0.139 32.509 1.00 36.75 156 SER E N 1
ATOM 4335 C CA . SER E 1 110 ? -30.035 0.516 33.459 1.00 40.42 156 SER E CA 1
ATOM 4336 C C . SER E 1 110 ? -31.455 -0.042 33.468 1.00 45.01 156 SER E C 1
ATOM 4337 O O . SER E 1 110 ? -32.290 0.469 34.222 1.00 53.26 156 SER E O 1
ATOM 4340 N N . ASN E 1 111 ? -31.765 -1.060 32.673 1.00 46.37 157 ASN E N 1
ATOM 4341 C CA . ASN E 1 111 ? -33.128 -1.576 32.637 1.00 55.45 157 ASN E CA 1
ATOM 4342 C C . ASN E 1 111 ? -33.360 -2.722 33.615 1.00 53.64 157 ASN E C 1
ATOM 4343 O O . ASN E 1 111 ? -34.495 -3.198 33.729 1.00 59.97 157 ASN E O 1
ATOM 4348 N N . ASN E 1 112 ? -32.323 -3.176 34.312 1.00 40.27 158 ASN E N 1
ATOM 4349 C CA . ASN E 1 112 ? -32.446 -4.144 35.395 1.00 47.37 158 ASN E CA 1
ATOM 4350 C C . ASN E 1 112 ? -32.211 -3.412 36.715 1.00 50.93 158 ASN E C 1
ATOM 4351 O O . ASN E 1 112 ? -31.068 -3.092 37.056 1.00 49.49 158 ASN E O 1
ATOM 4356 N N . VAL E 1 113 ? -33.285 -3.160 37.466 1.00 49.73 159 VAL E N 1
ATOM 4357 C CA . VAL E 1 113 ? -33.215 -2.334 38.665 1.00 49.07 159 VAL E CA 1
ATOM 4358 C C . VAL E 1 113 ? -33.745 -3.112 39.865 1.00 47.72 159 VAL E C 1
ATOM 4359 O O . VAL E 1 113 ? -34.443 -4.121 39.732 1.00 43.37 159 VAL E O 1
ATOM 4363 N N . ILE E 1 114 ? -33.403 -2.617 41.054 1.00 49.83 160 ILE E N 1
ATOM 4364 C CA . ILE E 1 114 ? -33.812 -3.221 42.320 1.00 42.21 160 ILE E CA 1
ATOM 4365 C C . ILE E 1 114 ? -34.099 -2.100 43.311 1.00 43.47 160 ILE E C 1
ATOM 4366 O O . ILE E 1 114 ? -33.350 -1.123 43.396 1.00 43.53 160 ILE E O 1
ATOM 4371 N N . THR E 1 115 ? -35.191 -2.237 44.060 1.00 45.17 161 THR E N 1
ATOM 4372 C CA . THR E 1 115 ? -35.673 -1.182 44.943 1.00 44.37 161 THR E CA 1
ATOM 4373 C C . THR E 1 115 ? -35.717 -1.685 46.380 1.00 56.98 161 THR E C 1
ATOM 4374 O O . THR E 1 115 ? -36.203 -2.793 46.641 1.00 56.91 161 THR E O 1
ATOM 4378 N N . CYS E 1 116 ? -35.204 -0.868 47.304 1.00 51.60 162 CYS E N 1
ATOM 4379 C CA . CYS E 1 116 ? -35.303 -1.159 48.730 1.00 52.59 162 CYS E CA 1
ATOM 4380 C C . CYS E 1 116 ? -36.760 -1.364 49.135 1.00 44.92 162 CYS E C 1
ATOM 4381 O O . CYS E 1 116 ? -37.680 -0.780 48.556 1.00 51.95 162 CYS E O 1
ATOM 4384 N N . GLY E 1 117 ? -36.966 -2.194 50.154 1.00 54.45 163 GLY E N 1
ATOM 4385 C CA . GLY E 1 117 ? -38.300 -2.399 50.689 1.00 49.95 163 GLY E CA 1
ATOM 4386 C C . GLY E 1 117 ? -38.925 -3.735 50.344 1.00 51.14 163 GLY E C 1
ATOM 4387 O O . GLY E 1 117 ? -38.254 -4.772 50.393 1.00 53.88 163 GLY E O 1
ATOM 4388 N N . ASN E 1 118 ? -40.228 -3.722 50.031 1.00 62.57 164 ASN E N 1
ATOM 4389 C CA . ASN E 1 118 ? -40.949 -4.968 49.772 1.00 72.67 164 ASN E CA 1
ATOM 4390 C C . ASN E 1 118 ? -40.510 -5.633 48.474 1.00 62.64 164 ASN E C 1
ATOM 4391 O O . ASN E 1 118 ? -40.556 -6.864 48.375 1.00 66.49 164 ASN E O 1
ATOM 4396 N N . GLU E 1 119 ? -40.085 -4.843 47.496 1.00 49.29 165 GLU E N 1
ATOM 4397 C CA . GLU E 1 119 ? -39.587 -5.448 46.240 1.00 50.57 165 GLU E CA 1
ATOM 4398 C C . GLU E 1 119 ? -38.384 -6.331 46.557 1.00 58.07 165 GLU E C 1
ATOM 4399 O O . GLU E 1 119 ? -38.390 -7.493 46.153 1.00 72.05 165 GLU E O 1
ATOM 4405 N N . MET E 1 120 ? -37.401 -5.791 47.268 1.00 57.85 166 MET E N 1
ATOM 4406 C CA . MET E 1 120 ? -36.164 -6.554 47.572 1.00 57.32 166 MET E CA 1
ATOM 4407 C C . MET E 1 120 ? -36.527 -7.775 48.420 1.00 54.19 166 MET E C 1
ATOM 4408 O O . MET E 1 120 ? -35.947 -8.837 48.190 1.00 60.08 166 MET E O 1
ATOM 4413 N N . LEU E 1 121 ? -37.474 -7.627 49.341 1.00 60.50 167 LEU E N 1
ATOM 4414 C CA . LEU E 1 121 ? -37.928 -8.778 50.163 1.00 59.83 167 LEU E CA 1
ATOM 4415 C C . LEU E 1 121 ? -38.511 -9.862 49.252 1.00 59.50 167 LEU E C 1
ATOM 4416 O O . LEU E 1 121 ? -38.084 -11.015 49.384 1.00 58.61 167 LEU E O 1
ATOM 4421 N N . ASN E 1 122 ? -39.432 -9.512 48.352 1.00 55.84 168 ASN E N 1
ATOM 4422 C CA . ASN E 1 122 ? -39.911 -10.535 47.425 1.00 61.78 168 ASN E CA 1
ATOM 4423 C C . ASN E 1 122 ? -38.762 -11.168 46.648 1.00 68.97 168 ASN E C 1
ATOM 4424 O O . ASN E 1 122 ? -38.731 -12.389 46.450 1.00 68.20 168 ASN E O 1
ATOM 4429 N N . GLU E 1 123 ? -37.804 -10.350 46.204 1.00 70.64 169 GLU E N 1
ATOM 4430 C CA . GLU E 1 123 ? -36.819 -10.823 45.236 1.00 55.80 169 GLU E CA 1
ATOM 4431 C C . GLU E 1 123 ? -35.665 -11.562 45.902 1.00 67.02 169 GLU E C 1
ATOM 4432 O O . GLU E 1 123 ? -35.144 -12.532 45.341 1.00 70.38 169 GLU E O 1
ATOM 4438 N N . LEU E 1 124 ? -35.262 -11.136 47.099 1.00 59.47 170 LEU E N 1
ATOM 4439 C CA . LEU E 1 124 ? -34.058 -11.648 47.733 1.00 55.09 170 LEU E CA 1
ATOM 4440 C C . LEU E 1 124 ? -34.263 -12.152 49.156 1.00 63.05 170 LEU E C 1
ATOM 4441 O O . LEU E 1 124 ? -33.334 -12.748 49.714 1.00 52.93 170 LEU E O 1
ATOM 4446 N N . GLY E 1 125 ? -35.422 -11.925 49.765 1.00 58.72 171 GLY E N 1
ATOM 4447 C CA . GLY E 1 125 ? -35.667 -12.376 51.118 1.00 67.03 171 GLY E CA 1
ATOM 4448 C C . GLY E 1 125 ? -35.218 -11.425 52.202 1.00 63.40 171 GLY E C 1
ATOM 4449 O O . GLY E 1 125 ? -35.158 -11.826 53.372 1.00 60.20 171 GLY E O 1
ATOM 4450 N N . TYR E 1 126 ? -34.899 -10.181 51.857 1.00 55.25 172 TYR E N 1
ATOM 4451 C CA . TYR E 1 126 ? -34.630 -9.153 52.848 1.00 56.46 172 TYR E CA 1
ATOM 4452 C C . TYR E 1 126 ? -34.994 -7.800 52.265 1.00 60.84 172 TYR E C 1
ATOM 4453 O O . TYR E 1 126 ? -34.987 -7.609 51.047 1.00 63.98 172 TYR E O 1
ATOM 4462 N N . SER E 1 127 ? -35.331 -6.869 53.150 1.00 55.26 173 SER E N 1
ATOM 4463 C CA . SER E 1 127 ? -35.792 -5.554 52.736 1.00 57.40 173 SER E CA 1
ATOM 4464 C C . SER E 1 127 ? -34.647 -4.579 52.515 1.00 51.26 173 SER E C 1
ATOM 4465 O O . SER E 1 127 ? -34.832 -3.568 51.826 1.00 49.38 173 SER E O 1
ATOM 4468 N N . GLY E 1 128 ? -33.483 -4.847 53.095 1.00 49.42 174 GLY E N 1
ATOM 4469 C CA . GLY E 1 128 ? -32.334 -3.989 52.969 1.00 41.45 174 GLY E CA 1
ATOM 4470 C C . GLY E 1 128 ? -32.127 -3.044 54.134 1.00 47.63 174 GLY E C 1
ATOM 4471 O O . GLY E 1 128 ? -31.035 -2.480 54.266 1.00 48.31 174 GLY E O 1
ATOM 4472 N N . TYR E 1 129 ? -33.138 -2.863 54.985 1.00 44.66 175 TYR E N 1
ATOM 4473 C CA . TYR E 1 129 ? -33.116 -1.784 55.963 1.00 53.76 175 TYR E CA 1
ATOM 4474 C C . TYR E 1 129 ? -32.646 -2.214 57.343 1.00 59.34 175 TYR E C 1
ATOM 4475 O O . TYR E 1 129 ? -32.309 -1.349 58.160 1.00 62.05 175 TYR E O 1
ATOM 4484 N N . PHE E 1 130 ? -32.593 -3.509 57.622 1.00 46.86 176 PHE E N 1
ATOM 4485 C CA . PHE E 1 130 ? -32.215 -3.981 58.944 1.00 56.50 176 PHE E CA 1
ATOM 4486 C C . PHE E 1 130 ? -31.008 -4.907 58.877 1.00 61.62 176 PHE E C 1
ATOM 4487 O O . PHE E 1 130 ? -30.884 -5.848 59.662 1.00 67.65 176 PHE E O 1
ATOM 4495 N N . MET E 1 131 ? -30.114 -4.640 57.929 1.00 55.75 177 MET E N 1
ATOM 4496 C CA . MET E 1 131 ? -28.846 -5.341 57.831 1.00 61.10 177 MET E CA 1
ATOM 4497 C C . MET E 1 131 ? -27.754 -4.328 57.535 1.00 57.66 177 MET E C 1
ATOM 4498 O O . MET E 1 131 ? -27.911 -3.481 56.652 1.00 66.40 177 MET E O 1
ATOM 4503 N N . SER E 1 132 ? -26.660 -4.408 58.285 1.00 68.00 178 SER E N 1
ATOM 4504 C CA . SER E 1 132 ? -25.520 -3.533 58.093 1.00 65.77 178 SER E CA 1
ATOM 4505 C C . SER E 1 132 ? -24.268 -4.377 57.897 1.00 64.41 178 SER E C 1
ATOM 4506 O O . SER E 1 132 ? -24.097 -5.402 58.568 1.00 69.95 178 SER E O 1
ATOM 4509 N N . PRO E 1 133 ? -23.392 -3.993 56.960 1.00 62.26 179 PRO E N 1
ATOM 4510 C CA . PRO E 1 133 ? -23.616 -2.841 56.086 1.00 59.37 179 PRO E CA 1
ATOM 4511 C C . PRO E 1 133 ? -24.478 -3.190 54.879 1.00 62.11 179 PRO E C 1
ATOM 4512 O O . PRO E 1 133 ? -24.418 -4.311 54.373 1.00 66.11 179 PRO E O 1
ATOM 4516 N N . HIS E 1 134 ? -25.277 -2.229 54.428 1.00 60.03 180 HIS E N 1
ATOM 4517 C CA . HIS E 1 134 ? -26.087 -2.399 53.232 1.00 50.14 180 HIS E CA 1
ATOM 4518 C C . HIS E 1 134 ? -26.466 -1.021 52.723 1.00 45.70 180 HIS E C 1
ATOM 4519 O O . HIS E 1 134 ? -26.775 -0.128 53.516 1.00 47.95 180 HIS E O 1
ATOM 4526 N N . TRP E 1 135 ? -26.419 -0.854 51.402 1.00 42.94 181 TRP E N 1
ATOM 4527 C CA . TRP E 1 135 ? -26.580 0.476 50.822 1.00 44.31 181 TRP E CA 1
ATOM 4528 C C . TRP E 1 135 ? -27.905 1.127 51.227 1.00 37.50 181 TRP E C 1
ATOM 4529 O O . TRP E 1 135 ? -27.951 2.338 51.458 1.00 47.44 181 TRP E O 1
ATOM 4540 N N . CYS E 1 136 ? -28.988 0.350 51.331 1.00 36.78 182 CYS E N 1
ATOM 4541 C CA . CYS E 1 136 ? -30.254 0.926 51.786 1.00 46.38 182 CYS E CA 1
ATOM 4542 C C . CYS E 1 136 ? -30.113 1.470 53.208 1.00 52.09 182 CYS E C 1
ATOM 4543 O O . CYS E 1 136 ? -30.465 2.625 53.493 1.00 53.78 182 CYS E O 1
ATOM 4546 N N . SER E 1 137 ? -29.559 0.652 54.108 1.00 58.45 183 SER E N 1
ATOM 4547 C CA . SER E 1 137 ? -29.366 1.068 55.493 1.00 43.55 183 SER E CA 1
ATOM 4548 C C . SER E 1 137 ? -28.411 2.250 55.590 1.00 50.60 183 SER E C 1
ATOM 4549 O O . SER E 1 137 ? -28.636 3.177 56.377 1.00 49.21 183 SER E O 1
ATOM 4552 N N . ASP E 1 138 ? -27.348 2.246 54.781 1.00 44.93 184 ASP E N 1
ATOM 4553 C CA . ASP E 1 138 ? -26.379 3.336 54.829 1.00 52.62 184 ASP E CA 1
ATOM 4554 C C . ASP E 1 138 ? -26.991 4.640 54.335 1.00 56.21 184 ASP E C 1
ATOM 4555 O O . ASP E 1 138 ? -26.710 5.712 54.883 1.00 63.38 184 ASP E O 1
ATOM 4560 N N . LEU E 1 139 ? -27.839 4.572 53.316 1.00 55.63 185 LEU E N 1
ATOM 4561 C CA . LEU E 1 139 ? -28.516 5.797 52.819 1.00 58.31 185 LEU E CA 1
ATOM 4562 C C . LEU E 1 139 ? -29.474 6.334 53.889 1.00 64.81 185 LEU E C 1
ATOM 4563 O O . LEU E 1 139 ? -29.601 7.561 53.991 1.00 70.83 185 LEU E O 1
ATOM 4568 N N . SER E 1 140 ? -30.116 5.448 54.649 1.00 61.89 186 SER E N 1
ATOM 4569 C CA . SER E 1 140 ? -31.073 5.866 55.702 1.00 63.58 186 SER E CA 1
ATOM 4570 C C . SER E 1 140 ? -30.324 6.660 56.770 1.00 73.21 186 SER E C 1
ATOM 4571 O O . SER E 1 140 ? -30.952 7.488 57.441 1.00 71.76 186 SER E O 1
ATOM 4574 N N . ASN E 1 141 ? -29.024 6.407 56.905 1.00 71.12 187 ASN E N 1
ATOM 4575 C CA . ASN E 1 141 ? -28.217 7.083 57.950 1.00 70.88 187 ASN E CA 1
ATOM 4576 C C . ASN E 1 141 ? -27.335 8.159 57.308 1.00 70.67 187 ASN E C 1
ATOM 4577 O O . ASN E 1 141 ? -27.746 8.696 56.266 1.00 79.35 187 ASN E O 1
ATOM 4582 N N . PRO F 2 26 ? -26.126 -10.608 51.699 1.00 54.43 53 PRO F N 1
ATOM 4583 C CA . PRO F 2 26 ? -26.021 -9.754 50.510 1.00 59.42 53 PRO F CA 1
ATOM 4584 C C . PRO F 2 26 ? -25.937 -10.622 49.246 1.00 59.30 53 PRO F C 1
ATOM 4585 O O . PRO F 2 26 ? -24.874 -11.134 48.980 1.00 56.90 53 PRO F O 1
ATOM 4589 N N . ALA F 2 27 ? -27.039 -10.747 48.502 1.00 49.30 54 ALA F N 1
ATOM 4590 C CA . ALA F 2 27 ? -27.099 -11.623 47.308 1.00 44.79 54 ALA F CA 1
ATOM 4591 C C . ALA F 2 27 ? -26.186 -11.136 46.181 1.00 51.83 54 ALA F C 1
ATOM 4592 O O . ALA F 2 27 ? -26.248 -9.954 45.843 1.00 51.46 54 ALA F O 1
ATOM 4594 N N . LEU F 2 28 ? -25.401 -12.046 45.602 1.00 50.86 55 LEU F N 1
ATOM 4595 C CA . LEU F 2 28 ? -24.464 -11.699 44.503 1.00 54.23 55 LEU F CA 1
ATOM 4596 C C . LEU F 2 28 ? -24.583 -12.725 43.373 1.00 51.57 55 LEU F C 1
ATOM 4597 O O . LEU F 2 28 ? -24.278 -13.895 43.618 1.00 56.02 55 LEU F O 1
ATOM 4602 N N . ASP F 2 29 ? -24.989 -12.299 42.179 1.00 52.75 56 ASP F N 1
ATOM 4603 C CA . ASP F 2 29 ? -25.056 -13.199 41.003 1.00 43.61 56 ASP F CA 1
ATOM 4604 C C . ASP F 2 29 ? -23.689 -13.180 40.320 1.00 48.37 56 ASP F C 1
ATOM 4605 O O . ASP F 2 29 ? -23.427 -12.245 39.566 1.00 55.29 56 ASP F O 1
ATOM 4610 N N . ARG F 2 30 ? -22.854 -14.178 40.591 1.00 54.49 57 ARG F N 1
ATOM 4611 C CA . ARG F 2 30 ? -21.488 -14.223 40.010 1.00 54.07 57 ARG F CA 1
ATOM 4612 C C . ARG F 2 30 ? -21.585 -14.598 38.532 1.00 59.07 57 ARG F C 1
ATOM 4613 O O . ARG F 2 30 ? -20.567 -14.512 37.836 1.00 57.68 57 ARG F O 1
ATOM 4621 N N . ARG F 2 31 ? -22.771 -14.991 38.076 1.00 53.44 58 ARG F N 1
ATOM 4622 C CA . ARG F 2 31 ? -22.928 -15.241 36.649 1.00 53.44 58 ARG F CA 1
ATOM 4623 C C . ARG F 2 31 ? -22.643 -13.984 35.837 1.00 66.38 58 ARG F C 1
ATOM 4624 O O . ARG F 2 31 ? -22.152 -14.071 34.705 1.00 56.94 58 ARG F O 1
ATOM 4632 N N . VAL F 2 32 ? -22.950 -12.816 36.398 1.00 65.12 59 VAL F N 1
ATOM 4633 C CA . VAL F 2 32 ? -22.683 -11.531 35.756 1.00 47.43 59 VAL F CA 1
ATOM 4634 C C . VAL F 2 32 ? -21.240 -11.112 36.026 1.00 56.77 59 VAL F C 1
ATOM 4635 O O . VAL F 2 32 ? -20.829 -10.966 37.182 1.00 52.89 59 VAL F O 1
ATOM 4639 N N . GLN F 2 33 ? -20.476 -10.903 34.954 1.00 52.62 60 GLN F N 1
ATOM 4640 C CA . GLN F 2 33 ? -19.052 -10.610 35.054 1.00 54.89 60 GLN F CA 1
ATOM 4641 C C . GLN F 2 33 ? -18.801 -9.158 35.455 1.00 52.76 60 GLN F C 1
ATOM 4642 O O . GLN F 2 33 ? -19.538 -8.253 35.052 1.00 47.00 60 GLN F O 1
ATOM 4648 N N . ASP F 2 34 ? -17.740 -8.940 36.240 1.00 43.69 61 ASP F N 1
ATOM 4649 C CA . ASP F 2 34 ? -17.281 -7.594 36.576 1.00 44.02 61 ASP F CA 1
ATOM 4650 C C . ASP F 2 34 ? -15.784 -7.648 36.845 1.00 47.32 61 ASP F C 1
ATOM 4651 O O . ASP F 2 34 ? -15.348 -8.279 37.812 1.00 45.88 61 ASP F O 1
ATOM 4656 N N . VAL F 2 35 ? -15.010 -6.963 35.998 1.00 42.86 62 VAL F N 1
ATOM 4657 C CA . VAL F 2 35 ? -13.553 -6.974 36.101 1.00 42.61 62 VAL F CA 1
ATOM 4658 C C . VAL F 2 35 ? -13.089 -6.460 37.458 1.00 51.38 62 VAL F C 1
ATOM 4659 O O . VAL F 2 35 ? -12.048 -6.888 37.976 1.00 46.53 62 VAL F O 1
ATOM 4663 N N . ASN F 2 36 ? -13.857 -5.558 38.067 1.00 43.47 63 ASN F N 1
ATOM 4664 C CA . ASN F 2 36 ? -13.475 -4.953 39.335 1.00 37.93 63 ASN F CA 1
ATOM 4665 C C . ASN F 2 36 ? -13.503 -5.927 40.500 1.00 43.70 63 ASN F C 1
ATOM 4666 O O . ASN F 2 36 ? -12.973 -5.597 41.567 1.00 42.27 63 ASN F O 1
ATOM 4671 N N . ASP F 2 37 ? -14.104 -7.106 40.326 1.00 45.63 64 ASP F N 1
ATOM 4672 C CA . ASP F 2 37 ? -14.166 -8.073 41.415 1.00 41.54 64 ASP F CA 1
ATOM 4673 C C . ASP F 2 37 ? -12.771 -8.500 41.848 1.00 38.90 64 ASP F C 1
ATOM 4674 O O . ASP F 2 37 ? -12.467 -8.551 43.045 1.00 47.14 64 ASP F O 1
ATOM 4679 N N . THR F 2 38 ? -11.907 -8.808 40.883 1.00 49.25 65 THR F N 1
ATOM 4680 C CA . THR F 2 38 ? -10.621 -9.436 41.161 1.00 58.31 65 THR F CA 1
ATOM 4681 C C . THR F 2 38 ? -9.433 -8.478 41.183 1.00 53.23 65 THR F C 1
ATOM 4682 O O . THR F 2 38 ? -8.496 -8.705 41.956 1.00 60.29 65 THR F O 1
ATOM 4686 N N . ILE F 2 39 ? -9.421 -7.436 40.351 1.00 52.81 66 ILE F N 1
ATOM 4687 C CA . ILE F 2 39 ? -8.268 -6.537 40.291 1.00 49.56 66 ILE F CA 1
ATOM 4688 C C . ILE F 2 39 ? -8.201 -5.734 41.590 1.00 48.49 66 ILE F C 1
ATOM 4689 O O . ILE F 2 39 ? -9.039 -4.862 41.835 1.00 51.81 66 ILE F O 1
ATOM 4694 N N . SER F 2 40 ? -7.180 -6.002 42.409 1.00 38.08 67 SER F N 1
ATOM 4695 C CA . SER F 2 40 ? -7.023 -5.338 43.698 1.00 44.42 67 SER F CA 1
ATOM 4696 C C . SER F 2 40 ? -6.019 -4.192 43.677 1.00 42.18 67 SER F C 1
ATOM 4697 O O . SER F 2 40 ? -6.068 -3.331 44.562 1.00 46.20 67 SER F O 1
ATOM 4700 N N . ASP F 2 41 ? -5.115 -4.153 42.703 1.00 45.54 68 ASP F N 1
ATOM 4701 C CA . ASP F 2 41 ? -4.194 -3.031 42.558 1.00 41.10 68 ASP F CA 1
ATOM 4702 C C . ASP F 2 41 ? -4.876 -2.006 41.661 1.00 43.33 68 ASP F C 1
ATOM 4703 O O . ASP F 2 41 ? -5.143 -2.277 40.485 1.00 38.79 68 ASP F O 1
ATOM 4708 N N . VAL F 2 42 ? -5.158 -0.827 42.221 1.00 35.21 69 VAL F N 1
ATOM 4709 C CA . VAL F 2 42 ? -5.962 0.164 41.520 1.00 38.61 69 VAL F CA 1
ATOM 4710 C C . VAL F 2 42 ? -5.248 0.676 40.278 1.00 36.32 69 VAL F C 1
ATOM 4711 O O . VAL F 2 42 ? -5.898 1.080 39.308 1.00 38.85 69 VAL F O 1
ATOM 4715 N N . LYS F 2 43 ? -3.920 0.620 40.261 1.00 35.88 70 LYS F N 1
ATOM 4716 C CA . LYS F 2 43 ? -3.160 1.095 39.117 1.00 43.48 70 LYS F CA 1
ATOM 4717 C C . LYS F 2 43 ? -3.200 0.118 37.952 1.00 40.05 70 LYS F C 1
ATOM 4718 O O . LYS F 2 43 ? -2.755 0.463 36.851 1.00 37.06 70 LYS F O 1
ATOM 4724 N N . GLN F 2 44 ? -3.724 -1.085 38.169 1.00 41.28 71 GLN F N 1
ATOM 4725 C CA . GLN F 2 44 ? -3.871 -2.062 37.102 1.00 45.32 71 GLN F CA 1
ATOM 4726 C C . GLN F 2 44 ? -5.174 -1.895 36.342 1.00 31.81 71 GLN F C 1
ATOM 4727 O O . GLN F 2 44 ? -5.337 -2.498 35.279 1.00 39.90 71 GLN F O 1
ATOM 4733 N N . LYS F 2 45 ? -6.073 -1.048 36.820 1.00 31.58 72 LYS F N 1
ATOM 4734 C CA . LYS F 2 45 ? -7.361 -0.869 36.169 1.00 30.25 72 LYS F CA 1
ATOM 4735 C C . LYS F 2 45 ? -7.242 0.149 35.046 1.00 30.23 72 LYS F C 1
ATOM 4736 O O . LYS F 2 45 ? -6.556 1.165 35.181 1.00 37.00 72 LYS F O 1
ATOM 4742 N N . TRP F 2 46 ? -7.870 -0.153 33.916 1.00 33.60 73 TRP F N 1
ATOM 4743 C CA . TRP F 2 46 ? -7.980 0.834 32.853 1.00 38.51 73 TRP F CA 1
ATOM 4744 C C . TRP F 2 46 ? -8.920 1.951 33.289 1.00 35.09 73 TRP F C 1
ATOM 4745 O O . TRP F 2 46 ? -10.019 1.693 33.789 1.00 28.53 73 TRP F O 1
ATOM 4756 N N . ARG F 2 47 ? -8.491 3.194 33.098 1.00 37.05 74 ARG F N 1
ATOM 4757 C CA . ARG F 2 47 ? -9.376 4.332 33.289 1.00 38.86 74 ARG F CA 1
ATOM 4758 C C . ARG F 2 47 ? -9.122 5.342 32.177 1.00 34.56 74 ARG F C 1
ATOM 4759 O O . ARG F 2 47 ? -8.030 5.408 31.609 1.00 32.12 74 ARG F O 1
ATOM 4767 N N . CYS F 2 48 ? -10.156 6.098 31.837 1.00 36.94 75 CYS F N 1
ATOM 4768 C CA . CYS F 2 48 ? -10.049 7.093 30.781 1.00 37.75 75 CYS F CA 1
ATOM 4769 C C . CYS F 2 48 ? -9.610 8.430 31.357 1.00 38.51 75 CYS F C 1
ATOM 4770 O O . CYS F 2 48 ? -10.156 8.893 32.364 1.00 37.23 75 CYS F O 1
ATOM 4773 N N . VAL F 2 49 ? -8.607 9.037 30.720 1.00 31.47 76 VAL F N 1
ATOM 4774 C CA . VAL F 2 49 ? -8.066 10.319 31.150 1.00 40.31 76 VAL F CA 1
ATOM 4775 C C . VAL F 2 49 ? -7.886 11.223 29.938 1.00 35.89 76 VAL F C 1
ATOM 4776 O O . VAL F 2 49 ? -7.710 10.768 28.804 1.00 30.34 76 VAL F O 1
ATOM 4780 N N . VAL F 2 50 ? -7.887 12.526 30.204 1.00 42.64 77 VAL F N 1
ATOM 4781 C CA . VAL F 2 50 ? -7.565 13.486 29.163 1.00 41.36 77 VAL F CA 1
ATOM 4782 C C . VAL F 2 50 ? -6.100 13.323 28.793 1.00 37.26 77 VAL F C 1
ATOM 4783 O O . VAL F 2 50 ? -5.219 13.327 29.662 1.00 35.76 77 VAL F O 1
ATOM 4787 N N . TYR F 2 51 ? -5.840 13.125 27.514 1.00 38.67 78 TYR F N 1
ATOM 4788 C CA . TYR F 2 51 ? -4.474 13.195 27.024 1.00 44.07 78 TYR F CA 1
ATOM 4789 C C . TYR F 2 51 ? -4.302 14.655 26.636 1.00 46.06 78 TYR F C 1
ATOM 4790 O O . TYR F 2 51 ? -4.765 15.064 25.561 1.00 41.74 78 TYR F O 1
ATOM 4799 N N . PRO F 2 52 ? -3.649 15.475 27.508 1.00 48.15 79 PRO F N 1
ATOM 4800 C CA . PRO F 2 52 ? -3.603 16.932 27.313 1.00 46.94 79 PRO F CA 1
ATOM 4801 C C . PRO F 2 52 ? -3.308 17.342 25.881 1.00 54.45 79 PRO F C 1
ATOM 4802 O O . PRO F 2 52 ? -3.717 18.419 25.455 1.00 64.07 79 PRO F O 1
ATOM 4806 N N . GLY F 2 53 ? -2.651 16.482 25.112 1.00 49.29 80 GLY F N 1
ATOM 4807 C CA . GLY F 2 53 ? -2.350 16.777 23.724 1.00 72.46 80 GLY F CA 1
ATOM 4808 C C . GLY F 2 53 ? -3.469 16.441 22.749 1.00 70.47 80 GLY F C 1
ATOM 4809 O O . GLY F 2 53 ? -3.822 17.243 21.877 1.00 72.30 80 GLY F O 1
ATOM 4810 N N . ASN F 2 54 ? -4.061 15.247 22.896 1.00 72.95 81 ASN F N 1
ATOM 4811 C CA . ASN F 2 54 ? -4.953 14.704 21.883 1.00 62.64 81 ASN F CA 1
ATOM 4812 C C . ASN F 2 54 ? -6.132 13.939 22.497 1.00 61.74 81 ASN F C 1
ATOM 4813 O O . ASN F 2 54 ? -6.153 12.710 22.463 1.00 62.79 81 ASN F O 1
ATOM 4818 N N . GLY F 2 55 ? -7.114 14.655 23.029 1.00 61.33 82 GLY F N 1
ATOM 4819 C CA . GLY F 2 55 ? -8.376 14.013 23.361 1.00 54.06 82 GLY F CA 1
ATOM 4820 C C . GLY F 2 55 ? -8.294 13.203 24.630 1.00 48.28 82 GLY F C 1
ATOM 4821 O O . GLY F 2 55 ? -7.813 13.683 25.658 1.00 48.93 82 GLY F O 1
ATOM 4822 N N . PHE F 2 56 ? -8.769 11.963 24.564 1.00 44.11 83 PHE F N 1
ATOM 4823 C CA . PHE F 2 56 ? -8.879 11.091 25.724 1.00 42.72 83 PHE F CA 1
ATOM 4824 C C . PHE F 2 56 ? -8.246 9.748 25.399 1.00 47.30 83 PHE F C 1
ATOM 4825 O O . PHE F 2 56 ? -8.327 9.274 24.261 1.00 50.24 83 PHE F O 1
ATOM 4833 N N . VAL F 2 57 ? -7.622 9.135 26.408 1.00 36.20 84 VAL F N 1
ATOM 4834 C CA . VAL F 2 57 ? -6.957 7.849 26.248 1.00 36.27 84 VAL F CA 1
ATOM 4835 C C . VAL F 2 57 ? -7.285 6.938 27.426 1.00 39.54 84 VAL F C 1
ATOM 4836 O O . VAL F 2 57 ? -7.684 7.386 28.506 1.00 33.70 84 VAL F O 1
ATOM 4840 N N . SER F 2 58 ? -7.114 5.636 27.194 1.00 38.95 85 SER F N 1
ATOM 4841 C CA . SER F 2 58 ? -7.353 4.600 28.192 1.00 33.08 85 SER F CA 1
ATOM 4842 C C . SER F 2 58 ? -6.018 4.155 28.786 1.00 37.00 85 SER F C 1
ATOM 4843 O O . SER F 2 58 ? -5.176 3.588 28.079 1.00 33.80 85 SER F O 1
ATOM 4846 N N . ALA F 2 59 ? -5.830 4.404 30.080 1.00 31.21 86 ALA F N 1
ATOM 4847 C CA . ALA F 2 59 ? -4.534 4.265 30.724 1.00 32.81 86 ALA F CA 1
ATOM 4848 C C . ALA F 2 59 ? -4.594 3.320 31.919 1.00 32.67 86 ALA F C 1
ATOM 4849 O O . ALA F 2 59 ? -5.626 3.190 32.587 1.00 37.31 86 ALA F O 1
ATOM 4851 N N . SER F 2 60 ? -3.468 2.653 32.169 1.00 36.09 87 SER F N 1
ATOM 4852 C CA . SER F 2 60 ? -3.228 1.894 33.391 1.00 34.97 87 SER F CA 1
ATOM 4853 C C . SER F 2 60 ? -1.721 1.842 33.617 1.00 37.67 87 SER F C 1
ATOM 4854 O O . SER F 2 60 ? -0.943 2.433 32.860 1.00 40.94 87 SER F O 1
ATOM 4857 N N . ILE F 2 61 ? -1.302 1.093 34.642 1.00 36.30 88 ILE F N 1
ATOM 4858 C CA . ILE F 2 61 ? 0.123 0.972 34.939 1.00 35.73 88 ILE F CA 1
ATOM 4859 C C . ILE F 2 61 ? 0.888 0.320 33.792 1.00 37.65 88 ILE F C 1
ATOM 4860 O O . ILE F 2 61 ? 2.093 0.544 33.647 1.00 36.23 88 ILE F O 1
ATOM 4865 N N . PHE F 2 62 ? 0.216 -0.473 32.959 1.00 38.04 89 PHE F N 1
ATOM 4866 C CA . PHE F 2 62 ? 0.886 -1.126 31.842 1.00 42.49 89 PHE F CA 1
ATOM 4867 C C . PHE F 2 62 ? 1.079 -0.200 30.648 1.00 42.08 89 PHE F C 1
ATOM 4868 O O . PHE F 2 62 ? 1.816 -0.556 29.722 1.00 44.07 89 PHE F O 1
ATOM 4876 N N . GLY F 2 63 ? 0.453 0.974 30.651 1.00 39.52 90 GLY F N 1
ATOM 4877 C CA . GLY F 2 63 ? 0.561 1.895 29.537 1.00 37.40 90 GLY F CA 1
ATOM 4878 C C . GLY F 2 63 ? -0.780 2.346 28.995 1.00 43.12 90 GLY F C 1
ATOM 4879 O O . GLY F 2 63 ? -1.760 2.432 29.742 1.00 45.15 90 GLY F O 1
ATOM 4880 N N . PHE F 2 64 ? -0.847 2.614 27.697 1.00 43.37 91 PHE F N 1
ATOM 4881 C CA . PHE F 2 64 ? -2.070 3.069 27.056 1.00 44.37 91 PHE F CA 1
ATOM 4882 C C . PHE F 2 64 ? -2.582 2.016 26.089 1.00 39.47 91 PHE F C 1
ATOM 4883 O O . PHE F 2 64 ? -1.803 1.315 25.436 1.00 44.03 91 PHE F O 1
ATOM 4891 N N . GLN F 2 65 ? -3.904 1.932 25.982 1.00 38.31 92 GLN F N 1
ATOM 4892 C CA . GLN F 2 65 ? -4.502 1.032 25.010 1.00 48.17 92 GLN F CA 1
ATOM 4893 C C . GLN F 2 65 ? -4.193 1.534 23.609 1.00 53.15 92 GLN F C 1
ATOM 4894 O O . GLN F 2 65 ? -4.297 2.731 23.325 1.00 49.74 92 GLN F O 1
ATOM 4900 N N . ALA F 2 66 ? -3.790 0.619 22.741 1.00 60.38 93 ALA F N 1
ATOM 4901 C CA . ALA F 2 66 ? -3.177 0.985 21.479 1.00 55.30 93 ALA F CA 1
ATOM 4902 C C . ALA F 2 66 ? -3.895 0.290 20.335 1.00 64.92 93 ALA F C 1
ATOM 4903 O O . ALA F 2 66 ? -4.688 -0.635 20.522 1.00 64.89 93 ALA F O 1
ATOM 4905 N N . GLU F 2 67 ? -3.582 0.755 19.138 1.00 68.32 94 GLU F N 1
ATOM 4906 C CA . GLU F 2 67 ? -4.018 0.157 17.895 1.00 85.03 94 GLU F CA 1
ATOM 4907 C C . GLU F 2 67 ? -2.778 -0.183 17.086 1.00 86.90 94 GLU F C 1
ATOM 4908 O O . GLU F 2 67 ? -1.682 0.336 17.341 1.00 81.11 94 GLU F O 1
ATOM 4914 N N . VAL F 2 68 ? -2.948 -1.098 16.133 1.00 98.51 95 VAL F N 1
ATOM 4915 C CA . VAL F 2 68 ? -1.817 -1.505 15.315 1.00 104.58 95 VAL F CA 1
ATOM 4916 C C . VAL F 2 68 ? -1.311 -0.289 14.554 1.00 107.57 95 VAL F C 1
ATOM 4917 O O . VAL F 2 68 ? -2.069 0.380 13.840 1.00 100.98 95 VAL F O 1
ATOM 4921 N N . GLY F 2 69 ? -0.034 0.030 14.739 1.00 109.83 96 GLY F N 1
ATOM 4922 C CA . GLY F 2 69 ? 0.576 1.134 14.048 1.00 115.26 96 GLY F CA 1
ATOM 4923 C C . GLY F 2 69 ? 0.940 0.684 12.654 1.00 131.73 96 GLY F C 1
ATOM 4924 O O . GLY F 2 69 ? 1.216 -0.503 12.428 1.00 134.38 96 GLY F O 1
ATOM 4925 N N . PRO F 2 70 ? 1.131 1.658 11.752 1.00 136.55 97 PRO F N 1
ATOM 4926 C CA . PRO F 2 70 ? 1.193 1.342 10.306 1.00 131.68 97 PRO F CA 1
ATOM 4927 C C . PRO F 2 70 ? 2.068 0.162 9.913 1.00 132.89 97 PRO F C 1
ATOM 4928 O O . PRO F 2 70 ? 1.612 -0.707 9.156 1.00 127.61 97 PRO F O 1
ATOM 4932 N N . ASN F 2 71 ? 3.302 0.096 10.395 1.00 144.30 98 ASN F N 1
ATOM 4933 C CA . ASN F 2 71 ? 4.158 -1.044 10.080 1.00 142.62 98 ASN F CA 1
ATOM 4934 C C . ASN F 2 71 ? 4.178 -2.005 11.266 1.00 139.73 98 ASN F C 1
ATOM 4935 O O . ASN F 2 71 ? 5.219 -2.367 11.821 1.00 131.71 98 ASN F O 1
ATOM 4940 N N . ASN F 2 72 ? 2.961 -2.425 11.629 1.00 139.66 99 ASN F N 1
ATOM 4941 C CA . ASN F 2 72 ? 2.720 -3.372 12.720 1.00 137.60 99 ASN F CA 1
ATOM 4942 C C . ASN F 2 72 ? 3.349 -2.930 14.044 1.00 136.82 99 ASN F C 1
ATOM 4943 O O . ASN F 2 72 ? 3.833 -3.750 14.829 1.00 135.72 99 ASN F O 1
ATOM 4948 N N . THR F 2 73 ? 3.340 -1.623 14.311 1.00 131.34 100 THR F N 1
ATOM 4949 C CA . THR F 2 73 ? 3.859 -1.185 15.609 1.00 124.57 100 THR F CA 1
ATOM 4950 C C . THR F 2 73 ? 2.693 -0.889 16.541 1.00 109.48 100 THR F C 1
ATOM 4951 O O . THR F 2 73 ? 1.630 -1.501 16.417 1.00 107.54 100 THR F O 1
ATOM 4955 N N . ARG F 2 74 ? 2.875 0.030 17.486 1.00 101.53 101 ARG F N 1
ATOM 4956 C CA . ARG F 2 74 ? 1.844 0.327 18.472 1.00 99.13 101 ARG F CA 1
ATOM 4957 C C . ARG F 2 74 ? 1.618 1.832 18.493 1.00 85.53 101 ARG F C 1
ATOM 4958 O O . ARG F 2 74 ? 2.557 2.595 18.744 1.00 85.04 101 ARG F O 1
ATOM 4966 N N . SER F 2 75 ? 0.385 2.263 18.220 1.00 83.13 102 SER F N 1
ATOM 4967 C CA . SER F 2 75 ? 0.023 3.672 18.300 1.00 75.39 102 SER F CA 1
ATOM 4968 C C . SER F 2 75 ? -1.033 3.863 19.379 1.00 67.23 102 SER F C 1
ATOM 4969 O O . SER F 2 75 ? -1.942 3.044 19.513 1.00 64.97 102 SER F O 1
ATOM 4972 N N . ILE F 2 76 ? -0.935 4.964 20.131 1.00 62.83 103 ILE F N 1
ATOM 4973 C CA . ILE F 2 76 ? -1.914 5.216 21.183 1.00 55.31 103 ILE F CA 1
ATOM 4974 C C . ILE F 2 76 ? -3.296 5.410 20.581 1.00 54.94 103 ILE F C 1
ATOM 4975 O O . ILE F 2 76 ? -3.468 6.100 19.568 1.00 65.57 103 ILE F O 1
ATOM 4980 N N . ARG F 2 77 ? -4.293 4.803 21.216 1.00 54.16 104 ARG F N 1
ATOM 4981 C CA . ARG F 2 77 ? -5.680 4.966 20.804 1.00 52.28 104 ARG F CA 1
ATOM 4982 C C . ARG F 2 77 ? -6.238 6.234 21.435 1.00 47.19 104 ARG F C 1
ATOM 4983 O O . ARG F 2 77 ? -6.376 6.319 22.659 1.00 46.32 104 ARG F O 1
ATOM 4991 N N . LYS F 2 78 ? -6.536 7.227 20.607 1.00 52.17 105 LYS F N 1
ATOM 4992 C CA . LYS F 2 78 ? -7.200 8.430 21.075 1.00 58.07 105 LYS F CA 1
ATOM 4993 C C . LYS F 2 78 ? -8.696 8.327 20.832 1.00 51.03 105 LYS F C 1
ATOM 4994 O O . LYS F 2 78 ? -9.154 7.669 19.895 1.00 58.60 105 LYS F O 1
ATOM 5000 N N . PHE F 2 79 ? -9.442 8.959 21.727 1.00 39.16 106 PHE F N 1
ATOM 5001 C CA . PHE F 2 79 ? -10.913 8.976 21.612 1.00 44.11 106 PHE F CA 1
ATOM 5002 C C . PHE F 2 79 ? -11.327 10.441 21.714 1.00 47.14 106 PHE F C 1
ATOM 5003 O O . PHE F 2 79 ? -10.713 11.171 22.493 1.00 43.58 106 PHE F O 1
ATOM 5011 N N . ASN F 2 80 ? -12.329 10.851 20.948 1.00 47.26 107 ASN F N 1
ATOM 5012 C CA . ASN F 2 80 ? -12.698 12.288 20.905 1.00 54.95 107 ASN F CA 1
ATOM 5013 C C . ASN F 2 80 ? -13.453 12.679 22.170 1.00 41.64 107 ASN F C 1
ATOM 5014 O O . ASN F 2 80 ? -13.447 13.864 22.502 1.00 52.71 107 ASN F O 1
ATOM 5019 N N . THR F 2 81 ? -14.076 11.716 22.835 1.00 45.84 108 THR F N 1
ATOM 5020 C CA . THR F 2 81 ? -14.905 12.062 24.012 1.00 48.15 108 THR F CA 1
ATOM 5021 C C . THR F 2 81 ? -14.670 11.086 25.157 1.00 45.94 108 THR F C 1
ATOM 5022 O O . THR F 2 81 ? -14.273 9.952 24.878 1.00 39.75 108 THR F O 1
ATOM 5026 N N . MET F 2 82 ? -14.835 11.552 26.393 1.00 44.35 109 MET F N 1
ATOM 5027 C CA . MET F 2 82 ? -14.799 10.644 27.534 1.00 52.07 109 MET F CA 1
ATOM 5028 C C . MET F 2 82 ? -15.754 9.468 27.339 1.00 43.60 109 MET F C 1
ATOM 5029 O O . MET F 2 82 ? -15.415 8.320 27.653 1.00 48.23 109 MET F O 1
ATOM 5034 N N . ARG F 2 83 ? -16.950 9.737 26.810 1.00 49.17 110 ARG F N 1
ATOM 5035 C CA . ARG F 2 83 ? -17.954 8.690 26.638 1.00 49.09 110 ARG F CA 1
ATOM 5036 C C . ARG F 2 83 ? -17.460 7.583 25.708 1.00 44.39 110 ARG F C 1
ATOM 5037 O O . ARG F 2 83 ? -17.639 6.394 26.000 1.00 49.21 110 ARG F O 1
ATOM 5045 N N . GLN F 2 84 ? -16.840 7.946 24.580 1.00 42.61 111 GLN F N 1
ATOM 5046 C CA . GLN F 2 84 ? -16.356 6.919 23.656 1.00 45.80 111 GLN F CA 1
ATOM 5047 C C . GLN F 2 84 ? -15.225 6.107 24.269 1.00 47.40 111 GLN F C 1
ATOM 5048 O O . GLN F 2 84 ? -15.154 4.885 24.081 1.00 46.70 111 GLN F O 1
ATOM 5054 N N . CYS F 2 85 ? -14.348 6.765 25.029 1.00 45.63 112 CYS F N 1
ATOM 5055 C CA . CYS F 2 85 ? -13.260 6.050 25.683 1.00 42.39 112 CYS F CA 1
ATOM 5056 C C . CYS F 2 85 ? -13.797 5.068 26.715 1.00 35.42 112 CYS F C 1
ATOM 5057 O O . CYS F 2 85 ? -13.269 3.959 26.862 1.00 33.82 112 CYS F O 1
ATOM 5060 N N . ILE F 2 86 ? -14.838 5.464 27.451 1.00 41.83 113 ILE F N 1
ATOM 5061 C CA . ILE F 2 86 ? -15.424 4.574 28.448 1.00 41.40 113 ILE F CA 1
ATOM 5062 C C . ILE F 2 86 ? -16.100 3.391 27.768 1.00 42.55 113 ILE F C 1
ATOM 5063 O O . ILE F 2 86 ? -15.888 2.233 28.149 1.00 39.29 113 ILE F O 1
ATOM 5068 N N . ASP F 2 87 ? -16.915 3.667 26.745 1.00 44.01 114 ASP F N 1
ATOM 5069 C CA . ASP F 2 87 ? -17.567 2.603 25.986 1.00 41.24 114 ASP F CA 1
ATOM 5070 C C . ASP F 2 87 ? -16.558 1.606 25.440 1.00 39.14 114 ASP F C 1
ATOM 5071 O O . ASP F 2 87 ? -16.794 0.394 25.475 1.00 39.08 114 ASP F O 1
ATOM 5076 N N . PHE F 2 88 ? -15.410 2.089 24.958 1.00 43.45 115 PHE F N 1
ATOM 5077 C CA . PHE F 2 88 ? -14.408 1.160 24.444 1.00 37.96 115 PHE F CA 1
ATOM 5078 C C . PHE F 2 88 ? -13.773 0.363 25.575 1.00 47.51 115 PHE F C 1
ATOM 5079 O O . PHE F 2 88 ? -13.550 -0.846 25.446 1.00 49.33 115 PHE F O 1
ATOM 5087 N N . THR F 2 89 ? -13.457 1.034 26.681 1.00 45.46 116 THR F N 1
ATOM 5088 C CA . THR F 2 89 ? -12.694 0.401 27.750 1.00 45.88 116 THR F CA 1
ATOM 5089 C C . THR F 2 89 ? -13.464 -0.739 28.418 1.00 40.82 116 THR F C 1
ATOM 5090 O O . THR F 2 89 ? -12.864 -1.738 28.831 1.00 38.20 116 THR F O 1
ATOM 5094 N N . PHE F 2 90 ? -14.785 -0.608 28.552 1.00 38.46 117 PHE F N 1
ATOM 5095 C CA . PHE F 2 90 ? -15.570 -1.537 29.360 1.00 42.48 117 PHE F CA 1
ATOM 5096 C C . PHE F 2 90 ? -16.537 -2.412 28.553 1.00 43.63 117 PHE F C 1
ATOM 5097 O O . PHE F 2 90 ? -17.468 -2.983 29.128 1.00 59.85 117 PHE F O 1
ATOM 5105 N N . SER F 2 91 ? -16.353 -2.526 27.242 1.00 48.98 118 SER F N 1
ATOM 5106 C CA . SER F 2 91 ? -17.164 -3.442 26.447 1.00 66.83 118 SER F CA 1
ATOM 5107 C C . SER F 2 91 ? -16.629 -4.874 26.526 1.00 72.23 118 SER F C 1
ATOM 5108 O O . SER F 2 91 ? -15.470 -5.112 26.875 1.00 76.82 118 SER F O 1
ATOM 5111 N N . ASP F 2 92 ? -17.497 -5.840 26.190 1.00 74.74 119 ASP F N 1
ATOM 5112 C CA . ASP F 2 92 ? -17.086 -7.241 26.262 1.00 84.47 119 ASP F CA 1
ATOM 5113 C C . ASP F 2 92 ? -16.071 -7.596 25.183 1.00 82.45 119 ASP F C 1
ATOM 5114 O O . ASP F 2 92 ? -15.502 -8.691 25.216 1.00 87.00 119 ASP F O 1
ATOM 5119 N N . VAL F 2 93 ? -15.842 -6.694 24.226 1.00 89.34 120 VAL F N 1
ATOM 5120 C CA . VAL F 2 93 ? -14.858 -6.928 23.179 1.00 93.33 120 VAL F CA 1
ATOM 5121 C C . VAL F 2 93 ? -13.463 -7.035 23.788 1.00 85.17 120 VAL F C 1
ATOM 5122 O O . VAL F 2 93 ? -13.118 -6.322 24.739 1.00 83.99 120 VAL F O 1
ATOM 5126 N N . ILE F 2 94 ? -12.655 -7.932 23.231 1.00 94.73 121 ILE F N 1
ATOM 5127 C CA . ILE F 2 94 ? -11.313 -8.235 23.716 1.00 95.27 121 ILE F CA 1
ATOM 5128 C C . ILE F 2 94 ? -10.306 -7.149 23.359 1.00 91.56 121 ILE F C 1
ATOM 5129 O O . ILE F 2 94 ? -9.710 -7.173 22.277 1.00 96.56 121 ILE F O 1
ATOM 5134 N N . ASN F 2 95 ? -10.115 -6.191 24.264 1.00 99.96 122 ASN F N 1
ATOM 5135 C CA . ASN F 2 95 ? -9.146 -5.120 24.055 1.00 93.35 122 ASN F CA 1
ATOM 5136 C C . ASN F 2 95 ? -7.742 -5.714 24.123 1.00 91.24 122 ASN F C 1
ATOM 5137 O O . ASN F 2 95 ? -7.396 -6.391 25.096 1.00 93.14 122 ASN F O 1
ATOM 5142 N N . ILE F 2 96 ? -6.941 -5.507 23.075 1.00 78.02 123 ILE F N 1
ATOM 5143 C CA . ILE F 2 96 ? -5.705 -6.277 22.954 1.00 75.93 123 ILE F CA 1
ATOM 5144 C C . ILE F 2 96 ? -4.419 -5.459 23.079 1.00 65.51 123 ILE F C 1
ATOM 5145 O O . ILE F 2 96 ? -3.611 -5.697 23.982 1.00 67.63 123 ILE F O 1
ATOM 5150 N N . ASP F 2 97 ? -4.218 -4.487 22.197 1.00 65.26 124 ASP F N 1
ATOM 5151 C CA . ASP F 2 97 ? -2.916 -3.833 22.075 1.00 59.59 124 ASP F CA 1
ATOM 5152 C C . ASP F 2 97 ? -2.657 -2.752 23.120 1.00 59.38 124 ASP F C 1
ATOM 5153 O O . ASP F 2 97 ? -3.524 -1.926 23.420 1.00 55.15 124 ASP F O 1
ATOM 5158 N N . ILE F 2 98 ? -1.441 -2.772 23.671 1.00 55.63 125 ILE F N 1
ATOM 5159 C CA . ILE F 2 98 ? -1.010 -1.869 24.732 1.00 54.95 125 ILE F CA 1
ATOM 5160 C C . ILE F 2 98 ? 0.276 -1.181 24.291 1.00 51.85 125 ILE F C 1
ATOM 5161 O O . ILE F 2 98 ? 1.226 -1.849 23.868 1.00 54.34 125 ILE F O 1
ATOM 5166 N N . TYR F 2 99 ? 0.309 0.147 24.387 1.00 46.20 126 TYR F N 1
ATOM 5167 C CA . TYR F 2 99 ? 1.531 0.916 24.170 1.00 46.20 126 TYR F CA 1
ATOM 5168 C C . TYR F 2 99 ? 2.079 1.390 25.513 1.00 44.67 126 TYR F C 1
ATOM 5169 O O . TYR F 2 99 ? 1.396 2.113 26.251 1.00 41.30 126 TYR F O 1
ATOM 5178 N N . ASN F 2 100 ? 3.317 1.017 25.809 1.00 49.52 127 ASN F N 1
ATOM 5179 C CA . ASN F 2 100 ? 3.938 1.372 27.078 1.00 47.87 127 ASN F CA 1
ATOM 5180 C C . ASN F 2 100 ? 5.011 2.424 26.835 1.00 50.86 127 ASN F C 1
ATOM 5181 O O . ASN F 2 100 ? 6.072 2.102 26.277 1.00 47.85 127 ASN F O 1
ATOM 5186 N N . PRO F 2 101 ? 4.778 3.687 27.206 1.00 52.40 128 PRO F N 1
ATOM 5187 C CA . PRO F 2 101 ? 5.755 4.743 26.909 1.00 54.28 128 PRO F CA 1
ATOM 5188 C C . PRO F 2 101 ? 6.958 4.746 27.834 1.00 67.83 128 PRO F C 1
ATOM 5189 O O . PRO F 2 101 ? 7.886 5.538 27.615 1.00 69.90 128 PRO F O 1
ATOM 5193 N N . CYS F 2 102 ? 6.965 3.903 28.860 1.00 61.03 129 CYS F N 1
ATOM 5194 C CA . CYS F 2 102 ? 8.023 3.886 29.858 1.00 65.32 129 CYS F CA 1
ATOM 5195 C C . CYS F 2 102 ? 9.132 2.903 29.520 1.00 65.10 129 CYS F C 1
ATOM 5196 O O . CYS F 2 102 ? 10.070 2.748 30.308 1.00 68.24 129 CYS F O 1
ATOM 5199 N N . ILE F 2 103 ? 9.059 2.248 28.366 1.00 61.08 130 ILE F N 1
ATOM 5200 C CA . ILE F 2 103 ? 10.019 1.221 28.005 1.00 76.70 130 ILE F CA 1
ATOM 5201 C C . ILE F 2 103 ? 10.463 1.444 26.566 1.00 85.68 130 ILE F C 1
ATOM 5202 O O . ILE F 2 103 ? 9.765 2.061 25.758 1.00 88.55 130 ILE F O 1
ATOM 5207 N N . ALA F 2 104 ? 11.658 0.950 26.262 1.00 89.87 131 ALA F N 1
ATOM 5208 C CA . ALA F 2 104 ? 12.197 1.070 24.915 1.00 99.88 131 ALA F CA 1
ATOM 5209 C C . ALA F 2 104 ? 11.796 -0.137 24.070 1.00 105.01 131 ALA F C 1
ATOM 5210 O O . ALA F 2 104 ? 11.738 -1.259 24.581 1.00 100.59 131 ALA F O 1
ATOM 5212 N N . PRO F 2 105 ? 11.484 0.050 22.777 1.00 106.41 132 PRO F N 1
ATOM 5213 C CA . PRO F 2 105 ? 11.578 1.284 21.993 1.00 114.56 132 PRO F CA 1
ATOM 5214 C C . PRO F 2 105 ? 10.376 2.191 22.220 1.00 115.51 132 PRO F C 1
ATOM 5215 O O . PRO F 2 105 ? 9.450 1.821 22.946 1.00 121.86 132 PRO F O 1
ATOM 5219 N N . ASN F 2 106 ? 10.416 3.371 21.605 1.00 118.55 133 ASN F N 1
ATOM 5220 C CA . ASN F 2 106 ? 9.376 4.390 21.725 1.00 116.67 133 ASN F CA 1
ATOM 5221 C C . ASN F 2 106 ? 9.229 4.830 23.183 1.00 104.77 133 ASN F C 1
ATOM 5222 O O . ASN F 2 106 ? 8.157 4.750 23.786 1.00 87.32 133 ASN F O 1
ATOM 5227 N N . ILE F 2 107 ? 10.328 5.329 23.733 1.00 93.38 134 ILE F N 1
ATOM 5228 C CA . ILE F 2 107 ? 10.363 5.790 25.114 1.00 90.54 134 ILE F CA 1
ATOM 5229 C C . ILE F 2 107 ? 10.270 7.310 25.094 1.00 91.87 134 ILE F C 1
ATOM 5230 O O . ILE F 2 107 ? 11.214 8.005 24.703 1.00 94.82 134 ILE F O 1
ATOM 5235 N N . ASN F 2 108 ? 9.125 7.825 25.522 1.00 77.19 135 ASN F N 1
ATOM 5236 C CA . ASN F 2 108 ? 8.899 9.254 25.675 1.00 73.63 135 ASN F CA 1
ATOM 5237 C C . ASN F 2 108 ? 8.882 9.555 27.164 1.00 68.03 135 ASN F C 1
ATOM 5238 O O . ASN F 2 108 ? 8.005 9.073 27.889 1.00 71.79 135 ASN F O 1
ATOM 5243 N N . ASN F 2 109 ? 9.862 10.337 27.618 1.00 63.70 136 ASN F N 1
ATOM 5244 C CA . ASN F 2 109 ? 9.995 10.575 29.048 1.00 67.77 136 ASN F CA 1
ATOM 5245 C C . ASN F 2 109 ? 8.836 11.410 29.571 1.00 61.66 136 ASN F C 1
ATOM 5246 O O . ASN F 2 109 ? 8.366 11.191 30.692 1.00 63.95 136 ASN F O 1
ATOM 5251 N N . THR F 2 110 ? 8.353 12.368 28.779 1.00 51.50 137 THR F N 1
ATOM 5252 C CA . THR F 2 110 ? 7.209 13.145 29.243 1.00 61.07 137 THR F CA 1
ATOM 5253 C C . THR F 2 110 ? 5.909 12.353 29.144 1.00 52.19 137 THR F C 1
ATOM 5254 O O . THR F 2 110 ? 5.045 12.495 30.011 1.00 50.44 137 THR F O 1
ATOM 5258 N N . GLU F 2 111 ? 5.733 11.529 28.104 1.00 46.42 138 GLU F N 1
ATOM 5259 C CA . GLU F 2 111 ? 4.583 10.625 28.088 1.00 52.91 138 GLU F CA 1
ATOM 5260 C C . GLU F 2 111 ? 4.598 9.685 29.286 1.00 56.81 138 GLU F C 1
ATOM 5261 O O . GLU F 2 111 ? 3.574 9.493 29.954 1.00 48.75 138 GLU F O 1
ATOM 5267 N N . CYS F 2 112 ? 5.756 9.080 29.563 1.00 55.63 139 CYS F N 1
ATOM 5268 C CA . CYS F 2 112 ? 5.882 8.187 30.709 1.00 52.03 139 CYS F CA 1
ATOM 5269 C C . CYS F 2 112 ? 5.592 8.928 32.010 1.00 48.96 139 CYS F C 1
ATOM 5270 O O . CYS F 2 112 ? 4.897 8.408 32.894 1.00 51.51 139 CYS F O 1
ATOM 5273 N N . GLN F 2 113 ? 6.131 10.142 32.147 1.00 50.08 140 GLN F N 1
ATOM 5274 C CA . GLN F 2 113 ? 5.887 10.942 33.341 1.00 51.15 140 GLN F CA 1
ATOM 5275 C C . GLN F 2 113 ? 4.409 11.270 33.491 1.00 43.35 140 GLN F C 1
ATOM 5276 O O . GLN F 2 113 ? 3.864 11.206 34.596 1.00 46.61 140 GLN F O 1
ATOM 5282 N N . PHE F 2 114 ? 3.750 11.638 32.391 1.00 46.34 141 PHE F N 1
ATOM 5283 C CA . PHE F 2 114 ? 2.312 11.886 32.404 1.00 51.52 141 PHE F CA 1
ATOM 5284 C C . PHE F 2 114 ? 1.547 10.661 32.883 1.00 44.34 141 PHE F C 1
ATOM 5285 O O . PHE F 2 114 ? 0.667 10.760 33.753 1.00 41.96 141 PHE F O 1
ATOM 5293 N N . LEU F 2 115 ? 1.845 9.501 32.288 1.00 39.66 142 LEU F N 1
ATOM 5294 C CA . LEU F 2 115 ? 1.224 8.248 32.708 1.00 49.41 142 LEU F CA 1
ATOM 5295 C C . LEU F 2 115 ? 1.376 8.038 34.208 1.00 46.30 142 LEU F C 1
ATOM 5296 O O . LEU F 2 115 ? 0.397 7.765 34.912 1.00 43.13 142 LEU F O 1
ATOM 5301 N N . LYS F 2 116 ? 2.599 8.201 34.721 1.00 48.57 143 LYS F N 1
ATOM 5302 C CA . LYS F 2 116 ? 2.822 8.022 36.152 1.00 44.24 143 LYS F CA 1
ATOM 5303 C C . LYS F 2 116 ? 2.053 9.056 36.959 1.00 49.59 143 LYS F C 1
ATOM 5304 O O . LYS F 2 116 ? 1.600 8.767 38.072 1.00 49.32 143 LYS F O 1
ATOM 5310 N N . SER F 2 117 ? 1.886 10.257 36.406 1.00 47.88 144 SER F N 1
ATOM 5311 C CA . SER F 2 117 ? 1.224 11.341 37.114 1.00 43.94 144 SER F CA 1
ATOM 5312 C C . SER F 2 117 ? -0.284 11.162 37.191 1.00 40.71 144 SER F C 1
ATOM 5313 O O . SER F 2 117 ? -0.907 11.702 38.110 1.00 48.43 144 SER F O 1
ATOM 5316 N N . VAL F 2 118 ? -0.892 10.420 36.261 1.00 49.39 145 VAL F N 1
ATOM 5317 C CA . VAL F 2 118 ? -2.346 10.258 36.314 1.00 47.24 145 VAL F CA 1
ATOM 5318 C C . VAL F 2 118 ? -2.786 9.018 37.080 1.00 42.97 145 VAL F C 1
ATOM 5319 O O . VAL F 2 118 ? -3.987 8.865 37.347 1.00 54.95 145 VAL F O 1
ATOM 5323 N N . LEU F 2 119 ? -1.865 8.143 37.466 1.00 48.73 146 LEU F N 1
ATOM 5324 C CA . LEU F 2 119 ? -2.242 6.914 38.160 1.00 48.19 146 LEU F CA 1
ATOM 5325 C C . LEU F 2 119 ? -2.176 7.065 39.679 1.00 59.35 146 LEU F C 1
ATOM 5326 O O . LEU F 2 119 ? -2.693 6.223 40.416 1.00 58.70 146 LEU F O 1
#